Protein AF-0000000082160540 (afdb_homodimer)

InterPro domains:
  IPR026715 Speriolin [PTHR22192] (45-196)
  IPR029384 Speriolin, C-terminal [PF15059] (49-196)

Organism: Oncorhynchus tshawytscha (NCBI:txid74940)

pLDDT: mean 82.11, std 20.95, range [32.53, 98.81]

Solvent-accessible surface area (backbone atoms only — not comparable to full-atom values): 21708 Å² total; per-residue (Å²): 120,69,70,64,54,54,53,51,54,51,49,51,47,49,50,51,47,50,48,49,50,47,50,47,47,51,44,46,64,68,45,56,50,77,78,50,38,81,89,70,48,64,58,89,51,62,51,19,50,56,6,31,53,37,48,41,32,52,51,49,54,49,44,63,38,41,71,87,53,91,48,60,66,90,63,46,82,84,42,44,70,61,47,44,53,50,75,24,27,39,89,86,78,59,51,66,42,62,68,58,34,50,51,36,51,49,44,42,53,53,50,51,53,57,40,36,75,70,65,55,40,83,85,52,44,50,61,48,35,40,50,41,28,41,70,45,29,54,69,83,67,77,57,50,70,64,51,26,52,69,61,32,62,63,34,67,68,54,49,51,50,48,46,67,70,59,39,54,77,92,47,33,66,62,50,51,44,48,47,50,50,34,51,51,52,20,64,72,71,69,48,65,62,66,78,127,118,70,72,65,55,53,54,52,53,50,49,50,47,49,49,49,48,50,48,48,51,48,52,46,48,51,43,46,64,68,45,57,50,76,80,49,40,80,89,68,45,64,60,90,51,60,51,19,48,56,5,31,50,38,48,41,31,52,52,48,54,48,45,65,38,40,70,86,54,92,50,60,66,91,65,45,81,84,41,43,70,60,47,44,54,51,76,26,29,39,88,87,78,60,51,66,42,62,68,58,34,50,52,35,50,48,44,41,53,53,50,51,53,57,41,37,75,71,66,54,40,83,84,52,46,50,62,48,35,41,49,40,28,41,72,44,29,55,71,82,66,77,57,50,72,65,50,26,51,68,60,31,61,61,33,66,68,54,49,51,48,48,46,68,70,57,41,54,77,91,47,32,67,63,49,51,44,47,47,49,50,34,51,51,50,21,64,73,72,70,47,65,61,64,79,126

Sequence (392 aa):
IDQQREDVVKGESIYIYLLIIFAWFLFVSICHPLYWCCNGVYCSDPERLLGEIAFQLDRRILSYVFQGQNRLYGFTVLNIRDKIIQVSTHPLTGKVDEGYRLQLSQRYTELMAKLKQLGYSMTLHPPFTEFIINTYGILKQRADSYSARELGYNSPDFLRRVVINAAPSKLLKDLLLLFSCLSFMARQDGKPLFLWIDQQREDVVKGESIYIYLLIIFAWFLFVSICHPLYWCCNGVYCSDPERLLGEIAFQLDRRILSYVFQGQNRLYGFTVLNIRDKIIQVSTHPLTGKVDEGYRLQLSQRYTELMAKLKQLGYSMTLHPPFTEFIINTYGILKQRADSYSARELGYNSPDFLRRVVINAAPSKLLKDLLLLFSCLSFMARQDGKPLFLW

Secondary structure (DSSP, 8-state):
-HHHHHHHHHHHHHHHHHHHHHHHHHHHHH---TT--TTS---S-HHHHHHHHHHHHHHHHHHHHTTT-S--TT--GGGHHHHHHHHHB-TTT--B-HHHHHHHHHHHHHHHHHHHHTT--TTTHHHHHHHHHHHH---SS---HHHHHHHTTT-HHHHHHHHHHHS-HHHHHHHHHHHHHHHHHHHHHT--SS--/-HHHHHHHHHHHHHHHHHHHHHHHHHHHHH---TT--TTS---S-HHHHHHHHHHHHHHHHHHHH-TT-S--TT--GGGHHHHHHHHHB-TTT--B-HHHHHHHHHHHHHHHHHHHHTT--TTTHHHHHHHHHHHH---SS---HHHHHHHTTT-HHHHHHHHHHHS-HHHHHHHHHHHHHHHHHHHHHT--SS--

Nearest PDB structures (foldseek):
  6za7-assembly1_B  TM=1.966E-01  e=6.380E+00  Agrobacterium fabrum str. C58
  3t8s-assembly2_B  TM=2.551E-01  e=9.098E+00  Rattus norvegicus
  5jxd-assembly1_A  TM=2.485E-01  e=2.174E+00  Mus musculus
  3t8s-assembly2_B  TM=2.551E-01  e=6.394E+00  Rattus norvegicus

Foldseek 3Di:
DVVVVVVVVVVVVVVVVVVVVVVVVVCVVVCCVQQCLPVRDRPVALLQLLLALLVLLFVLLLCQLCV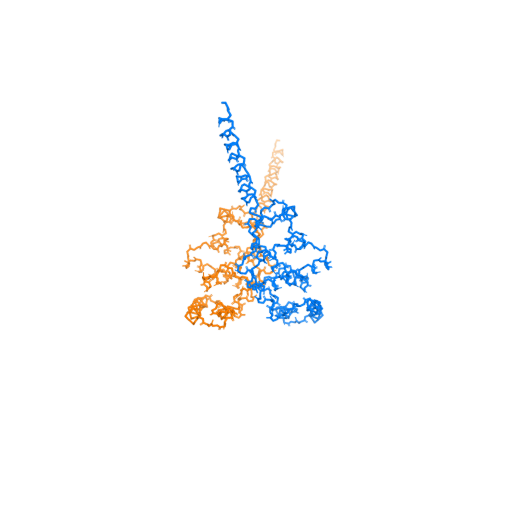PDPDQVPDTPLCQLVVLLVVQADPPPRDGNPVSSVSSVVSNVVLVVVLVVLVDDSVPQRVVSVVSCVVRNHDDDPQDPVRCVVSCVQPLVSSLSSLVRPPDPVCSVSSVSSSVSLVVSCVVVVHGSGDD/DVVVVVVVVVVVVVVVVVVVVVVVVVCVVVPCVQQCLPVRDRPVALLQLLLALLVLLFVLLLCQLCVPDPDQVPDTPLCQLVVLLVVQADPPPRDGNPVSSVSSVVSNVVLVVVLVVLVDDSVPQRVVSVVSCVVRNHDDDPQDPVRCVVSCVQPLVSSLVSLVRPPDPVCSVSSVSSSVSLVVSCVVVVHGSGDD

Radius of gyration: 30.59 Å; Cα contacts (8 Å, |Δi|>4): 361; chains: 2; bounding box: 71×104×91 Å

Structure (mmCIF, N/CA/C/O backbone):
data_AF-0000000082160540-model_v1
#
loop_
_entity.id
_entity.type
_entity.pdbx_description
1 polymer 'Speriolin C-terminal domain-containing protein'
#
loop_
_atom_site.group_PDB
_atom_site.id
_atom_site.type_symbol
_atom_site.label_atom_id
_atom_site.label_alt_id
_atom_site.label_comp_id
_atom_site.label_asym_id
_atom_site.label_entity_id
_atom_site.label_seq_id
_atom_site.pdbx_PDB_ins_code
_atom_site.Cartn_x
_atom_site.Cartn_y
_atom_site.Cartn_z
_atom_site.occupancy
_atom_site.B_iso_or_equiv
_atom_site.auth_seq_id
_atom_site.auth_comp_id
_atom_site.auth_asym_id
_atom_site.auth_atom_id
_atom_site.pdbx_PDB_model_num
ATOM 1 N N . ILE A 1 1 ? 33.281 -30.078 -70.812 1 34.84 1 ILE A N 1
ATOM 2 C CA . ILE A 1 1 ? 32.031 -29.406 -70.562 1 34.84 1 ILE A CA 1
ATOM 3 C C . ILE A 1 1 ? 31.359 -30.016 -69.312 1 34.84 1 ILE A C 1
ATOM 5 O O . ILE A 1 1 ? 30.609 -29.328 -68.625 1 34.84 1 ILE A O 1
ATOM 9 N N . ASP A 1 2 ? 31.828 -31.281 -69 1 43.88 2 ASP A N 1
ATOM 10 C CA . ASP A 1 2 ? 31.141 -31.984 -67.875 1 43.88 2 ASP A CA 1
ATOM 11 C C . ASP A 1 2 ? 31.688 -31.562 -66.562 1 43.88 2 ASP A C 1
ATOM 13 O O . ASP A 1 2 ? 30.953 -31.547 -65.562 1 43.88 2 ASP A O 1
ATOM 17 N N . GLN A 1 3 ? 33 -31.156 -66.438 1 50.53 3 GLN A N 1
ATOM 18 C CA . GLN A 1 3 ? 33.562 -30.812 -65.125 1 50.53 3 GLN A CA 1
ATOM 19 C C . GLN A 1 3 ? 33.062 -29.453 -64.688 1 50.53 3 GLN A C 1
ATOM 21 O O . GLN A 1 3 ? 32.938 -29.219 -63.469 1 50.53 3 GLN A O 1
ATOM 26 N N . GLN A 1 4 ? 32.719 -28.547 -65.625 1 44.53 4 GLN A N 1
ATOM 27 C CA . GLN A 1 4 ? 32.281 -27.219 -65.188 1 44.53 4 GLN A CA 1
ATOM 28 C C . GLN A 1 4 ? 30.844 -27.266 -64.688 1 44.53 4 GLN A C 1
ATOM 30 O O . GLN A 1 4 ? 30.453 -26.406 -63.875 1 44.53 4 GLN A O 1
ATOM 35 N N . ARG A 1 5 ? 30.047 -28.328 -65.125 1 45.97 5 ARG A N 1
ATOM 36 C CA . ARG A 1 5 ? 28.672 -28.375 -64.625 1 45.97 5 ARG A CA 1
ATOM 37 C C . ARG A 1 5 ? 28.625 -28.875 -63.188 1 45.97 5 ARG A C 1
ATOM 39 O O . ARG A 1 5 ? 27.703 -28.547 -62.469 1 45.97 5 ARG A O 1
ATOM 46 N N . GLU A 1 6 ? 29.703 -29.656 -62.781 1 50.44 6 GLU A N 1
ATOM 47 C CA . GLU A 1 6 ? 29.656 -30.172 -61.406 1 50.44 6 GLU A CA 1
ATOM 48 C C . GLU A 1 6 ? 29.984 -29.078 -60.406 1 50.44 6 GLU A C 1
ATOM 50 O O . GLU A 1 6 ? 29.453 -29.078 -59.281 1 50.44 6 GLU A O 1
ATOM 55 N N . ASP A 1 7 ? 30.797 -28.078 -60.875 1 49.47 7 ASP A N 1
ATOM 56 C CA . ASP A 1 7 ? 31.141 -27.031 -59.938 1 49.47 7 ASP A CA 1
ATOM 57 C C . ASP A 1 7 ? 29.969 -26.078 -59.719 1 49.47 7 ASP A C 1
ATOM 59 O O . ASP A 1 7 ? 29.797 -25.516 -58.625 1 49.47 7 ASP A O 1
ATOM 63 N N . VAL A 1 8 ? 29.078 -25.906 -60.812 1 51.69 8 VAL A N 1
ATOM 64 C CA . VAL A 1 8 ? 27.953 -24.984 -60.656 1 51.69 8 VAL A CA 1
ATOM 65 C C . VAL A 1 8 ? 26.891 -25.609 -59.75 1 51.69 8 VAL A C 1
ATOM 67 O O . VAL A 1 8 ? 26.281 -24.938 -58.938 1 51.69 8 VAL A O 1
ATOM 70 N N . VAL A 1 9 ? 26.75 -26.969 -59.812 1 52.41 9 VAL A N 1
ATOM 71 C CA . VAL A 1 9 ? 25.75 -27.609 -58.969 1 52.41 9 VAL A CA 1
ATOM 72 C C . VAL A 1 9 ? 26.219 -27.594 -57.5 1 52.41 9 VAL A C 1
ATOM 74 O O . VAL A 1 9 ? 25.406 -27.484 -56.594 1 52.41 9 VAL A O 1
ATOM 77 N N . LYS A 1 10 ? 27.594 -27.641 -57.312 1 55.28 10 LYS A N 1
ATOM 78 C CA . LYS A 1 10 ? 28.094 -27.578 -55.938 1 55.28 10 LYS A CA 1
ATOM 79 C C . LYS A 1 10 ? 28 -26.156 -55.375 1 55.28 10 LYS A C 1
ATOM 81 O O . LYS A 1 10 ? 27.703 -25.984 -54.219 1 55.28 10 LYS A O 1
ATOM 86 N N . GLY A 1 11 ? 28.125 -25.219 -56.281 1 52.22 11 GLY A N 1
ATOM 87 C CA . GLY A 1 11 ? 27.969 -23.844 -55.844 1 52.22 11 GLY A CA 1
ATOM 88 C C . GLY A 1 11 ? 26.547 -23.469 -55.531 1 52.22 11 GLY A C 1
ATOM 89 O O . GLY A 1 11 ? 26.281 -22.734 -54.562 1 52.22 11 GLY A O 1
ATOM 90 N N . GLU A 1 12 ? 25.609 -24 -56.375 1 60.16 12 GLU A N 1
ATOM 91 C CA . GLU A 1 12 ? 24.203 -23.734 -56.094 1 60.16 12 GLU A CA 1
ATOM 92 C C . GLU A 1 12 ? 23.75 -24.469 -54.844 1 60.16 12 GLU A C 1
ATOM 94 O O . GLU A 1 12 ? 22.922 -23.938 -54.094 1 60.16 12 GLU A O 1
ATOM 99 N N . SER A 1 13 ? 24.469 -25.609 -54.562 1 60.16 13 SER A N 1
ATOM 100 C CA . SER A 1 13 ? 24.125 -26.328 -53.344 1 60.16 13 SER A CA 1
ATOM 101 C C . SER A 1 13 ? 24.625 -25.594 -52.094 1 60.16 13 SER A C 1
ATOM 103 O O . SER A 1 13 ? 23.922 -25.484 -51.094 1 60.16 13 SER A O 1
ATOM 105 N N . ILE A 1 14 ? 25.75 -24.891 -52.25 1 61.16 14 ILE A N 1
ATOM 106 C CA . ILE A 1 14 ? 26.266 -24.141 -51.125 1 61.16 14 ILE A CA 1
ATOM 107 C C . ILE A 1 14 ? 25.438 -22.875 -50.906 1 61.16 14 ILE A C 1
ATOM 109 O O . ILE A 1 14 ? 25.125 -22.5 -49.781 1 61.16 14 ILE A O 1
ATOM 113 N N . TYR A 1 15 ? 24.984 -22.297 -52.031 1 58.31 15 TYR A N 1
ATOM 114 C CA . TYR A 1 15 ? 24.125 -21.125 -51.906 1 58.31 15 TYR A CA 1
ATOM 115 C C . TYR A 1 15 ? 22.75 -21.516 -51.344 1 58.31 15 TYR A C 1
ATOM 117 O O . TYR A 1 15 ? 22.188 -20.812 -50.5 1 58.31 15 TYR A O 1
ATOM 125 N N . ILE A 1 16 ? 22.219 -22.625 -51.719 1 59.19 16 ILE A N 1
ATOM 126 C CA . ILE A 1 16 ? 20.953 -23.109 -51.188 1 59.19 16 ILE A CA 1
ATOM 127 C C . ILE A 1 16 ? 21.125 -23.516 -49.719 1 59.19 16 ILE A C 1
ATOM 129 O O . ILE A 1 16 ? 20.297 -23.219 -48.875 1 59.19 16 ILE A O 1
ATOM 133 N N . TYR A 1 17 ? 22.297 -24.062 -49.406 1 60.78 17 TYR A N 1
ATOM 134 C CA . TYR A 1 17 ? 22.562 -24.375 -48 1 60.78 17 TYR A CA 1
ATOM 135 C C . TYR A 1 17 ? 22.766 -23.109 -47.188 1 60.78 17 TYR A C 1
ATOM 137 O O . TYR A 1 17 ? 22.266 -22.984 -46.094 1 60.78 17 TYR A O 1
ATOM 145 N N . LEU A 1 18 ? 23.391 -22.125 -47.719 1 62.56 18 LEU A N 1
ATOM 146 C CA . LEU A 1 18 ? 23.562 -20.844 -47.031 1 62.56 18 LEU A CA 1
ATOM 147 C C . LEU A 1 18 ? 22.25 -20.078 -46.969 1 62.56 18 LEU A C 1
ATOM 149 O O . LEU A 1 18 ? 21.938 -19.453 -45.938 1 62.56 18 LEU A O 1
ATOM 153 N N . LEU A 1 19 ? 21.391 -20.219 -47.969 1 60.53 19 LEU A N 1
ATOM 154 C CA . LEU A 1 19 ? 20.047 -19.625 -47.906 1 60.53 19 LEU A CA 1
ATOM 155 C C . LEU A 1 19 ? 19.156 -20.375 -46.938 1 60.53 19 LEU A C 1
ATOM 157 O O . LEU A 1 19 ? 18.391 -19.766 -46.188 1 60.53 19 LEU A O 1
ATOM 161 N N . ILE A 1 20 ? 19.312 -21.688 -46.781 1 58.38 20 ILE A N 1
ATOM 162 C CA . ILE A 1 20 ? 18.562 -22.469 -45.781 1 58.38 20 ILE A CA 1
ATOM 163 C C . ILE A 1 20 ? 19.109 -22.188 -44.375 1 58.38 20 ILE A C 1
ATOM 165 O O . ILE A 1 20 ? 18.344 -22.016 -43.438 1 58.38 20 ILE A O 1
ATOM 169 N N . ILE A 1 21 ? 20.375 -22.047 -44.188 1 57.72 21 ILE A N 1
ATOM 170 C CA . ILE A 1 21 ? 20.953 -21.688 -42.906 1 57.72 21 ILE A CA 1
ATOM 171 C C . ILE A 1 21 ? 20.594 -20.25 -42.562 1 57.72 21 ILE A C 1
ATOM 173 O O . ILE A 1 21 ? 20.234 -19.938 -41.438 1 57.72 21 ILE A O 1
ATOM 177 N N . PHE A 1 22 ? 20.578 -19.297 -43.5 1 59.81 22 PHE A N 1
ATOM 178 C CA . PHE A 1 22 ? 20.156 -17.922 -43.281 1 59.81 22 PHE A CA 1
ATOM 179 C C . PHE A 1 22 ? 18.656 -17.844 -43.062 1 59.81 22 PHE A C 1
ATOM 181 O O . PHE A 1 22 ? 18.188 -17.109 -42.188 1 59.81 22 PHE A O 1
ATOM 188 N N . ALA A 1 23 ? 17.766 -18.547 -43.781 1 54.62 23 ALA A N 1
ATOM 189 C CA . ALA A 1 23 ? 16.344 -18.656 -43.5 1 54.62 23 ALA A CA 1
ATOM 190 C C . ALA A 1 23 ? 16.109 -19.344 -42.156 1 54.62 23 ALA A C 1
ATOM 192 O O . ALA A 1 23 ? 15.227 -18.953 -41.375 1 54.62 23 ALA A O 1
ATOM 193 N N . TRP A 1 24 ? 16.906 -20.359 -41.719 1 51.16 24 TRP A N 1
ATOM 194 C CA . TRP A 1 24 ? 16.859 -20.953 -40.375 1 51.16 24 TRP A CA 1
ATOM 195 C C . TRP A 1 24 ? 17.391 -19.984 -39.344 1 51.16 24 TRP A C 1
ATOM 197 O O . TRP A 1 24 ? 16.812 -19.859 -38.25 1 51.16 24 TRP A O 1
ATOM 207 N N . PHE A 1 25 ? 18.453 -19.203 -39.5 1 52.34 25 PHE A N 1
ATOM 208 C CA . PHE A 1 25 ? 18.891 -18.141 -38.594 1 52.34 25 PHE A CA 1
ATOM 209 C C . PHE A 1 25 ? 17.875 -17.016 -38.531 1 52.34 25 PHE A C 1
ATOM 211 O O . PHE A 1 25 ? 17.578 -16.484 -37.469 1 52.34 25 PHE A O 1
ATOM 218 N N . LEU A 1 26 ? 17.297 -16.453 -39.594 1 47.84 26 LEU A N 1
ATOM 219 C CA . LEU A 1 26 ? 16.172 -15.523 -39.594 1 47.84 26 LEU A CA 1
ATOM 220 C C . LEU A 1 26 ? 14.93 -16.172 -39 1 47.84 26 LEU A C 1
ATOM 222 O O . LEU A 1 26 ? 14.188 -15.531 -38.25 1 47.84 26 LEU A O 1
ATOM 226 N N . PHE A 1 27 ? 14.594 -17.422 -39.219 1 45.84 27 PHE A N 1
ATOM 227 C CA . PHE A 1 27 ? 13.516 -18.141 -38.562 1 45.84 27 PHE A CA 1
ATOM 228 C C . PHE A 1 27 ? 13.844 -18.375 -37.094 1 45.84 27 PHE A C 1
ATOM 230 O O . PHE A 1 27 ? 12.992 -18.188 -36.219 1 45.84 27 PHE A O 1
ATOM 237 N N . VAL A 1 28 ? 15.016 -18.844 -36.625 1 43.19 28 VAL A N 1
ATOM 238 C CA . VAL A 1 28 ? 15.414 -18.938 -35.219 1 43.19 28 VAL A CA 1
ATOM 239 C C . VAL A 1 28 ? 15.57 -17.531 -34.656 1 43.19 28 VAL A C 1
ATOM 241 O O . VAL A 1 28 ? 15.242 -17.281 -33.469 1 43.19 28 VAL A O 1
ATOM 244 N N . SER A 1 29 ? 16.234 -16.5 -35.25 1 39.06 29 SER A N 1
ATOM 245 C CA . SER A 1 29 ? 16.188 -15.109 -34.781 1 39.06 29 SER A CA 1
ATOM 246 C C . SER A 1 29 ? 14.758 -14.578 -34.812 1 39.06 29 SER A C 1
ATOM 248 O O . SER A 1 29 ? 14.383 -13.781 -33.938 1 39.06 29 SER A O 1
ATOM 250 N N . ILE A 1 30 ? 13.891 -14.695 -35.812 1 38.97 30 ILE A N 1
ATOM 251 C CA . ILE A 1 30 ? 12.453 -14.43 -35.719 1 38.97 30 ILE A CA 1
ATOM 252 C C . ILE A 1 30 ? 11.812 -15.398 -34.719 1 38.97 30 ILE A C 1
ATOM 254 O O . ILE A 1 30 ? 10.906 -15.031 -33.969 1 38.97 30 ILE A O 1
ATOM 258 N N . CYS A 1 31 ? 12.148 -16.688 -34.719 1 32.69 31 CYS A N 1
ATOM 259 C CA . CYS A 1 31 ? 11.68 -17.625 -33.719 1 32.69 31 CYS A CA 1
ATOM 260 C C . CYS A 1 31 ? 12.414 -17.438 -32.375 1 32.69 31 CYS A C 1
ATOM 262 O O . CYS A 1 31 ? 12.422 -18.328 -31.547 1 32.69 31 CYS A O 1
ATOM 264 N N . HIS A 1 32 ? 13.461 -16.688 -32.25 1 34.75 32 HIS A N 1
ATOM 265 C CA . HIS A 1 32 ? 13.633 -16.547 -30.797 1 34.75 32 HIS A CA 1
ATOM 266 C C . HIS A 1 32 ? 12.289 -16.391 -30.094 1 34.75 32 HIS A C 1
ATOM 268 O O . HIS A 1 32 ? 11.719 -15.305 -30.078 1 34.75 32 HIS A O 1
ATOM 274 N N . PRO A 1 33 ? 11.461 -17.438 -30.172 1 37.16 33 PRO A N 1
ATOM 275 C CA . PRO A 1 33 ? 10.148 -17.672 -29.562 1 37.16 33 PRO A CA 1
ATOM 276 C C . PRO A 1 33 ? 10.094 -17.281 -28.094 1 37.16 33 PRO A C 1
ATOM 278 O O . PRO A 1 33 ? 9.07 -17.453 -27.438 1 37.16 33 PRO A O 1
ATOM 281 N N . LEU A 1 34 ? 11.25 -17.281 -27.422 1 36.16 34 LEU A N 1
ATOM 282 C CA . LEU A 1 34 ? 10.93 -17.312 -26 1 36.16 34 LEU A CA 1
ATOM 283 C C . LEU A 1 34 ? 9.883 -16.25 -25.656 1 36.16 34 LEU A C 1
ATOM 285 O O . LEU A 1 34 ? 8.93 -16.531 -24.922 1 36.16 34 LEU A O 1
ATOM 289 N N . TYR A 1 35 ? 10.391 -14.969 -25.406 1 36.53 35 TYR A N 1
ATOM 290 C CA . TYR A 1 35 ? 9.43 -14 -24.906 1 36.53 35 TYR A CA 1
ATOM 291 C C . TYR A 1 35 ? 8.422 -13.617 -25.984 1 36.53 35 TYR A C 1
ATOM 293 O O . TYR A 1 35 ? 8.164 -12.43 -26.203 1 36.53 35 TYR A O 1
ATOM 301 N N . TRP A 1 36 ? 8.336 -14.328 -27.109 1 35.22 36 TRP A N 1
ATOM 302 C CA . TRP A 1 36 ? 7.336 -13.961 -28.094 1 35.22 36 TRP A CA 1
ATOM 303 C C . TRP A 1 36 ? 5.93 -14.039 -27.516 1 35.22 36 TRP A C 1
ATOM 305 O O . TRP A 1 36 ? 5.504 -15.102 -27.062 1 35.22 36 TRP A O 1
ATOM 315 N N . CYS A 1 37 ? 5.41 -13.109 -26.812 1 40.12 37 CYS A N 1
ATOM 316 C CA . CYS A 1 37 ? 3.959 -13.039 -26.656 1 40.12 37 CYS A CA 1
ATOM 317 C C . CYS A 1 37 ? 3.252 -13.438 -27.953 1 40.12 37 CYS A C 1
ATOM 319 O O . CYS A 1 37 ? 3.654 -13.016 -29.031 1 40.12 37 CYS A O 1
ATOM 321 N N . CYS A 1 38 ? 2.66 -14.672 -28.062 1 37.84 38 CYS A N 1
ATOM 322 C CA . CYS A 1 38 ? 2.012 -15.242 -29.234 1 37.84 38 CYS A CA 1
ATOM 323 C C . CYS A 1 38 ? 1.504 -14.141 -30.156 1 37.84 38 CYS A C 1
ATOM 325 O O . CYS A 1 38 ? 1.688 -14.219 -31.375 1 37.84 38 CYS A O 1
ATOM 327 N N . ASN A 1 39 ? 0.405 -13.531 -29.859 1 40.5 39 ASN A N 1
ATOM 328 C CA . ASN A 1 39 ? -0.269 -12.711 -30.859 1 40.5 39 ASN A CA 1
ATOM 329 C C . ASN A 1 39 ? 0.513 -11.438 -31.156 1 40.5 39 ASN A C 1
ATOM 331 O O . ASN A 1 39 ? -0.065 -10.438 -31.578 1 40.5 39 ASN A O 1
ATOM 335 N N . GLY A 1 40 ? 1.898 -11.445 -31.188 1 40.47 40 GLY A N 1
ATOM 336 C CA . GLY A 1 40 ? 2.648 -10.32 -31.719 1 40.47 40 GLY A CA 1
ATOM 337 C C . GLY A 1 40 ? 2.832 -9.195 -30.719 1 40.47 40 GLY A C 1
ATOM 338 O O . GLY A 1 40 ? 3.463 -8.18 -31.016 1 40.47 40 GLY A O 1
ATOM 339 N N . VAL A 1 41 ? 1.991 -9.047 -29.781 1 42.28 41 VAL A N 1
ATOM 340 C CA . VAL A 1 41 ? 2.205 -7.895 -28.922 1 42.28 41 VAL A CA 1
ATOM 341 C C . VAL A 1 41 ? 3.279 -8.219 -27.891 1 42.28 41 VAL A C 1
ATOM 343 O O . VAL A 1 41 ? 3.188 -9.227 -27.188 1 42.28 41 VAL A O 1
ATOM 346 N N . TYR A 1 42 ? 4.535 -7.875 -28.125 1 44.84 42 TYR A N 1
ATOM 347 C CA . TYR A 1 42 ? 5.668 -7.926 -27.219 1 44.84 42 TYR A CA 1
ATOM 348 C C . TYR A 1 42 ? 5.301 -7.344 -25.859 1 44.84 42 TYR A C 1
ATOM 350 O O . TYR A 1 42 ? 4.836 -6.203 -25.766 1 44.84 42 TYR A O 1
ATOM 358 N N . CYS A 1 43 ? 4.777 -8.258 -25.062 1 53.09 43 CYS A N 1
ATOM 359 C CA . CYS A 1 43 ? 4.766 -7.633 -23.75 1 53.09 43 CYS A CA 1
ATOM 360 C C . CYS A 1 43 ? 6.172 -7.242 -23.312 1 53.09 43 CYS A C 1
ATOM 362 O O . CYS A 1 43 ? 7.062 -8.094 -23.25 1 53.09 43 CYS A O 1
ATOM 364 N N . SER A 1 44 ? 6.625 -6.121 -23.516 1 57.09 44 SER A N 1
ATOM 365 C CA . SER A 1 44 ? 7.969 -5.586 -23.312 1 57.09 44 SER A CA 1
ATOM 366 C C . SER A 1 44 ? 8.547 -6.051 -21.984 1 57.09 44 SER A C 1
ATOM 368 O O . SER A 1 44 ? 9.766 -6.207 -21.859 1 57.09 44 SER A O 1
ATOM 370 N N . ASP A 1 45 ? 7.668 -6.566 -21 1 74.06 45 ASP A N 1
ATOM 371 C CA . ASP A 1 45 ? 8.273 -6.973 -19.734 1 74.06 45 ASP A CA 1
ATOM 372 C C . ASP A 1 45 ? 7.457 -8.07 -19.047 1 74.06 45 ASP A C 1
ATOM 374 O O . ASP A 1 45 ? 6.711 -7.805 -18.109 1 74.06 45 ASP A O 1
ATOM 378 N N . PRO A 1 46 ? 7.641 -9.273 -19.516 1 82.25 46 PRO A N 1
ATOM 379 C CA . PRO A 1 46 ? 6.832 -10.375 -18.984 1 82.25 46 PRO A CA 1
ATOM 380 C C . PRO A 1 46 ? 6.996 -10.562 -17.484 1 82.25 46 PRO A C 1
ATOM 382 O O . PRO A 1 46 ? 6.074 -11.039 -16.812 1 82.25 46 PRO A O 1
ATOM 385 N N . GLU A 1 47 ? 8.078 -10.172 -17 1 88.88 47 GLU A N 1
ATOM 386 C CA . GLU A 1 47 ? 8.297 -10.312 -15.562 1 88.88 47 GLU A CA 1
ATOM 387 C C . GLU A 1 47 ? 7.355 -9.406 -14.766 1 88.88 47 GLU A C 1
ATOM 389 O O . GLU A 1 47 ? 6.945 -9.758 -13.656 1 88.88 47 GLU A O 1
ATOM 394 N N . ARG A 1 48 ? 7.008 -8.414 -15.383 1 91.44 48 ARG A N 1
ATOM 395 C CA . ARG A 1 48 ? 6.109 -7.504 -14.672 1 91.44 48 ARG A CA 1
ATOM 396 C C . ARG A 1 48 ? 4.695 -8.07 -14.609 1 91.44 48 ARG A C 1
ATOM 398 O O . ARG A 1 48 ? 3.904 -7.68 -13.75 1 91.44 48 ARG A O 1
ATOM 405 N N . LEU A 1 49 ? 4.445 -8.938 -15.469 1 92.19 49 LEU A N 1
ATOM 406 C CA . LEU A 1 49 ? 3.139 -9.586 -15.43 1 92.19 49 LEU A CA 1
ATOM 407 C C . LEU A 1 49 ? 3.025 -10.516 -14.227 1 92.19 49 LEU A C 1
ATOM 409 O O . LEU A 1 49 ? 1.938 -10.688 -13.672 1 92.19 49 LEU A O 1
ATOM 413 N N . LEU A 1 50 ? 4.145 -11.062 -13.82 1 96 50 LEU A N 1
ATOM 414 C CA . LEU A 1 50 ? 4.133 -11.883 -12.617 1 96 50 LEU A CA 1
ATOM 415 C C . LEU A 1 50 ? 3.727 -11.062 -11.398 1 96 50 LEU A C 1
ATOM 417 O O . LEU A 1 50 ? 2.85 -11.469 -10.633 1 96 50 LEU A O 1
ATOM 421 N N . GLY A 1 51 ? 4.363 -9.93 -11.336 1 96.62 51 GLY A N 1
ATOM 422 C CA . GLY A 1 51 ? 3.99 -9.031 -10.258 1 96.62 51 GLY A CA 1
ATOM 423 C C . GLY A 1 51 ? 2.559 -8.539 -10.359 1 96.62 51 GLY A C 1
ATOM 424 O O . GLY A 1 51 ? 1.864 -8.422 -9.352 1 96.62 51 GLY A O 1
ATOM 425 N N . GLU A 1 52 ? 2.127 -8.32 -11.539 1 95.31 52 GLU A N 1
ATOM 426 C CA . GLU A 1 52 ? 0.773 -7.816 -11.758 1 95.31 52 GLU A CA 1
ATOM 427 C C . GLU A 1 52 ? -0.271 -8.852 -11.344 1 95.31 52 GLU A C 1
ATOM 429 O O . GLU A 1 52 ? -1.275 -8.516 -10.719 1 95.31 52 GLU A O 1
ATOM 434 N N . ILE A 1 53 ? -0.021 -10.031 -11.68 1 96.69 53 ILE A N 1
ATOM 435 C CA . ILE A 1 53 ? -0.93 -11.109 -11.312 1 96.69 53 ILE A CA 1
ATOM 436 C C . ILE A 1 53 ? -1.058 -11.18 -9.789 1 96.69 53 ILE A C 1
ATOM 438 O O . ILE A 1 53 ? -2.168 -11.242 -9.258 1 96.69 53 ILE A O 1
ATOM 442 N N . ALA A 1 54 ? 0.039 -11.133 -9.117 1 98 54 ALA A N 1
ATOM 443 C CA . ALA A 1 54 ? 0.056 -11.164 -7.656 1 98 54 ALA A CA 1
ATOM 444 C C . ALA A 1 54 ? -0.678 -9.961 -7.07 1 98 54 ALA A C 1
ATOM 446 O O . ALA A 1 54 ? -1.484 -10.109 -6.148 1 98 54 ALA A O 1
ATOM 447 N N . PHE A 1 55 ? -0.452 -8.875 -7.633 1 96.94 55 PHE A N 1
ATOM 448 C CA . PHE A 1 55 ? -1.048 -7.629 -7.156 1 96.94 55 PHE A CA 1
ATOM 449 C C . PHE A 1 55 ? -2.561 -7.652 -7.332 1 96.94 55 PHE A C 1
ATOM 451 O O . PHE A 1 55 ? -3.301 -7.258 -6.426 1 96.94 55 PHE A O 1
ATOM 458 N N . GLN A 1 56 ? -3.012 -8.07 -8.453 1 96.69 56 GLN A N 1
ATOM 459 C CA . GLN A 1 56 ? -4.438 -8.125 -8.758 1 96.69 56 GLN A CA 1
ATOM 460 C C . GLN A 1 56 ? -5.164 -9.086 -7.816 1 96.69 56 GLN A C 1
ATOM 462 O O . GLN A 1 56 ? -6.305 -8.828 -7.422 1 96.69 56 GLN A O 1
ATOM 467 N N . LEU A 1 57 ? -4.496 -10.133 -7.523 1 98.5 57 LEU A N 1
ATOM 468 C CA . LEU A 1 57 ? -5.113 -11.062 -6.578 1 98.5 57 LEU A CA 1
ATOM 469 C C . LEU A 1 57 ? -5.289 -10.398 -5.215 1 98.5 57 LEU A C 1
ATOM 471 O O . LEU A 1 57 ? -6.379 -10.438 -4.641 1 98.5 57 LEU A O 1
ATOM 475 N N . ASP A 1 58 ? -4.203 -9.789 -4.719 1 98.06 58 ASP A N 1
ATOM 476 C CA . ASP A 1 58 ? -4.289 -9.102 -3.434 1 98.06 58 ASP A CA 1
ATOM 477 C C . ASP A 1 58 ? -5.418 -8.078 -3.436 1 98.06 58 ASP A C 1
ATOM 479 O O . ASP A 1 58 ? -6.215 -8.023 -2.494 1 98.06 58 ASP A O 1
ATOM 483 N N . ARG A 1 59 ? -5.457 -7.328 -4.43 1 96.25 59 ARG A N 1
ATOM 484 C CA . ARG A 1 59 ? -6.453 -6.266 -4.516 1 96.25 59 ARG A CA 1
ATOM 485 C C . ARG A 1 59 ? -7.867 -6.844 -4.547 1 96.25 59 ARG A C 1
ATOM 487 O O . ARG A 1 59 ? -8.781 -6.297 -3.932 1 96.25 59 ARG A O 1
ATOM 494 N N . ARG A 1 60 ? -7.953 -7.891 -5.234 1 97.06 60 ARG A N 1
ATOM 495 C CA . ARG A 1 60 ? -9.273 -8.5 -5.371 1 97.06 60 ARG A CA 1
ATOM 496 C C . ARG A 1 60 ? -9.734 -9.117 -4.051 1 97.06 60 ARG A C 1
ATOM 498 O O . ARG A 1 60 ? -10.906 -9.031 -3.695 1 97.06 60 ARG A O 1
ATOM 505 N N . ILE A 1 61 ? -8.875 -9.719 -3.361 1 98.5 61 ILE A N 1
ATOM 506 C CA . ILE A 1 61 ? -9.188 -10.266 -2.045 1 98.5 61 ILE A CA 1
ATOM 507 C C . ILE A 1 61 ? -9.641 -9.141 -1.116 1 98.5 61 ILE A C 1
ATOM 509 O O . ILE A 1 61 ? -10.688 -9.242 -0.469 1 98.5 61 ILE A O 1
ATOM 513 N N . LEU A 1 62 ? -8.906 -8.133 -1.122 1 98 62 LEU A N 1
ATOM 514 C CA . LEU A 1 62 ? -9.219 -7.008 -0.244 1 98 62 LEU A CA 1
ATOM 515 C C . LEU A 1 62 ? -10.547 -6.363 -0.629 1 98 62 LEU A C 1
ATOM 517 O O . LEU A 1 62 ? -11.367 -6.062 0.239 1 98 62 LEU A O 1
ATOM 521 N N . SER A 1 63 ? -10.742 -6.215 -1.883 1 96.62 63 SER A N 1
ATOM 522 C CA . SER A 1 63 ? -11.984 -5.613 -2.35 1 96.62 63 SER A CA 1
ATOM 523 C C . SER A 1 63 ? -13.188 -6.492 -2.014 1 96.62 63 SER A C 1
ATOM 525 O O . SER A 1 63 ? -14.273 -5.984 -1.716 1 96.62 63 SER A O 1
ATOM 527 N N . TYR A 1 64 ? -13 -7.719 -2.131 1 97.56 64 TYR A N 1
ATOM 528 C CA . TYR A 1 64 ? -14.078 -8.641 -1.798 1 97.56 64 TYR A CA 1
ATOM 529 C C . TYR A 1 64 ? -14.484 -8.5 -0.338 1 97.56 64 TYR A C 1
ATOM 531 O O . TYR A 1 64 ? -15.68 -8.445 -0.024 1 97.56 64 TYR A O 1
ATOM 539 N N . VAL A 1 65 ? -13.555 -8.43 0.522 1 98.44 65 VAL A N 1
ATOM 540 C CA . VAL A 1 65 ? -13.828 -8.383 1.954 1 98.44 65 VAL A CA 1
ATOM 541 C C . VAL A 1 65 ? -14.359 -6.996 2.332 1 98.44 65 VAL A C 1
ATOM 543 O O . VAL A 1 65 ? -15.359 -6.879 3.045 1 98.44 65 VAL A O 1
ATOM 546 N N . PHE A 1 66 ? -13.703 -5.992 1.803 1 97.88 66 PHE A N 1
ATOM 547 C CA . PHE A 1 66 ? -14 -4.629 2.215 1 97.88 66 PHE A CA 1
ATOM 548 C C . PHE A 1 66 ? -14.805 -3.9 1.142 1 97.88 66 PHE A C 1
ATOM 550 O O . PHE A 1 66 ? -14.375 -2.855 0.646 1 97.88 66 PHE A O 1
ATOM 557 N N . GLN A 1 67 ? -15.938 -4.297 0.85 1 92.81 67 GLN A N 1
ATOM 558 C CA . GLN A 1 67 ? -16.781 -3.787 -0.229 1 92.81 67 GLN A CA 1
ATOM 559 C C . GLN A 1 67 ? -17.156 -2.328 0.009 1 92.81 67 GLN A C 1
ATOM 561 O O . GLN A 1 67 ? -17.359 -1.571 -0.942 1 92.81 67 GLN A O 1
ATOM 566 N N . GLY A 1 68 ? -17.125 -1.865 1.171 1 88.44 68 GLY A N 1
ATOM 567 C CA . GLY A 1 68 ? -17.562 -0.512 1.485 1 88.44 68 GLY A CA 1
ATOM 568 C C . GLY A 1 68 ? -16.422 0.488 1.5 1 88.44 68 GLY A C 1
ATOM 569 O O . GLY A 1 68 ? -16.641 1.688 1.667 1 88.44 68 GLY A O 1
ATOM 570 N N . GLN A 1 69 ? -15.273 -0.007 1.324 1 90.44 69 GLN A N 1
ATOM 571 C CA . GLN A 1 69 ? -14.094 0.849 1.354 1 90.44 69 GLN A CA 1
ATOM 572 C C . GLN A 1 69 ? -13.656 1.237 -0.056 1 90.44 69 GLN A C 1
ATOM 574 O O . GLN A 1 69 ? -13.391 0.37 -0.89 1 90.44 69 GLN A O 1
ATOM 579 N N . ASN A 1 70 ? -13.523 2.506 -0.312 1 87.5 70 ASN A N 1
ATOM 580 C CA . ASN A 1 70 ? -13.125 2.982 -1.634 1 87.5 70 ASN A CA 1
ATOM 581 C C . ASN A 1 70 ? -11.609 2.932 -1.819 1 87.5 70 ASN A C 1
ATOM 583 O O . ASN A 1 70 ? -11.125 2.779 -2.939 1 87.5 70 ASN A O 1
ATOM 587 N N . ARG A 1 71 ? -10.961 3.166 -0.802 1 91.88 71 ARG A N 1
ATOM 588 C CA . ARG A 1 71 ? -9.5 3.152 -0.777 1 91.88 71 ARG A CA 1
ATOM 589 C C . ARG A 1 71 ? -8.977 2.229 0.319 1 91.88 71 ARG A C 1
ATOM 591 O O . ARG A 1 71 ? -9.555 2.16 1.406 1 91.88 71 ARG A O 1
ATOM 598 N N . LEU A 1 72 ? -7.922 1.571 -0.035 1 94.75 72 LEU A N 1
ATOM 599 C CA . LEU A 1 72 ? -7.461 0.526 0.872 1 94.75 72 LEU A CA 1
ATOM 600 C C . LEU A 1 72 ? -5.992 0.722 1.225 1 94.75 72 LEU A C 1
ATOM 602 O O . LEU A 1 72 ? -5.238 -0.25 1.333 1 94.75 72 LEU A O 1
ATOM 606 N N . TYR A 1 73 ? -5.594 1.955 1.299 1 94 73 TYR A N 1
ATOM 607 C CA . TYR A 1 73 ? -4.227 2.229 1.724 1 94 73 TYR A CA 1
ATOM 608 C C . TYR A 1 73 ? -3.965 1.666 3.115 1 94 73 TYR A C 1
ATOM 610 O O . TYR A 1 73 ? -4.77 1.857 4.031 1 94 73 TYR A O 1
ATOM 618 N N . GLY A 1 74 ? -2.887 0.949 3.174 1 94.25 74 GLY A N 1
ATOM 619 C CA . GLY A 1 74 ? -2.529 0.361 4.453 1 94.25 74 GLY A CA 1
ATOM 620 C C . GLY A 1 74 ? -3.121 -1.021 4.664 1 94.25 74 GLY A C 1
ATOM 621 O O . GLY A 1 74 ? -2.805 -1.694 5.645 1 94.25 74 GLY A O 1
ATOM 622 N N . PHE A 1 75 ? -3.969 -1.367 3.783 1 95.94 75 PHE A N 1
ATOM 623 C CA . PHE A 1 75 ? -4.59 -2.684 3.861 1 95.94 75 PHE A CA 1
ATOM 624 C C . PHE A 1 75 ? -3.746 -3.725 3.133 1 95.94 75 PHE A C 1
ATOM 626 O O . PHE A 1 75 ? -3.285 -3.484 2.016 1 95.94 75 PHE A O 1
ATOM 633 N N . THR A 1 76 ? -3.506 -4.82 3.768 1 95.75 76 THR A N 1
ATOM 634 C CA . THR A 1 76 ? -2.877 -6 3.18 1 95.75 76 THR A CA 1
ATOM 635 C C . THR A 1 76 ? -3.668 -7.262 3.52 1 95.75 76 THR A C 1
ATOM 637 O O . THR A 1 76 ? -4.48 -7.258 4.445 1 95.75 76 THR A O 1
ATOM 640 N N . VAL A 1 77 ? -3.383 -8.227 2.744 1 97.38 77 VAL A N 1
ATOM 641 C CA . VAL A 1 77 ? -4.102 -9.469 2.996 1 97.38 77 VAL A CA 1
ATOM 642 C C . VAL A 1 77 ? -3.752 -10 4.383 1 97.38 77 VAL A C 1
ATOM 644 O O . VAL A 1 77 ? -4.594 -10.594 5.062 1 97.38 77 VAL A O 1
ATOM 647 N N . LEU A 1 78 ? -2.58 -9.672 4.867 1 94.12 78 LEU A N 1
ATOM 648 C CA . LEU A 1 78 ? -2.111 -10.188 6.148 1 94.12 78 LEU A CA 1
ATOM 649 C C . LEU A 1 78 ? -2.789 -9.469 7.309 1 94.12 78 LEU A C 1
ATOM 651 O O . LEU A 1 78 ? -2.861 -10 8.422 1 94.12 78 LEU A O 1
ATOM 655 N N . ASN A 1 79 ? -3.305 -8.32 7.027 1 95.25 79 ASN A N 1
ATOM 656 C CA . ASN A 1 79 ? -3.842 -7.586 8.164 1 95.25 79 ASN A CA 1
ATOM 657 C C . ASN A 1 79 ? -5.355 -7.414 8.062 1 95.25 79 ASN A C 1
ATOM 659 O O . ASN A 1 79 ? -5.926 -6.523 8.695 1 95.25 79 ASN A O 1
ATOM 663 N N . ILE A 1 80 ? -5.945 -8.258 7.379 1 97.81 80 ILE A N 1
ATOM 664 C CA . ILE A 1 80 ? -7.379 -8.148 7.129 1 97.81 80 ILE A CA 1
ATOM 665 C C . ILE A 1 80 ? -8.141 -8.195 8.453 1 97.81 80 ILE A C 1
ATOM 667 O O . ILE A 1 80 ? -9.055 -7.398 8.68 1 97.81 80 ILE A O 1
ATOM 671 N N . ARG A 1 81 ? -7.801 -9.07 9.32 1 97.25 81 ARG A N 1
ATOM 672 C CA . ARG A 1 81 ? -8.531 -9.211 10.57 1 97.25 81 ARG A CA 1
ATOM 673 C C . ARG A 1 81 ? -8.422 -7.953 11.422 1 97.25 81 ARG A C 1
ATOM 675 O O . ARG A 1 81 ? -9.406 -7.488 11.984 1 97.25 81 ARG A O 1
ATOM 682 N N . ASP A 1 82 ? -7.242 -7.445 11.438 1 96.5 82 ASP A N 1
ATOM 683 C CA . ASP A 1 82 ? -7.043 -6.191 12.164 1 96.5 82 ASP A CA 1
ATOM 684 C C . ASP A 1 82 ? -7.836 -5.055 11.523 1 96.5 82 ASP A C 1
ATOM 686 O O . ASP A 1 82 ? -8.422 -4.227 12.219 1 96.5 82 ASP A O 1
ATOM 690 N N . LYS A 1 83 ? -7.859 -5.047 10.203 1 97.31 83 LYS A N 1
ATOM 691 C CA . LYS A 1 83 ? -8.531 -3.967 9.492 1 97.31 83 LYS A CA 1
ATOM 692 C C . LYS A 1 83 ? -10.047 -4.078 9.633 1 97.31 83 LYS A C 1
ATOM 694 O O . LYS A 1 83 ? -10.75 -3.062 9.672 1 97.31 83 LYS A O 1
ATOM 699 N N . ILE A 1 84 ? -10.539 -5.258 9.789 1 98.19 84 ILE A N 1
ATOM 700 C CA . ILE A 1 84 ? -11.969 -5.441 10.047 1 98.19 84 ILE A CA 1
ATOM 701 C C . ILE A 1 84 ? -12.344 -4.77 11.367 1 98.19 84 ILE A C 1
ATOM 703 O O . ILE A 1 84 ? -13.352 -4.062 11.445 1 98.19 84 ILE A O 1
ATOM 707 N N . ILE A 1 85 ? -11.516 -4.984 12.344 1 97.38 85 ILE A N 1
ATOM 708 C CA . ILE A 1 85 ? -11.742 -4.355 13.641 1 97.38 85 ILE A CA 1
ATOM 709 C C . ILE A 1 85 ? -11.656 -2.838 13.5 1 97.38 85 ILE A C 1
ATOM 711 O O . ILE A 1 85 ? -12.508 -2.109 14.008 1 97.38 85 ILE A O 1
ATOM 715 N N . GLN A 1 86 ? -10.734 -2.432 12.781 1 94.75 86 GLN A N 1
ATOM 716 C CA . GLN A 1 86 ? -10.484 -1.001 12.625 1 94.75 86 GLN A CA 1
ATOM 717 C C . GLN A 1 86 ? -11.664 -0.312 11.938 1 94.75 86 GLN A C 1
ATOM 719 O O . GLN A 1 86 ? -12.164 0.704 12.422 1 94.75 86 GLN A O 1
ATOM 724 N N . VAL A 1 87 ? -12.117 -0.881 10.836 1 95.44 87 VAL A N 1
ATOM 725 C CA . VAL A 1 87 ? -13.109 -0.187 10.016 1 95.44 87 VAL A CA 1
ATOM 726 C C . VAL A 1 87 ? -14.484 -0.31 10.656 1 95.44 87 VAL A C 1
ATOM 728 O O . VAL A 1 87 ? -15.406 0.445 10.328 1 95.44 87 VAL A O 1
ATOM 731 N N . SER A 1 88 ? -14.641 -1.269 11.539 1 96.88 88 SER A N 1
ATOM 732 C CA . SER A 1 88 ? -15.93 -1.451 12.188 1 96.88 88 SER A CA 1
ATOM 733 C C . SER A 1 88 ? -16 -0.669 13.5 1 96.88 88 SER A C 1
ATOM 735 O O . SER A 1 88 ? -17.031 -0.672 14.172 1 96.88 88 SER A O 1
ATOM 737 N N . THR A 1 89 ? -14.906 -0.096 13.898 1 95.19 89 THR A N 1
ATOM 738 C CA . THR A 1 89 ? -14.836 0.68 15.125 1 95.19 89 THR A CA 1
ATOM 739 C C . THR A 1 89 ? -14.781 2.174 14.828 1 95.19 89 THR A C 1
ATOM 741 O O . THR A 1 89 ? -13.938 2.625 14.047 1 95.19 89 THR A O 1
ATOM 744 N N . HIS A 1 90 ? -15.688 2.957 15.383 1 90.56 90 HIS A N 1
ATOM 745 C CA . HIS A 1 90 ? -15.688 4.402 15.188 1 90.56 90 HIS A CA 1
ATOM 746 C C . HIS A 1 90 ? -14.414 5.035 15.75 1 90.56 90 HIS A C 1
ATOM 748 O O . HIS A 1 90 ? -14.078 4.832 16.922 1 90.56 90 HIS A O 1
ATOM 754 N N . PRO A 1 91 ? -13.797 5.852 14.992 1 80.56 91 PRO A N 1
ATOM 755 C CA . PRO A 1 91 ? -12.469 6.332 15.391 1 80.56 91 PRO A CA 1
ATOM 756 C C . PRO A 1 91 ? -12.531 7.266 16.594 1 80.56 91 PRO A C 1
ATOM 758 O O . PRO A 1 91 ? -11.594 7.301 17.406 1 80.56 91 PRO A O 1
ATOM 761 N N . LEU A 1 92 ? -13.602 7.98 16.766 1 79.75 92 LEU A N 1
ATOM 762 C CA . LEU A 1 92 ? -13.664 8.992 17.812 1 79.75 92 LEU A CA 1
ATOM 763 C C . LEU A 1 92 ? -14.312 8.43 19.078 1 79.75 92 LEU A C 1
ATOM 765 O O . LEU A 1 92 ? -13.867 8.719 20.188 1 79.75 92 LEU A O 1
ATOM 769 N N . THR A 1 93 ? -15.32 7.602 18.859 1 88.31 93 THR A N 1
ATOM 770 C CA . THR A 1 93 ? -16.078 7.168 20.016 1 88.31 93 THR A CA 1
ATOM 771 C C . THR A 1 93 ? -15.625 5.785 20.484 1 88.31 93 THR A C 1
ATOM 773 O O . THR A 1 93 ? -15.891 5.383 21.609 1 88.31 93 THR A O 1
ATOM 776 N N . GLY A 1 94 ? -15.07 5.043 19.547 1 90.44 94 GLY A N 1
ATOM 777 C CA . GLY A 1 94 ? -14.68 3.678 19.859 1 90.44 94 GLY A CA 1
ATOM 778 C C . GLY A 1 94 ? -15.828 2.691 19.781 1 90.44 94 GLY A C 1
ATOM 779 O O . GLY A 1 94 ? -15.648 1.497 20.016 1 90.44 94 GLY A O 1
ATOM 780 N N . LYS A 1 95 ? -16.969 3.246 19.484 1 95.94 95 LYS A N 1
ATOM 781 C CA . LYS A 1 95 ? -18.141 2.375 19.344 1 95.94 95 LYS A CA 1
ATOM 782 C C . LYS A 1 95 ? -17.969 1.41 18.172 1 95.94 95 LYS A C 1
ATOM 784 O O . LYS A 1 95 ? -17.547 1.813 17.094 1 95.94 95 LYS A O 1
ATOM 789 N N . VAL A 1 96 ? -18.375 0.188 18.453 1 97.06 96 VAL A N 1
ATOM 790 C CA . VAL A 1 96 ? -18.188 -0.859 17.453 1 97.06 96 VAL A CA 1
ATOM 791 C C . VAL A 1 96 ? -19.531 -1.159 16.781 1 97.06 96 VAL A C 1
ATOM 793 O O . VAL A 1 96 ? -20.547 -1.343 17.453 1 97.06 96 VAL A O 1
ATOM 796 N N . ASP A 1 97 ? -19.531 -1.137 15.461 1 97.06 97 ASP A N 1
ATOM 797 C CA . ASP A 1 97 ? -20.641 -1.67 14.688 1 97.06 97 ASP A CA 1
ATOM 798 C C . ASP A 1 97 ? -20.547 -3.189 14.562 1 97.06 97 ASP A C 1
ATOM 800 O O . ASP A 1 97 ? -19.953 -3.703 13.617 1 97.06 97 ASP A O 1
ATOM 804 N N . GLU A 1 98 ? -21.219 -3.822 15.414 1 97.38 98 GLU A N 1
ATOM 805 C CA . GLU A 1 98 ? -21.109 -5.273 15.516 1 97.38 98 GLU A CA 1
ATOM 806 C C . GLU A 1 98 ? -21.656 -5.953 14.258 1 97.38 98 GLU A C 1
ATOM 808 O O . GLU A 1 98 ? -21.125 -6.977 13.82 1 97.38 98 GLU A O 1
ATOM 813 N N . GLY A 1 99 ? -22.672 -5.434 13.781 1 97.5 99 GLY A N 1
ATOM 814 C CA . GLY A 1 99 ? -23.234 -5.996 12.555 1 97.5 99 GLY A CA 1
ATOM 815 C C . GLY A 1 99 ? -22.281 -5.93 11.383 1 97.5 99 GLY A C 1
ATOM 816 O O . GLY A 1 99 ? -22.094 -6.918 10.672 1 97.5 99 GLY A O 1
ATOM 817 N N . TYR A 1 100 ? -21.703 -4.797 11.227 1 97.12 100 TYR A N 1
ATOM 818 C CA . TYR A 1 100 ? -20.75 -4.598 10.141 1 97.12 100 TYR A CA 1
ATOM 819 C C . TYR A 1 100 ? -19.516 -5.48 10.344 1 97.12 100 TYR A C 1
ATOM 821 O O . TYR A 1 100 ? -19.016 -6.086 9.391 1 97.12 100 TYR A O 1
ATOM 829 N N . ARG A 1 101 ? -19.062 -5.531 11.508 1 97.62 101 ARG A N 1
ATOM 830 C CA . ARG A 1 101 ? -17.922 -6.383 11.836 1 97.62 101 ARG A CA 1
ATOM 831 C C . ARG A 1 101 ? -18.203 -7.836 11.477 1 97.62 101 ARG A C 1
ATOM 833 O O . ARG A 1 101 ? -17.359 -8.516 10.898 1 97.62 101 ARG A O 1
ATOM 840 N N . LEU A 1 102 ? -19.344 -8.281 11.875 1 98.19 102 LEU A N 1
ATOM 841 C CA . LEU A 1 102 ? -19.734 -9.656 11.602 1 98.19 102 LEU A CA 1
ATOM 842 C C . LEU A 1 102 ? -19.828 -9.898 10.094 1 98.19 102 LEU A C 1
ATOM 844 O O . LEU A 1 102 ? -19.375 -10.945 9.602 1 98.19 102 LEU A O 1
ATOM 848 N N . GLN A 1 103 ? -20.406 -8.977 9.43 1 98.31 103 GLN A N 1
ATOM 849 C CA . GLN A 1 103 ? -20.531 -9.102 7.984 1 98.31 103 GLN A CA 1
ATOM 850 C C . GLN A 1 103 ? -19.172 -9.25 7.312 1 98.31 103 GLN A C 1
ATOM 852 O O . GLN A 1 103 ? -18.969 -10.148 6.492 1 98.31 103 GLN A O 1
ATOM 857 N N . LEU A 1 104 ? -18.25 -8.391 7.664 1 98.44 104 LEU A N 1
ATOM 858 C CA . LEU A 1 104 ? -16.906 -8.422 7.07 1 98.44 104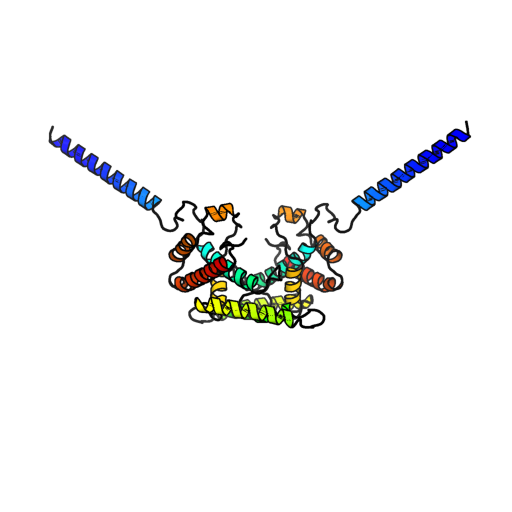 LEU A CA 1
ATOM 859 C C . LEU A 1 104 ? -16.188 -9.711 7.445 1 98.44 104 LEU A C 1
ATOM 861 O O . LEU A 1 104 ? -15.484 -10.297 6.617 1 98.44 104 LEU A O 1
ATOM 865 N N . SER A 1 105 ? -16.375 -10.117 8.672 1 98.62 105 SER A N 1
ATOM 866 C CA . SER A 1 105 ? -15.742 -11.344 9.133 1 98.62 105 SER A CA 1
ATOM 867 C C . SER A 1 105 ? -16.25 -12.555 8.359 1 98.62 105 SER A C 1
ATOM 869 O O . SER A 1 105 ? -15.484 -13.453 8.023 1 98.62 105 SER A O 1
ATOM 871 N N . GLN A 1 106 ? -17.469 -12.555 8.109 1 98.56 106 GLN A N 1
ATOM 872 C CA . GLN A 1 106 ? -18.078 -13.648 7.352 1 98.56 106 GLN A CA 1
ATOM 873 C C . GLN A 1 106 ? -17.562 -13.664 5.914 1 98.56 106 GLN A C 1
ATOM 875 O O . GLN A 1 106 ? -17.234 -14.727 5.379 1 98.56 106 GLN A O 1
ATOM 880 N N . ARG A 1 107 ? -17.5 -12.523 5.344 1 98.31 107 ARG A N 1
ATOM 881 C CA . ARG A 1 107 ? -16.984 -12.43 3.982 1 98.31 107 ARG A CA 1
ATOM 882 C C . ARG A 1 107 ? -15.539 -12.93 3.91 1 98.31 107 ARG A C 1
ATOM 884 O O . ARG A 1 107 ? -15.18 -13.648 2.979 1 98.31 107 ARG A O 1
ATOM 891 N N . TYR A 1 108 ? -14.797 -12.562 4.867 1 98.62 108 TYR A N 1
ATOM 892 C CA . TYR A 1 108 ? -13.406 -12.992 4.945 1 98.62 108 TYR A CA 1
ATOM 893 C C . TYR A 1 108 ? -13.312 -14.5 5.09 1 98.62 108 TYR A C 1
ATOM 895 O O . TYR A 1 108 ? -12.602 -15.164 4.324 1 98.62 108 TYR A O 1
ATOM 903 N N . THR A 1 109 ? -14.039 -15.008 6.016 1 98.5 109 THR A N 1
ATOM 904 C CA . THR A 1 109 ? -13.977 -16.438 6.324 1 98.5 109 THR A CA 1
ATOM 905 C C . THR A 1 109 ? -14.453 -17.266 5.137 1 98.5 109 THR A C 1
ATOM 907 O O . THR A 1 109 ? -13.844 -18.281 4.797 1 98.5 109 THR A O 1
ATOM 910 N N . GLU A 1 110 ? -15.461 -16.844 4.551 1 98.25 110 GLU A N 1
ATOM 911 C CA . GLU A 1 110 ? -16 -17.562 3.398 1 98.25 110 GLU A CA 1
ATOM 912 C C . GLU A 1 110 ? -15.016 -17.547 2.232 1 98.25 110 GLU A C 1
ATOM 914 O O . GLU A 1 110 ? -14.781 -18.594 1.609 1 98.25 110 GLU A O 1
ATOM 919 N N . LEU A 1 111 ? -14.484 -16.422 1.968 1 98.56 111 LEU A N 1
ATOM 920 C CA . LEU A 1 111 ? -13.539 -16.312 0.86 1 98.56 111 LEU A CA 1
ATOM 921 C C . LEU A 1 111 ? -12.297 -17.156 1.119 1 98.56 111 LEU A C 1
ATOM 923 O O . LEU A 1 111 ? -11.836 -17.875 0.233 1 98.56 111 LEU A O 1
ATOM 927 N N . MET A 1 112 ? -11.766 -17.078 2.299 1 98.44 112 MET A N 1
ATOM 928 C CA . MET A 1 112 ? -10.547 -17.812 2.619 1 98.44 112 MET A CA 1
ATOM 929 C C . MET A 1 112 ? -10.773 -19.328 2.529 1 98.44 112 MET A C 1
ATOM 931 O O . MET A 1 112 ? -9.875 -20.062 2.129 1 98.44 112 MET A O 1
ATOM 935 N N . ALA A 1 113 ? -11.922 -19.734 2.9 1 98.38 113 ALA A N 1
ATOM 936 C CA . ALA A 1 113 ? -12.258 -21.141 2.777 1 98.38 113 ALA A CA 1
ATOM 937 C C . ALA A 1 113 ? -12.234 -21.594 1.316 1 98.38 113 ALA A C 1
ATOM 939 O O . ALA A 1 113 ? -11.719 -22.656 0.993 1 98.38 113 ALA A O 1
ATOM 940 N N . LYS A 1 114 ? -12.812 -20.797 0.493 1 98.5 114 LYS A N 1
ATOM 941 C CA . LYS A 1 114 ? -12.844 -21.094 -0.934 1 98.5 114 LYS A CA 1
ATOM 942 C C . LYS A 1 114 ? -11.43 -21.125 -1.521 1 98.5 114 LYS A C 1
ATOM 944 O O . LYS A 1 114 ? -11.086 -22.031 -2.271 1 98.5 114 LYS A O 1
ATOM 949 N N . LEU A 1 115 ? -10.617 -20.125 -1.167 1 98.75 115 LEU A N 1
ATOM 950 C CA . LEU A 1 115 ? -9.258 -20.062 -1.694 1 98.75 115 LEU A CA 1
ATOM 951 C C . LEU A 1 115 ? -8.398 -21.188 -1.143 1 98.75 115 LEU A C 1
ATOM 953 O O . LEU A 1 115 ? -7.512 -21.688 -1.835 1 98.75 115 LEU A O 1
ATOM 957 N N . LYS A 1 116 ? -8.695 -21.578 0.062 1 98.62 116 LYS A N 1
ATOM 958 C CA . LYS A 1 116 ? -7.973 -22.688 0.674 1 98.62 116 LYS A CA 1
ATOM 959 C C . LYS A 1 116 ? -8.172 -23.984 -0.12 1 98.62 116 LYS A C 1
ATOM 961 O O . LYS A 1 116 ? -7.262 -24.797 -0.226 1 98.62 116 LYS A O 1
ATOM 966 N N . GLN A 1 117 ? -9.312 -24.125 -0.648 1 98.31 117 GLN A N 1
ATOM 967 C CA . GLN A 1 117 ? -9.602 -25.297 -1.463 1 98.31 117 GLN A CA 1
ATOM 968 C C . GLN A 1 117 ? -8.719 -25.344 -2.707 1 98.31 117 GLN A C 1
ATOM 970 O O . GLN A 1 117 ? -8.461 -26.406 -3.258 1 98.31 117 GLN A O 1
ATOM 975 N N . LEU A 1 118 ? -8.266 -24.172 -3.07 1 98.31 118 LEU A N 1
ATOM 976 C CA . LEU A 1 118 ? -7.391 -24.078 -4.234 1 98.31 118 LEU A CA 1
ATOM 977 C C . LEU A 1 118 ? -5.926 -24.219 -3.824 1 98.31 118 LEU A C 1
ATOM 979 O O . LEU A 1 118 ? -5.039 -24.25 -4.68 1 98.31 118 LEU A O 1
ATOM 983 N N . GLY A 1 119 ? -5.703 -24.266 -2.52 1 98.56 119 GLY A N 1
ATOM 984 C CA . GLY A 1 119 ? -4.348 -24.438 -2.023 1 98.56 119 GLY A CA 1
ATOM 985 C C . GLY A 1 119 ? -3.77 -23.172 -1.41 1 98.56 119 GLY A C 1
ATOM 986 O O . GLY A 1 119 ? -2.619 -23.172 -0.966 1 98.56 119 GLY A O 1
ATOM 987 N N . TYR A 1 120 ? -4.562 -22.125 -1.379 1 98.62 120 TYR A N 1
ATOM 988 C CA . TYR A 1 120 ? -4.102 -20.844 -0.839 1 98.62 120 TYR A CA 1
ATOM 989 C C . TYR A 1 120 ? -3.893 -20.938 0.668 1 98.62 120 TYR A C 1
ATOM 991 O O . TYR A 1 120 ? -4.762 -21.422 1.393 1 98.62 120 TYR A O 1
ATOM 999 N N . SER A 1 121 ? -2.752 -20.484 1.062 1 98.12 121 SER A N 1
ATOM 1000 C CA . SER A 1 121 ? -2.375 -20.5 2.473 1 98.12 121 SER A CA 1
ATOM 1001 C C . SER A 1 121 ? -2.061 -19.094 2.969 1 98.12 121 SER A C 1
ATOM 1003 O O . SER A 1 121 ? -1.218 -18.391 2.396 1 98.12 121 SER A O 1
ATOM 1005 N N . MET A 1 122 ? -2.65 -18.781 4.121 1 96.25 122 MET A N 1
ATOM 1006 C CA . MET A 1 122 ? -2.459 -17.453 4.695 1 96.25 122 MET A CA 1
ATOM 1007 C C . MET A 1 122 ? -1.043 -17.281 5.238 1 96.25 122 MET A C 1
ATOM 1009 O O . MET A 1 122 ? -0.563 -16.172 5.414 1 96.25 122 MET A O 1
ATOM 1013 N N . THR A 1 123 ? -0.467 -18.312 5.543 1 94.75 123 THR A N 1
ATOM 1014 C CA . THR A 1 123 ? 0.879 -18.25 6.102 1 94.75 123 THR A CA 1
ATOM 1015 C C . THR A 1 123 ? 1.922 -18.188 4.988 1 94.75 123 THR A C 1
ATOM 1017 O O . THR A 1 123 ? 3.01 -17.641 5.18 1 94.75 123 THR A O 1
ATOM 1020 N N . LEU A 1 124 ? 1.59 -18.562 3.842 1 95.44 124 LEU A N 1
ATOM 1021 C CA . LEU A 1 124 ? 2.582 -18.672 2.779 1 95.44 124 LEU A CA 1
ATOM 1022 C C . LEU A 1 124 ? 2.346 -17.625 1.698 1 95.44 124 LEU A C 1
ATOM 1024 O O . LEU A 1 124 ? 3.27 -16.906 1.318 1 95.44 124 LEU A O 1
ATOM 1028 N N . HIS A 1 125 ? 1.131 -17.453 1.277 1 98.19 125 HIS A N 1
ATOM 1029 C CA . HIS A 1 125 ? 0.906 -16.812 -0.012 1 98.19 125 HIS A CA 1
ATOM 1030 C C . HIS A 1 125 ? 0.873 -15.297 0.127 1 98.19 125 HIS A C 1
ATOM 1032 O O . HIS A 1 125 ? 1.377 -14.578 -0.739 1 98.19 125 HIS A O 1
ATOM 1038 N N . PRO A 1 126 ? 0.387 -14.789 1.23 1 97.38 126 PRO A N 1
ATOM 1039 C CA . PRO A 1 126 ? 0.472 -13.328 1.327 1 97.38 126 PRO A CA 1
ATOM 1040 C C . PRO A 1 126 ? 1.912 -12.82 1.377 1 97.38 126 PRO A C 1
ATOM 1042 O O . PRO A 1 126 ? 2.285 -11.938 0.603 1 97.38 126 PRO A O 1
ATOM 1045 N N . PRO A 1 127 ? 2.801 -13.414 2.178 1 94.88 127 PRO A N 1
ATOM 1046 C CA . PRO A 1 127 ? 4.203 -13.008 2.096 1 94.88 127 PRO A CA 1
ATOM 1047 C C . PRO A 1 127 ? 4.812 -13.258 0.718 1 94.88 127 PRO A C 1
ATOM 1049 O O . PRO A 1 127 ? 5.617 -12.453 0.238 1 94.88 127 PRO A O 1
ATOM 1052 N N . PHE A 1 128 ? 4.465 -14.328 0.117 1 96.5 128 PHE A N 1
ATOM 1053 C CA . PHE A 1 128 ? 4.949 -14.656 -1.219 1 96.5 128 PHE A CA 1
ATOM 1054 C C . PHE A 1 128 ? 4.496 -13.609 -2.23 1 96.5 128 PHE A C 1
ATOM 1056 O O . PHE A 1 128 ? 5.281 -13.18 -3.074 1 96.5 128 PHE A O 1
ATOM 1063 N N . THR A 1 129 ? 3.285 -13.172 -2.119 1 98.06 129 THR A N 1
ATOM 1064 C CA . THR A 1 129 ? 2.732 -12.148 -2.992 1 98.06 129 THR A CA 1
ATOM 1065 C C . THR A 1 129 ? 3.516 -10.844 -2.855 1 98.06 129 THR A C 1
ATOM 1067 O O . THR A 1 129 ? 3.885 -10.227 -3.857 1 98.06 129 THR A O 1
ATOM 1070 N N . GLU A 1 130 ? 3.684 -10.461 -1.648 1 96.44 130 GLU A N 1
ATOM 1071 C CA . GLU A 1 130 ? 4.48 -9.266 -1.386 1 96.44 130 GLU A CA 1
ATOM 1072 C C . GLU A 1 130 ? 5.867 -9.383 -2.016 1 96.44 130 GLU A C 1
ATOM 1074 O O . GLU A 1 130 ? 6.352 -8.43 -2.631 1 96.44 130 GLU A O 1
ATOM 1079 N N . PHE A 1 131 ? 6.488 -10.5 -1.885 1 94.62 131 PHE A N 1
ATOM 1080 C CA . PHE A 1 131 ? 7.809 -10.766 -2.445 1 94.62 131 PHE A CA 1
ATOM 1081 C C . PHE A 1 131 ? 7.789 -10.633 -3.963 1 94.62 131 PHE A C 1
ATOM 1083 O O . PHE A 1 131 ? 8.656 -9.977 -4.543 1 94.62 131 PHE A O 1
ATOM 1090 N N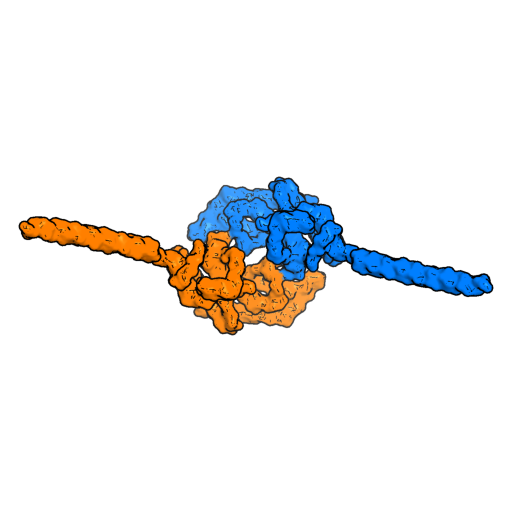 . ILE A 1 132 ? 6.836 -11.195 -4.605 1 96.75 132 ILE A N 1
ATOM 1091 C CA . ILE A 1 132 ? 6.727 -11.188 -6.059 1 96.75 132 ILE A CA 1
ATOM 1092 C C . ILE A 1 132 ? 6.531 -9.758 -6.562 1 96.75 132 ILE A C 1
ATOM 1094 O O . ILE A 1 132 ? 7.195 -9.328 -7.508 1 96.75 132 ILE A O 1
ATOM 1098 N N . ILE A 1 133 ? 5.668 -9.047 -5.938 1 96.5 133 ILE A N 1
ATOM 1099 C CA . ILE A 1 133 ? 5.367 -7.684 -6.348 1 96.5 133 ILE A CA 1
ATOM 1100 C C . ILE A 1 133 ? 6.613 -6.812 -6.199 1 96.5 133 ILE A C 1
ATOM 1102 O O . ILE A 1 133 ? 6.945 -6.035 -7.094 1 96.5 133 ILE A O 1
ATOM 1106 N N . ASN A 1 134 ? 7.254 -6.984 -5.133 1 94.31 134 ASN A N 1
ATOM 1107 C CA . ASN A 1 134 ? 8.422 -6.148 -4.879 1 94.31 134 ASN A CA 1
ATOM 1108 C C . ASN A 1 134 ? 9.609 -6.566 -5.738 1 94.31 134 ASN A C 1
ATOM 1110 O O . ASN A 1 134 ? 10.516 -5.77 -5.984 1 94.31 134 ASN A O 1
ATOM 1114 N N . THR A 1 135 ? 9.641 -7.797 -6.121 1 93.38 135 THR A N 1
ATOM 1115 C CA . THR A 1 135 ? 10.742 -8.305 -6.941 1 93.38 135 THR A CA 1
ATOM 1116 C C . THR A 1 135 ? 10.555 -7.91 -8.406 1 93.38 135 THR A C 1
ATOM 1118 O O . THR A 1 135 ? 11.484 -7.418 -9.039 1 93.38 135 THR A O 1
ATOM 1121 N N . TYR A 1 136 ? 9.375 -8.031 -8.938 1 93.5 136 TYR A N 1
ATOM 1122 C CA . TYR A 1 136 ? 9.18 -7.934 -10.383 1 93.5 136 TYR A CA 1
ATOM 1123 C C . TYR A 1 136 ? 8.461 -6.641 -10.75 1 93.5 136 TYR A C 1
ATOM 1125 O O . TYR A 1 136 ? 8.492 -6.211 -11.906 1 93.5 136 TYR A O 1
ATOM 1133 N N . GLY A 1 137 ? 7.77 -6.047 -9.75 1 93.31 137 GLY A N 1
ATOM 1134 C CA . GLY A 1 137 ? 6.977 -4.867 -10.055 1 93.31 137 GLY A CA 1
ATOM 1135 C C . GLY A 1 137 ? 5.641 -5.195 -10.695 1 93.31 137 GLY A C 1
ATOM 1136 O O . GLY A 1 137 ? 5.285 -6.367 -10.844 1 93.31 137 GLY A O 1
ATOM 1137 N N . ILE A 1 138 ? 4.855 -4.129 -10.891 1 92.25 138 ILE A N 1
ATOM 1138 C CA . ILE A 1 138 ? 3.553 -4.27 -11.531 1 92.25 138 ILE A CA 1
ATOM 1139 C C . ILE A 1 138 ? 3.545 -3.512 -12.852 1 92.25 138 ILE A C 1
ATOM 1141 O O . ILE A 1 138 ? 4.504 -2.807 -13.18 1 92.25 138 ILE A O 1
ATOM 1145 N N . LEU A 1 139 ? 2.553 -3.656 -13.602 1 84.81 139 LEU A N 1
ATOM 1146 C CA . LEU A 1 139 ? 2.463 -2.975 -14.891 1 84.81 139 LEU A CA 1
ATOM 1147 C C . LEU A 1 139 ? 2.332 -1.467 -14.695 1 84.81 139 LEU A C 1
ATOM 1149 O O . LEU A 1 139 ? 1.62 -1.01 -13.797 1 84.81 139 LEU A O 1
ATOM 1153 N N . LYS A 1 140 ? 3.148 -0.629 -15.328 1 72.56 140 LYS A N 1
ATOM 1154 C CA . LYS A 1 140 ? 3.176 0.826 -15.211 1 72.56 140 LYS A CA 1
ATOM 1155 C C . LYS A 1 140 ? 1.913 1.448 -15.805 1 72.56 140 LYS A C 1
ATOM 1157 O O . LYS A 1 140 ? 1.374 2.41 -15.25 1 72.56 140 LYS A O 1
ATOM 1162 N N . GLN A 1 141 ? 1.727 1.103 -17 1 60.91 141 GLN A N 1
ATOM 1163 C CA . GLN A 1 141 ? 0.616 1.766 -17.672 1 60.91 141 GLN A CA 1
ATOM 1164 C C . GLN A 1 141 ? -0.658 0.931 -17.594 1 60.91 141 GLN A C 1
ATOM 1166 O O . GLN A 1 141 ? -0.62 -0.29 -17.766 1 60.91 141 GLN A O 1
ATOM 1171 N N . ARG A 1 142 ? -1.636 1.731 -16.922 1 56.19 142 ARG A N 1
ATOM 1172 C CA . ARG A 1 142 ? -2.959 1.124 -17.016 1 56.19 142 ARG A CA 1
ATOM 1173 C C . ARG A 1 142 ? -3.342 0.873 -18.469 1 56.19 142 ARG A C 1
ATOM 1175 O O . ARG A 1 142 ? -3.283 1.784 -19.297 1 56.19 142 ARG A O 1
ATOM 1182 N N . ALA A 1 143 ? -3.172 -0.283 -18.844 1 51.47 143 ALA A N 1
ATOM 1183 C CA . ALA A 1 143 ? -3.631 -0.546 -20.203 1 51.47 143 ALA A CA 1
ATOM 1184 C C . ALA A 1 143 ? -5.121 -0.256 -20.344 1 51.47 143 ALA A C 1
ATOM 1186 O O . ALA A 1 143 ? -5.902 -0.516 -19.422 1 51.47 143 ALA A O 1
ATOM 1187 N N . ASP A 1 144 ? -5.375 0.671 -21.188 1 54.5 144 ASP A N 1
ATOM 1188 C CA . ASP A 1 144 ? -6.805 0.753 -21.484 1 54.5 144 ASP A CA 1
ATOM 1189 C C . ASP A 1 144 ? -7.367 -0.615 -21.844 1 54.5 144 ASP A C 1
ATOM 1191 O O . ASP A 1 144 ? -6.613 -1.539 -22.156 1 54.5 144 ASP A O 1
ATOM 1195 N N . SER A 1 145 ? -8.562 -0.755 -21.562 1 56.31 145 SER A N 1
ATOM 1196 C CA . SER A 1 145 ? -9.266 -2.016 -21.781 1 56.31 145 SER A CA 1
ATOM 1197 C C . SER A 1 145 ? -8.891 -2.617 -23.141 1 56.31 145 SER A C 1
ATOM 1199 O O . SER A 1 145 ? -8.68 -3.828 -23.25 1 56.31 145 SER A O 1
ATOM 1201 N N . TYR A 1 146 ? -8.773 -1.709 -24.031 1 54.38 146 TYR A N 1
ATOM 1202 C CA . TYR A 1 146 ? -8.477 -2.172 -25.375 1 54.38 146 TYR A CA 1
ATOM 1203 C C . TYR A 1 146 ? -7.051 -2.693 -25.484 1 54.38 146 TYR A C 1
ATOM 1205 O O . TYR A 1 146 ? -6.809 -3.756 -26.062 1 54.38 146 TYR A O 1
ATOM 1213 N N . SER A 1 147 ? -6.293 -1.992 -24.859 1 60.47 147 SER A N 1
ATOM 1214 C CA . SER A 1 147 ? -4.898 -2.418 -24.906 1 60.47 147 SER A CA 1
ATOM 1215 C C . SER A 1 147 ? -4.68 -3.688 -24.094 1 60.47 147 SER A C 1
ATOM 1217 O O . SER A 1 147 ? 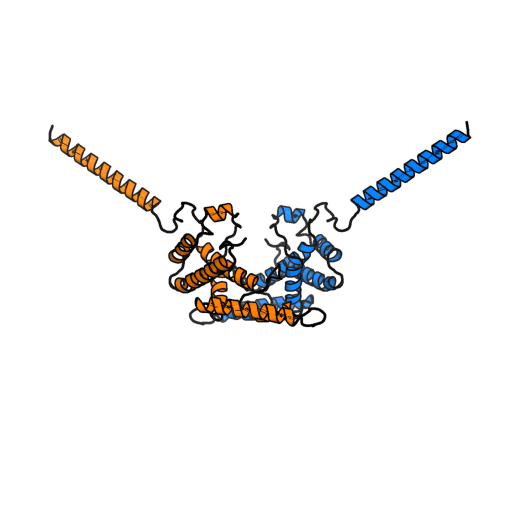-3.93 -4.574 -24.516 1 60.47 147 SER A O 1
ATOM 1219 N N . ALA A 1 148 ? -5.504 -3.717 -23.109 1 60.53 148 ALA A N 1
ATOM 1220 C CA . ALA A 1 148 ? -5.395 -4.914 -22.281 1 60.53 148 ALA A CA 1
ATOM 1221 C C . ALA A 1 148 ? -5.852 -6.152 -23.047 1 60.53 148 ALA A C 1
ATOM 1223 O O . ALA A 1 148 ? -5.254 -7.227 -22.906 1 60.53 148 ALA A O 1
ATOM 1224 N N . ARG A 1 149 ? -6.848 -5.867 -23.766 1 62.06 149 ARG A N 1
ATOM 1225 C CA . ARG A 1 149 ? -7.355 -6.961 -24.578 1 62.06 149 ARG A CA 1
ATOM 1226 C C . ARG A 1 149 ? -6.355 -7.344 -25.672 1 62.06 149 ARG A C 1
ATOM 1228 O O . ARG A 1 149 ? -6.105 -8.531 -25.891 1 62.06 149 ARG A O 1
ATOM 1235 N N . GLU A 1 150 ? -5.91 -6.379 -26.156 1 61.31 150 GLU A N 1
ATOM 1236 C CA . GLU A 1 150 ? -4.98 -6.602 -27.266 1 61.31 150 GLU A CA 1
ATOM 1237 C C . GLU A 1 150 ? -3.703 -7.285 -26.781 1 61.31 150 GLU A C 1
ATOM 1239 O O . GLU A 1 150 ? -3.137 -8.125 -27.484 1 61.31 150 GLU A O 1
ATOM 1244 N N . LEU A 1 151 ? -3.557 -6.973 -25.594 1 66.62 151 LEU A N 1
ATOM 1245 C CA . LEU A 1 151 ? -2.307 -7.488 -25.047 1 66.62 151 LEU A CA 1
ATOM 1246 C C . LEU A 1 151 ? -2.525 -8.836 -24.375 1 66.62 151 LEU A C 1
ATOM 1248 O O . LEU A 1 151 ? -1.562 -9.516 -24 1 66.62 151 LEU A O 1
ATOM 1252 N N . GLY A 1 152 ? -3.732 -9.203 -24.344 1 72.69 152 GLY A N 1
ATOM 1253 C CA . GLY A 1 152 ? -4.031 -10.516 -23.812 1 72.69 152 GLY A CA 1
ATOM 1254 C C . GLY A 1 152 ? -4.105 -10.539 -22.297 1 72.69 152 GLY A C 1
ATOM 1255 O O . GLY A 1 152 ? -4.148 -11.609 -21.688 1 72.69 152 GLY A O 1
ATOM 1256 N N . TYR A 1 153 ? -4.188 -9.469 -21.703 1 77.44 153 TYR A N 1
ATOM 1257 C CA . TYR A 1 153 ? -4.105 -9.383 -20.25 1 77.44 153 TYR A CA 1
ATOM 1258 C C . TYR A 1 153 ? -5.375 -9.93 -19.594 1 77.44 153 TYR A C 1
ATOM 1260 O O . TYR A 1 153 ? -5.395 -10.219 -18.406 1 77.44 153 TYR A O 1
ATOM 1268 N N . ASN A 1 154 ? -6.316 -10.195 -20.438 1 82.31 154 ASN A N 1
ATOM 1269 C CA . ASN A 1 154 ? -7.539 -10.781 -19.891 1 82.31 154 ASN A CA 1
ATOM 1270 C C . ASN A 1 154 ? -7.773 -12.188 -20.422 1 82.31 154 ASN A C 1
ATOM 1272 O O . ASN A 1 154 ? -8.859 -12.75 -20.25 1 82.31 154 ASN A O 1
ATOM 1276 N N . SER A 1 155 ? -6.793 -12.695 -20.984 1 87 155 SER A N 1
ATOM 1277 C CA . SER A 1 155 ? -6.84 -14.086 -21.422 1 87 155 SER A CA 1
ATOM 1278 C C . SER A 1 155 ? -6.152 -15.008 -20.438 1 87 155 SER A C 1
ATOM 1280 O O . SER A 1 155 ? -4.926 -14.977 -20.297 1 87 155 SER A O 1
ATOM 1282 N N . PRO A 1 156 ? -6.965 -15.852 -19.875 1 92.19 156 PRO A N 1
ATOM 1283 C CA . PRO A 1 156 ? -6.367 -16.766 -18.891 1 92.19 156 PRO A CA 1
ATOM 1284 C C . PRO A 1 156 ? -5.289 -17.656 -19.5 1 92.19 156 PRO A C 1
ATOM 1286 O O . PRO A 1 156 ? -4.27 -17.922 -18.859 1 92.19 156 PRO A O 1
ATOM 1289 N N . ASP A 1 157 ? -5.535 -18.062 -20.672 1 92.06 157 ASP A N 1
ATOM 1290 C CA . ASP A 1 157 ? -4.559 -18.922 -21.328 1 92.06 157 ASP A CA 1
ATOM 1291 C C . ASP A 1 157 ? -3.246 -18.188 -21.578 1 92.06 157 ASP A C 1
ATOM 1293 O O . ASP A 1 157 ? -2.166 -18.75 -21.359 1 92.06 157 ASP A O 1
ATOM 1297 N N . PHE A 1 158 ? -3.357 -17.047 -22.016 1 90.31 158 PHE A N 1
ATOM 1298 C CA . PHE A 1 158 ? -2.166 -16.234 -22.25 1 90.31 158 PHE A CA 1
ATOM 1299 C C . PHE A 1 158 ? -1.394 -16.031 -20.953 1 90.31 158 PHE A C 1
ATOM 1301 O O . PHE A 1 158 ? -0.183 -16.25 -20.906 1 90.31 158 PHE A O 1
ATOM 1308 N N . LEU A 1 159 ? -2.072 -15.648 -19.953 1 93.5 159 LEU A N 1
ATOM 1309 C CA . LEU A 1 159 ? -1.418 -15.352 -18.672 1 93.5 159 LEU A CA 1
ATOM 1310 C C . LEU A 1 159 ? -0.805 -16.609 -18.078 1 93.5 159 LEU A C 1
ATOM 1312 O O . LEU A 1 159 ? 0.272 -16.547 -17.469 1 93.5 159 LEU A O 1
ATOM 1316 N N . ARG A 1 160 ? -1.493 -17.672 -18.266 1 95.06 160 ARG A N 1
ATOM 1317 C CA . ARG A 1 160 ? -0.935 -18.938 -17.781 1 95.06 160 ARG A CA 1
ATOM 1318 C C . ARG A 1 160 ? 0.391 -19.25 -18.469 1 95.06 160 ARG A C 1
ATOM 1320 O O . ARG A 1 160 ? 1.356 -19.641 -17.828 1 95.06 160 ARG A O 1
ATOM 1327 N N . ARG A 1 161 ? 0.404 -19 -19.688 1 93.06 161 ARG A N 1
ATOM 1328 C CA . ARG A 1 161 ? 1.624 -19.234 -20.438 1 93.06 161 ARG A CA 1
ATOM 1329 C C . ARG A 1 161 ? 2.738 -18.297 -20.016 1 93.06 161 ARG A C 1
ATOM 1331 O O . ARG A 1 161 ? 3.904 -18.688 -19.938 1 93.06 161 ARG A O 1
ATOM 1338 N N . VAL A 1 162 ? 2.357 -17.094 -19.75 1 92.12 162 VAL A N 1
ATOM 1339 C CA . VAL A 1 162 ? 3.338 -16.125 -19.281 1 92.12 162 VAL A CA 1
ATOM 1340 C C . VAL A 1 162 ? 3.951 -16.609 -17.969 1 92.12 162 VAL A C 1
ATOM 1342 O O . VAL A 1 162 ? 5.172 -16.547 -17.797 1 92.12 162 VAL A O 1
ATOM 1345 N N . VAL A 1 163 ? 3.135 -17.109 -17.078 1 96.56 163 VAL A N 1
ATOM 1346 C CA . VAL A 1 163 ? 3.615 -17.578 -15.773 1 96.56 163 VAL A CA 1
ATOM 1347 C C . VAL A 1 163 ? 4.566 -18.75 -15.969 1 96.56 163 VAL A C 1
ATOM 1349 O O . VAL A 1 163 ? 5.66 -18.781 -15.398 1 96.56 163 VAL A O 1
ATOM 1352 N N . ILE A 1 164 ? 4.207 -19.625 -16.844 1 95.75 164 ILE A N 1
ATOM 1353 C CA . ILE A 1 164 ? 4.988 -20.828 -17.062 1 95.75 164 ILE A CA 1
ATOM 1354 C C . ILE A 1 164 ? 6.34 -20.469 -17.672 1 95.75 164 ILE A C 1
ATOM 1356 O O . ILE A 1 164 ? 7.371 -21.016 -17.297 1 95.75 164 ILE A O 1
ATOM 1360 N N . ASN A 1 165 ? 6.355 -19.453 -18.484 1 93.44 165 ASN A N 1
ATOM 1361 C CA . ASN A 1 165 ? 7.562 -19.156 -19.234 1 93.44 165 ASN A CA 1
ATOM 1362 C C . ASN A 1 165 ? 8.469 -18.188 -18.484 1 93.44 165 ASN A C 1
ATOM 1364 O O . ASN A 1 165 ? 9.695 -18.25 -18.609 1 93.44 165 ASN A O 1
ATOM 1368 N N . ALA A 1 166 ? 7.879 -17.359 -17.734 1 94.31 166 ALA A N 1
ATOM 1369 C CA . ALA A 1 166 ? 8.656 -16.266 -17.172 1 94.31 166 ALA A CA 1
ATOM 1370 C C . ALA A 1 166 ? 9.047 -16.547 -15.727 1 94.31 166 ALA A C 1
ATOM 1372 O O . ALA A 1 166 ? 10.016 -15.992 -15.211 1 94.31 166 ALA A O 1
ATOM 1373 N N . ALA A 1 167 ? 8.336 -17.406 -15.102 1 95.81 167 ALA A N 1
ATOM 1374 C CA . ALA A 1 167 ? 8.578 -17.641 -13.68 1 95.81 167 ALA A CA 1
ATOM 1375 C C . ALA A 1 167 ? 9.812 -18.516 -13.469 1 95.81 167 ALA A C 1
ATOM 1377 O O . ALA A 1 167 ? 9.977 -19.531 -14.141 1 95.81 167 ALA A O 1
ATOM 1378 N N . PRO A 1 168 ? 10.703 -18.094 -12.555 1 94.56 168 PRO A N 1
ATOM 1379 C CA . PRO A 1 168 ? 11.727 -19.047 -12.133 1 94.56 168 PRO A CA 1
ATOM 1380 C C . PRO A 1 168 ? 11.133 -20.359 -11.609 1 94.56 168 PRO A C 1
ATOM 1382 O O . PRO A 1 168 ? 10.078 -20.344 -10.969 1 94.56 168 PRO A O 1
ATOM 1385 N N . SER A 1 169 ? 11.844 -21.344 -11.781 1 95.56 169 SER A N 1
ATOM 1386 C CA . SER A 1 169 ? 11.352 -22.688 -11.461 1 95.56 169 SER A CA 1
ATOM 1387 C C . SER A 1 169 ? 10.953 -22.781 -9.992 1 95.56 169 SER A C 1
ATOM 1389 O O . SER A 1 169 ? 9.922 -23.391 -9.664 1 95.56 169 SER A O 1
ATOM 1391 N N . LYS A 1 170 ? 11.656 -22.172 -9.133 1 94.06 170 LYS A N 1
ATOM 1392 C CA . LYS A 1 170 ? 11.422 -22.266 -7.695 1 94.06 170 LYS A CA 1
ATOM 1393 C C . LYS A 1 170 ? 10.141 -21.547 -7.297 1 94.06 170 LYS A C 1
ATOM 1395 O O . LYS A 1 170 ? 9.586 -21.797 -6.227 1 94.06 170 LYS A O 1
ATOM 1400 N N . LEU A 1 171 ? 9.727 -20.641 -8.18 1 96.5 171 LEU A N 1
ATOM 1401 C CA . LEU A 1 171 ? 8.578 -19.812 -7.84 1 96.5 171 LEU A CA 1
ATOM 1402 C C . LEU A 1 171 ? 7.34 -20.25 -8.617 1 96.5 171 LEU A C 1
ATOM 1404 O O . LEU A 1 171 ? 6.234 -19.781 -8.344 1 96.5 171 LEU A O 1
ATOM 1408 N N . LEU A 1 172 ? 7.5 -21.141 -9.5 1 97.81 172 LEU A N 1
ATOM 1409 C CA . LEU A 1 172 ? 6.477 -21.453 -10.492 1 97.81 172 LEU A CA 1
ATOM 1410 C C . LEU A 1 172 ? 5.227 -22.016 -9.828 1 97.81 172 LEU A C 1
ATOM 1412 O O . LEU A 1 172 ? 4.113 -21.562 -10.102 1 97.81 172 LEU A O 1
ATOM 1416 N N . LYS A 1 173 ? 5.406 -22.891 -8.977 1 98.06 173 LYS A N 1
ATOM 1417 C CA . LYS A 1 173 ? 4.27 -23.547 -8.336 1 98.06 173 LYS A CA 1
ATOM 1418 C C . LYS A 1 173 ? 3.377 -22.531 -7.625 1 98.06 173 LYS A C 1
ATOM 1420 O O . LYS A 1 173 ? 2.16 -22.531 -7.828 1 98.06 173 LYS A O 1
ATOM 1425 N N . ASP A 1 174 ? 3.959 -21.734 -6.848 1 98.19 174 ASP A N 1
ATOM 1426 C CA . ASP A 1 174 ? 3.191 -20.766 -6.07 1 98.19 174 ASP A CA 1
ATOM 1427 C C . ASP A 1 174 ? 2.629 -19.656 -6.961 1 98.19 174 ASP A C 1
ATOM 1429 O O . ASP A 1 174 ? 1.546 -19.141 -6.699 1 98.19 174 ASP A O 1
ATOM 1433 N N . LEU A 1 175 ? 3.334 -19.328 -7.984 1 98.56 175 LEU A N 1
ATOM 1434 C CA . LEU A 1 175 ? 2.818 -18.328 -8.914 1 98.56 175 LEU A CA 1
ATOM 1435 C C . LEU A 1 175 ? 1.6 -18.859 -9.656 1 98.56 175 LEU A C 1
ATOM 1437 O O . LEU A 1 175 ? 0.633 -18.125 -9.875 1 98.56 175 LEU A O 1
ATOM 1441 N N . LEU A 1 176 ? 1.667 -20.078 -10.023 1 98.62 176 LEU A N 1
ATOM 1442 C CA . LEU A 1 176 ? 0.517 -20.703 -10.672 1 98.62 176 LEU A CA 1
ATOM 1443 C C . LEU A 1 176 ? -0.672 -20.781 -9.727 1 98.62 176 LEU A C 1
ATOM 1445 O O . LEU A 1 176 ? -1.821 -20.625 -10.141 1 98.62 176 LEU A O 1
ATOM 1449 N N . LEU A 1 177 ? -0.382 -21.031 -8.531 1 98.81 177 LEU A N 1
ATOM 1450 C CA . LEU A 1 177 ? -1.446 -21.047 -7.531 1 98.81 177 LEU A CA 1
ATOM 1451 C C . LEU A 1 177 ? -2.094 -19.672 -7.398 1 98.81 177 LEU A C 1
ATOM 1453 O O . LEU A 1 177 ? -3.32 -19.562 -7.352 1 98.81 177 LEU A O 1
ATOM 1457 N N . LEU A 1 178 ? -1.269 -18.625 -7.305 1 98.81 178 LEU A N 1
ATOM 1458 C CA . LEU A 1 178 ? -1.817 -17.266 -7.262 1 98.81 178 LEU A CA 1
ATOM 1459 C C . LEU A 1 178 ? -2.691 -17 -8.477 1 98.81 178 LEU A C 1
ATOM 1461 O O . LEU A 1 178 ? -3.77 -16.422 -8.359 1 98.81 178 LEU A O 1
ATOM 1465 N N . PHE A 1 179 ? -2.199 -17.422 -9.578 1 98.56 179 PHE A N 1
ATOM 1466 C CA . PHE A 1 179 ? -2.949 -17.203 -10.812 1 98.56 179 PHE A CA 1
ATOM 1467 C C . PHE A 1 179 ? -4.273 -17.953 -10.773 1 98.56 179 PHE A C 1
ATOM 1469 O O . PHE A 1 179 ? -5.305 -17.438 -11.195 1 98.56 179 PHE A O 1
ATOM 1476 N N . SER A 1 180 ? -4.227 -19.141 -10.305 1 98.5 180 SER A N 1
ATOM 1477 C CA . SER A 1 180 ? -5.449 -19.938 -10.18 1 98.5 180 SER A CA 1
ATOM 1478 C C . SER A 1 180 ? -6.461 -19.25 -9.266 1 98.5 180 SER A C 1
ATOM 1480 O O . SER A 1 180 ? -7.656 -19.219 -9.562 1 98.5 180 SER A O 1
ATOM 1482 N N . CYS A 1 181 ? -6.027 -18.734 -8.219 1 98.81 181 CYS A N 1
ATOM 1483 C CA . CYS A 1 181 ? -6.895 -18.016 -7.289 1 98.81 181 CYS A CA 1
ATOM 1484 C C . CYS A 1 181 ? -7.469 -16.766 -7.938 1 98.81 181 CYS A C 1
ATOM 1486 O O . CYS A 1 181 ? -8.656 -16.484 -7.793 1 98.81 181 CYS A O 1
ATOM 1488 N N . LEU A 1 182 ? -6.605 -16.047 -8.617 1 98.5 182 LEU A N 1
ATOM 1489 C CA . LEU A 1 182 ? -7.07 -14.859 -9.32 1 98.5 182 LEU A CA 1
ATOM 1490 C C . LEU A 1 182 ? -8.148 -15.219 -10.344 1 98.5 182 LEU A C 1
ATOM 1492 O O . LEU A 1 182 ? -9.18 -14.555 -10.422 1 98.5 182 LEU A O 1
ATOM 1496 N N . SER A 1 183 ? -7.895 -16.25 -11.094 1 97.81 183 SER A N 1
ATOM 1497 C CA . SER A 1 183 ? -8.844 -16.703 -12.102 1 97.81 183 SER A CA 1
ATOM 1498 C C . SER A 1 183 ? -10.164 -17.125 -11.461 1 97.81 183 SER A C 1
ATOM 1500 O O . SER A 1 183 ? -11.234 -16.828 -11.984 1 97.81 183 SER A O 1
ATOM 1502 N N . PHE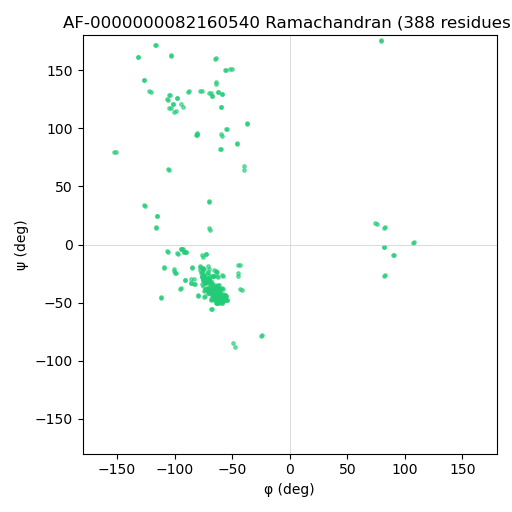 A 1 184 ? -10.062 -17.828 -10.445 1 98.19 184 PHE A N 1
ATOM 1503 C CA . PHE A 1 184 ? -11.25 -18.266 -9.711 1 98.19 184 PHE A CA 1
ATOM 1504 C C . PHE A 1 184 ? -12.086 -17.062 -9.297 1 98.19 184 PHE A C 1
ATOM 1506 O O . PHE A 1 184 ? -13.297 -17.031 -9.523 1 98.19 184 PHE A O 1
ATOM 1513 N N . MET A 1 185 ? -11.461 -16.078 -8.758 1 98 185 MET A N 1
ATOM 1514 C CA . MET A 1 185 ? -12.195 -14.922 -8.273 1 98 185 MET A CA 1
ATOM 1515 C C . MET A 1 185 ? -12.781 -14.125 -9.438 1 98 185 MET A C 1
ATOM 1517 O O . MET A 1 185 ? -13.883 -13.578 -9.328 1 98 185 MET A O 1
ATOM 1521 N N . ALA A 1 186 ? -12.055 -14 -10.438 1 96.5 186 ALA A N 1
ATOM 1522 C CA . ALA A 1 186 ? -12.562 -13.32 -11.625 1 96.5 186 ALA A CA 1
ATOM 1523 C C . ALA A 1 186 ? -13.828 -13.984 -12.141 1 96.5 186 ALA A C 1
ATOM 1525 O O . ALA A 1 186 ? -14.789 -13.305 -12.523 1 96.5 186 ALA A O 1
ATOM 1526 N N . ARG A 1 187 ? -13.82 -15.227 -12.18 1 96.19 187 ARG A N 1
ATOM 1527 C CA . ARG A 1 187 ? -15 -15.977 -12.609 1 96.19 187 ARG A CA 1
ATOM 1528 C C . ARG A 1 187 ? -16.172 -15.742 -11.656 1 96.19 187 ARG A C 1
ATOM 1530 O O . ARG A 1 187 ? -17.312 -15.57 -12.102 1 96.19 187 ARG A O 1
ATOM 1537 N N . GLN A 1 188 ? -15.883 -15.703 -10.438 1 95.56 188 GLN A N 1
ATOM 1538 C CA . GLN A 1 188 ? -16.922 -15.539 -9.43 1 95.56 188 GLN A CA 1
ATOM 1539 C C . GLN A 1 188 ? -17.594 -14.172 -9.555 1 95.56 188 GLN A C 1
ATOM 1541 O O . GLN A 1 188 ? -18.812 -14.062 -9.398 1 95.56 188 GLN A O 1
ATOM 1546 N N . ASP A 1 189 ? -16.828 -13.148 -9.789 1 94.69 189 ASP A N 1
ATOM 1547 C CA . ASP A 1 189 ? -17.438 -11.82 -9.805 1 94.69 189 ASP A CA 1
ATOM 1548 C C . ASP A 1 189 ? -17.75 -11.375 -11.234 1 94.69 189 ASP A C 1
ATOM 1550 O O . ASP A 1 189 ? -18.359 -10.328 -11.445 1 94.69 189 ASP A O 1
ATOM 1554 N N . GLY A 1 190 ? -17.297 -12.125 -12.188 1 93.62 190 GLY A N 1
ATOM 1555 C CA . GLY A 1 190 ? -17.594 -11.859 -13.578 1 93.62 190 GLY A CA 1
ATOM 1556 C C . GLY A 1 190 ? -16.828 -10.68 -14.148 1 93.62 190 GLY A C 1
ATOM 1557 O O . GLY A 1 190 ? -17.234 -10.07 -15.133 1 93.62 190 GLY A O 1
ATOM 1558 N N . LYS A 1 191 ? -15.789 -10.289 -13.539 1 93.44 191 LYS A N 1
ATOM 1559 C CA . LYS A 1 191 ? -14.953 -9.172 -13.977 1 93.44 191 LYS A CA 1
ATOM 1560 C C . LYS A 1 191 ? -13.68 -9.664 -14.648 1 93.44 191 LYS A C 1
ATOM 1562 O O . LYS A 1 191 ? -13.289 -10.82 -14.477 1 93.44 191 LYS A O 1
ATOM 1567 N N . PRO A 1 192 ? -13.016 -8.758 -15.406 1 91.56 192 PRO A N 1
ATOM 1568 C CA . PRO A 1 192 ? -11.758 -9.141 -16.031 1 91.56 192 PRO A CA 1
ATOM 1569 C C . PRO A 1 192 ? -10.664 -9.469 -15.016 1 91.56 192 PRO A C 1
ATOM 1571 O O . PRO A 1 192 ? -10.75 -9.055 -13.859 1 91.56 192 PRO A O 1
ATOM 1574 N N . LEU A 1 193 ? -9.656 -10.195 -15.453 1 93.75 193 LEU A N 1
ATOM 1575 C CA . LEU A 1 193 ? -8.555 -10.586 -14.578 1 93.75 193 LEU A CA 1
ATOM 1576 C C . LEU A 1 193 ? -7.844 -9.359 -14.016 1 93.75 193 LEU A C 1
ATOM 1578 O O . LEU A 1 193 ? -7.547 -9.305 -12.82 1 93.75 193 LEU A O 1
ATOM 1582 N N . PHE A 1 194 ? -7.562 -8.469 -14.883 1 90.62 194 PHE A N 1
ATOM 1583 C CA . PHE A 1 194 ? -6.926 -7.238 -14.43 1 90.62 194 PHE A CA 1
ATOM 1584 C C . PHE A 1 194 ? -7.938 -6.105 -14.344 1 90.62 194 PHE A C 1
ATOM 1586 O O . PHE A 1 194 ? -8.602 -5.777 -15.328 1 90.62 194 PHE A O 1
ATOM 1593 N N . LEU A 1 195 ? -7.992 -5.625 -13.094 1 83.5 195 LEU A N 1
ATOM 1594 C CA . LEU A 1 195 ? -8.898 -4.512 -12.836 1 83.5 195 LEU A CA 1
ATOM 1595 C C . LEU A 1 195 ? -8.133 -3.197 -12.727 1 83.5 195 LEU A C 1
ATOM 1597 O O . LEU A 1 195 ? -7.082 -3.135 -12.094 1 83.5 195 LEU A O 1
ATOM 1601 N N . TRP A 1 196 ? -8.375 -2.266 -13.586 1 71.69 196 TRP A N 1
ATOM 1602 C CA . TRP A 1 196 ? -7.723 -0.962 -13.516 1 71.69 196 TRP A CA 1
ATOM 1603 C C . TRP A 1 196 ? -8.695 0.107 -13.031 1 71.69 196 TRP A C 1
ATOM 1605 O O . TRP A 1 196 ? -9.906 0.001 -13.258 1 71.69 196 TRP A O 1
ATOM 1615 N N . ILE B 1 1 ? -37.281 72.75 -16.891 1 34.38 1 ILE B N 1
ATOM 1616 C CA . ILE B 1 1 ? -35.969 72.188 -17.297 1 34.38 1 ILE B CA 1
ATOM 1617 C C . ILE B 1 1 ? -35.281 71.625 -16.094 1 34.38 1 ILE B C 1
ATOM 1619 O O . ILE B 1 1 ? -34.5 70.625 -16.234 1 34.38 1 ILE B O 1
ATOM 1623 N N . ASP B 1 2 ? -35.75 72.062 -14.844 1 43 2 ASP B N 1
ATOM 1624 C CA . ASP B 1 2 ? -35.031 71.625 -13.648 1 43 2 ASP B CA 1
ATOM 1625 C C . ASP B 1 2 ? -35.531 70.25 -13.164 1 43 2 ASP B C 1
ATOM 1627 O O . ASP B 1 2 ? -34.781 69.5 -12.578 1 43 2 ASP B O 1
ATOM 1631 N N . GLN B 1 3 ? -36.844 69.938 -13.414 1 49.31 3 GLN B N 1
ATOM 1632 C CA . GLN B 1 3 ? -37.375 68.625 -12.898 1 49.31 3 GLN B CA 1
ATOM 1633 C C . GLN B 1 3 ? -36.844 67.5 -13.711 1 49.31 3 GLN B C 1
ATOM 1635 O O . GLN B 1 3 ? -36.688 66.375 -13.18 1 49.31 3 GLN B O 1
ATOM 1640 N N . GLN B 1 4 ? -36.531 67.688 -15.008 1 43.78 4 GLN B N 1
ATOM 1641 C CA . GLN B 1 4 ? -36.094 66.625 -15.844 1 43.78 4 GLN B CA 1
ATOM 1642 C C . GLN B 1 4 ? -34.625 66.25 -15.539 1 43.78 4 GLN B C 1
ATOM 1644 O O . GLN B 1 4 ? -34.219 65.125 -15.766 1 43.78 4 GLN B O 1
ATOM 1649 N N . ARG B 1 5 ? -33.844 67.25 -14.953 1 45.5 5 ARG B N 1
ATOM 1650 C CA . ARG B 1 5 ? -32.438 66.938 -14.672 1 45.5 5 ARG B CA 1
ATOM 1651 C C . ARG B 1 5 ? -32.312 66.062 -13.422 1 45.5 5 ARG B C 1
ATOM 1653 O O . ARG B 1 5 ? -31.359 65.312 -13.273 1 45.5 5 ARG B O 1
ATOM 1660 N N . GLU B 1 6 ? -33.406 66.188 -12.516 1 50.25 6 GLU B N 1
ATOM 1661 C CA . GLU B 1 6 ? -33.281 65.375 -11.281 1 50.25 6 GLU B CA 1
ATOM 1662 C C . GLU B 1 6 ? -33.562 63.906 -11.531 1 50.25 6 GLU B C 1
ATOM 1664 O O . GLU B 1 6 ? -33 63.031 -10.875 1 50.25 6 GLU B O 1
ATOM 1669 N N . ASP B 1 7 ? -34.406 63.656 -12.578 1 49.22 7 ASP B N 1
ATOM 1670 C CA . ASP B 1 7 ? -34.719 62.25 -12.812 1 49.22 7 ASP B CA 1
ATOM 1671 C C . ASP B 1 7 ? -33.562 61.531 -13.492 1 49.22 7 ASP B C 1
ATOM 1673 O O . ASP B 1 7 ? -33.375 60.312 -13.312 1 49.22 7 ASP B O 1
ATOM 1677 N N . VAL B 1 8 ? -32.719 62.312 -14.312 1 50.94 8 VAL B N 1
ATOM 1678 C CA . VAL B 1 8 ? -31.609 61.688 -15 1 50.94 8 VAL B CA 1
ATOM 1679 C C . VAL B 1 8 ? -30.5 61.375 -14 1 50.94 8 VAL B C 1
ATOM 1681 O O . VAL B 1 8 ? -29.859 60.312 -14.07 1 50.94 8 VAL B O 1
ATOM 1684 N N . VAL B 1 9 ? -30.375 62.219 -12.961 1 52.38 9 VAL B N 1
ATOM 1685 C CA . VAL B 1 9 ? -29.328 61.969 -11.984 1 52.38 9 VAL B CA 1
ATOM 1686 C C . VAL B 1 9 ? -29.719 60.781 -11.102 1 52.38 9 VAL B C 1
ATOM 1688 O O . VAL B 1 9 ? -28.859 60 -10.672 1 52.38 9 VAL B O 1
ATOM 1691 N N . LYS B 1 10 ? -31.094 60.656 -10.93 1 55.75 10 LYS B N 1
ATOM 1692 C CA . LYS B 1 10 ? -31.516 59.5 -10.117 1 55.75 10 LYS B CA 1
ATOM 1693 C C . LYS B 1 10 ? -31.406 58.188 -10.906 1 55.75 10 LYS B C 1
ATOM 1695 O O . LYS B 1 10 ? -31.031 57.156 -10.344 1 55.75 10 LYS B O 1
ATOM 1700 N N . GLY B 1 11 ? -31.578 58.312 -12.148 1 52.19 11 GLY B N 1
ATOM 1701 C CA . GLY B 1 11 ? -31.438 57.156 -12.992 1 52.19 11 GLY B CA 1
ATOM 1702 C C . GLY B 1 11 ? -30 56.719 -13.188 1 52.19 11 GLY B C 1
ATOM 1703 O O . GLY B 1 11 ? -29.688 55.531 -13.188 1 52.19 11 GLY B O 1
ATOM 1704 N N . GLU B 1 12 ? -29.109 57.781 -13.305 1 59.94 12 GLU B N 1
ATOM 1705 C CA . GLU B 1 12 ? -27.688 57.438 -13.422 1 59.94 12 GLU B CA 1
ATOM 1706 C C . GLU B 1 12 ? -27.141 56.875 -12.117 1 59.94 12 GLU B C 1
ATOM 1708 O O . GLU B 1 12 ? -26.297 56 -12.117 1 59.94 12 GLU B O 1
ATOM 1713 N N . SER B 1 13 ? -27.812 57.344 -11 1 60.19 13 SER B N 1
ATOM 1714 C CA . SER B 1 13 ? -27.375 56.812 -9.711 1 60.19 13 SER B CA 1
ATOM 1715 C C . SER B 1 13 ? -27.828 55.375 -9.516 1 60.19 13 SER B C 1
ATOM 1717 O O . SER B 1 13 ? -27.062 54.531 -9.023 1 60.19 13 SER B O 1
ATOM 1719 N N . ILE B 1 14 ? -28.984 55.031 -10.094 1 61.38 14 ILE B N 1
ATOM 1720 C CA . ILE B 1 14 ? -29.453 53.656 -9.969 1 61.38 14 ILE B CA 1
ATOM 1721 C C . ILE B 1 14 ? -28.656 52.75 -10.898 1 61.38 14 ILE B C 1
ATOM 1723 O O . ILE B 1 14 ? -28.281 51.625 -10.523 1 61.38 14 ILE B O 1
ATOM 1727 N N . TYR B 1 15 ? -28.266 53.312 -12.07 1 58.34 15 TYR B N 1
ATOM 1728 C CA . TYR B 1 15 ? -27.438 52.531 -12.961 1 58.34 15 TYR B CA 1
ATOM 1729 C C . TYR B 1 15 ? -26.031 52.375 -12.406 1 58.34 15 TYR B C 1
ATOM 1731 O O . TYR B 1 15 ? -25.422 51.281 -12.492 1 58.34 15 TYR B O 1
ATOM 1739 N N . ILE B 1 16 ? -25.484 53.375 -11.789 1 59.09 16 ILE B N 1
ATOM 1740 C CA . ILE B 1 16 ? -24.172 53.281 -11.156 1 59.09 16 ILE B CA 1
ATOM 1741 C C . ILE B 1 16 ? -24.25 52.375 -9.93 1 59.09 16 ILE B C 1
ATOM 1743 O O . ILE B 1 16 ? -23.359 51.531 -9.711 1 59.09 16 ILE B O 1
ATOM 1747 N N . TYR B 1 17 ? -25.391 52.406 -9.25 1 60.44 17 TYR B N 1
ATOM 1748 C CA . TYR B 1 17 ? -25.562 51.469 -8.133 1 60.44 17 TYR B CA 1
ATOM 1749 C C . TYR B 1 17 ? -25.75 50.031 -8.625 1 60.44 17 TYR B C 1
ATOM 1751 O O . TYR B 1 17 ? -25.188 49.094 -8.07 1 60.44 17 TYR B O 1
ATOM 1759 N N . LEU B 1 18 ? -26.438 49.844 -9.688 1 62.41 18 LEU B N 1
ATOM 1760 C CA . LEU B 1 18 ? -26.594 48.5 -10.273 1 62.41 18 LEU B CA 1
ATOM 1761 C C . LEU B 1 18 ? -25.297 48.031 -10.922 1 62.41 18 LEU B C 1
ATOM 1763 O O . LEU B 1 18 ? -24.938 46.875 -10.82 1 62.41 18 LEU B O 1
ATOM 1767 N N . LEU B 1 19 ? -24.484 48.969 -11.453 1 60.09 19 LEU B N 1
ATOM 1768 C CA . LEU B 1 19 ? -23.156 48.594 -11.969 1 60.09 19 LEU B CA 1
ATOM 1769 C C . LEU B 1 19 ? -22.188 48.312 -10.828 1 60.09 19 LEU B C 1
ATOM 1771 O O . LEU B 1 19 ? -21.391 47.375 -10.914 1 60.09 19 LEU B O 1
ATOM 1775 N N . ILE B 1 20 ? -22.297 48.969 -9.688 1 57.81 20 ILE B N 1
ATOM 1776 C CA . ILE B 1 20 ? -21.469 48.719 -8.523 1 57.81 20 ILE B CA 1
ATOM 1777 C C . ILE B 1 20 ? -21.922 47.406 -7.852 1 57.81 20 ILE B C 1
ATOM 1779 O O . ILE B 1 20 ? -21.109 46.594 -7.461 1 57.81 20 ILE B O 1
ATOM 1783 N N . ILE B 1 21 ? -23.188 47.125 -7.77 1 57.56 21 ILE B N 1
ATOM 1784 C CA . ILE B 1 21 ? -23.688 45.844 -7.227 1 57.56 21 ILE B CA 1
ATOM 1785 C C . ILE B 1 21 ? -23.344 44.719 -8.188 1 57.56 21 ILE B C 1
ATOM 1787 O O . ILE B 1 21 ? -22.922 43.656 -7.758 1 57.56 21 ILE B O 1
ATOM 1791 N N . PHE B 1 22 ? -23.422 44.875 -9.516 1 60.06 22 PHE B N 1
ATOM 1792 C CA . PHE B 1 22 ? -23.016 43.875 -10.492 1 60.06 22 PHE B CA 1
ATOM 1793 C C . PHE B 1 22 ? -21.5 43.719 -10.516 1 60.06 22 PHE B C 1
ATOM 1795 O O . PHE B 1 22 ? -21 42.594 -10.594 1 60.06 22 PHE B O 1
ATOM 1802 N N . ALA B 1 23 ? -20.656 44.75 -10.461 1 54.72 23 ALA B N 1
ATOM 1803 C CA . ALA B 1 23 ? -19.219 44.656 -10.281 1 54.72 23 ALA B CA 1
ATOM 1804 C C . ALA B 1 23 ? -18.875 44 -8.938 1 54.72 23 ALA B C 1
ATOM 1806 O O . ALA B 1 23 ? -17.938 43.219 -8.836 1 54.72 23 ALA B O 1
ATOM 1807 N N . TRP B 1 24 ? -19.625 44.281 -7.816 1 51.06 24 TRP B N 1
ATOM 1808 C CA . TRP B 1 24 ? -19.469 43.594 -6.535 1 51.06 24 TRP B CA 1
ATOM 1809 C C . TRP B 1 24 ? -19.953 42.156 -6.633 1 51.06 24 TRP B C 1
ATOM 1811 O O . TRP B 1 24 ? -19.312 41.219 -6.105 1 51.06 24 TRP B O 1
ATOM 1821 N N . PHE B 1 25 ? -21.047 41.75 -7.281 1 53 25 PHE B N 1
ATOM 1822 C CA . PHE B 1 25 ? -21.438 40.344 -7.535 1 53 25 PHE B CA 1
ATOM 1823 C C . PHE B 1 25 ? -20.453 39.656 -8.461 1 53 25 PHE B C 1
ATOM 1825 O O . PHE B 1 25 ? -20.094 38.5 -8.242 1 53 25 PHE B O 1
ATOM 1832 N N . LEU B 1 26 ? -19.953 40.188 -9.578 1 48.25 26 LEU B N 1
ATOM 1833 C CA . LEU B 1 26 ? -18.859 39.656 -10.383 1 48.25 26 LEU B CA 1
ATOM 1834 C C . LEU B 1 26 ? -17.562 39.625 -9.578 1 48.25 26 LEU B C 1
ATOM 1836 O O . LEU B 1 26 ? -16.797 38.656 -9.68 1 48.25 26 LEU B O 1
ATOM 1840 N N . PHE B 1 27 ? -17.203 40.594 -8.742 1 45.53 27 PHE B N 1
ATOM 1841 C CA . PHE B 1 27 ? -16.062 40.531 -7.836 1 45.53 27 PHE B CA 1
ATOM 1842 C C . PHE B 1 27 ? -16.297 39.5 -6.734 1 45.53 27 PHE B C 1
ATOM 1844 O O . PHE B 1 27 ? -15.383 38.75 -6.402 1 45.53 27 PHE B O 1
ATOM 1851 N N . VAL B 1 28 ? -17.406 39.406 -6.008 1 43.25 28 VAL B N 1
ATOM 1852 C CA . VAL B 1 28 ? -17.703 38.344 -5.051 1 43.25 28 VAL B CA 1
ATOM 1853 C C . VAL B 1 28 ? -17.859 37 -5.789 1 43.25 28 VAL B C 1
ATOM 1855 O O . VAL B 1 28 ? -17.469 35.969 -5.277 1 43.25 28 VAL B O 1
ATOM 1858 N N . SER B 1 29 ? -18.594 36.812 -6.918 1 38.38 29 SER B N 1
ATOM 1859 C CA . SER B 1 29 ? -18.547 35.625 -7.734 1 38.38 29 SER B CA 1
ATOM 1860 C C . SER B 1 29 ? -17.141 35.344 -8.258 1 38.38 29 SER B C 1
ATOM 1862 O O . SER B 1 29 ? -16.734 34.188 -8.383 1 38.38 29 SER B O 1
ATOM 1864 N N . ILE B 1 30 ? -16.344 36.25 -8.844 1 38.78 30 ILE B N 1
ATOM 1865 C CA . ILE B 1 30 ? -14.922 36.062 -9.094 1 38.78 30 ILE B CA 1
ATOM 1866 C C . ILE B 1 30 ? -14.18 35.906 -7.766 1 38.78 30 ILE B C 1
ATOM 1868 O O . ILE B 1 30 ? -13.234 35.125 -7.668 1 38.78 30 ILE B O 1
ATOM 1872 N N . CYS B 1 31 ? -14.492 36.656 -6.734 1 32.53 31 CYS B N 1
ATOM 1873 C CA . CYS B 1 31 ? -13.914 36.469 -5.406 1 32.53 31 CYS B CA 1
ATOM 1874 C C . CYS B 1 31 ? -14.539 35.281 -4.699 1 32.53 31 CYS B C 1
ATOM 1876 O O . CYS B 1 31 ? -14.453 35.156 -3.477 1 32.53 31 CYS B O 1
ATOM 1878 N N . HIS B 1 32 ? -15.578 34.625 -5.113 1 34.72 32 HIS B N 1
ATOM 1879 C CA . HIS B 1 32 ? -15.641 33.406 -4.32 1 34.72 32 HIS B CA 1
ATOM 1880 C C . HIS B 1 32 ? -14.25 32.844 -4.105 1 34.72 32 HIS B C 1
ATOM 1882 O O . HIS B 1 32 ? -13.688 32.188 -5.004 1 34.72 32 HIS B O 1
ATOM 1888 N N . PRO B 1 33 ? -13.406 33.531 -3.35 1 37.72 33 PRO B N 1
ATOM 1889 C CA . PRO B 1 33 ? -12.047 33.281 -2.871 1 37.72 33 PRO B CA 1
ATOM 1890 C C . PRO B 1 33 ? -11.875 31.859 -2.332 1 37.72 33 PRO B C 1
ATOM 1892 O O . PRO B 1 33 ? -10.781 31.484 -1.9 1 37.72 33 PRO B O 1
ATOM 1895 N N . LEU B 1 34 ? -12.961 31.25 -1.842 1 36 34 LEU B N 1
ATOM 1896 C CA . LEU B 1 34 ? -12.508 30.141 -1.008 1 36 34 LEU B CA 1
ATOM 1897 C C . LEU B 1 34 ? -11.453 29.312 -1.734 1 36 34 LEU B C 1
ATOM 1899 O O . LEU B 1 34 ? -10.422 28.969 -1.156 1 36 34 LEU B O 1
ATOM 1903 N N . TYR B 1 35 ? -11.961 28.266 -2.537 1 36.34 35 TYR B N 1
ATOM 1904 C CA . TYR B 1 35 ? -10.969 27.328 -3.07 1 36.34 35 TYR B CA 1
ATOM 1905 C C . TYR B 1 35 ? -10.117 28 -4.141 1 36.34 35 TYR B C 1
ATOM 1907 O O . TYR B 1 35 ? -10.023 27.516 -5.266 1 36.34 35 TYR B O 1
ATOM 1915 N N . TRP B 1 36 ? -10.133 29.328 -4.27 1 34.84 36 TRP B N 1
ATOM 1916 C CA . TRP B 1 36 ? -9.266 29.938 -5.27 1 34.84 36 TRP B CA 1
ATOM 1917 C C . TRP B 1 36 ? -7.801 29.625 -4.996 1 34.84 36 TRP B C 1
ATOM 1919 O O . TRP B 1 36 ? -7.277 29.938 -3.924 1 34.84 36 TRP B O 1
ATOM 1929 N N . CYS B 1 37 ? -7.254 28.531 -5.359 1 39.66 37 CYS B N 1
ATOM 1930 C CA . CYS B 1 37 ? -5.801 28.453 -5.453 1 39.66 37 CYS B CA 1
ATOM 1931 C C . CYS B 1 37 ? -5.223 29.766 -5.992 1 39.66 37 CYS B C 1
ATOM 1933 O O . CYS B 1 37 ? -5.75 30.328 -6.945 1 39.66 37 CYS B O 1
ATOM 1935 N N . CYS B 1 38 ? -4.617 30.656 -5.148 1 37.38 38 CYS B N 1
ATOM 1936 C CA . CYS B 1 38 ? -4.062 31.953 -5.508 1 37.38 38 CYS B CA 1
ATOM 1937 C C . CYS B 1 38 ? -3.684 32 -6.98 1 37.38 38 CYS B C 1
ATOM 1939 O O . CYS B 1 38 ? -3.969 32.969 -7.672 1 37.38 38 CYS B O 1
ATOM 1941 N N . ASN B 1 39 ? -2.6 31.438 -7.371 1 40.38 39 ASN B N 1
ATOM 1942 C CA . ASN B 1 39 ? -2.064 31.719 -8.695 1 40.38 39 ASN B CA 1
ATOM 1943 C C . ASN B 1 39 ? -2.928 31.109 -9.797 1 40.38 39 ASN B C 1
ATOM 1945 O O . ASN B 1 39 ? -2.441 30.844 -10.898 1 40.38 39 ASN B O 1
ATOM 1949 N N . GLY B 1 40 ? -4.32 31.078 -9.68 1 40.28 40 GLY B N 1
ATOM 1950 C CA . GLY B 1 40 ? -5.172 30.75 -10.812 1 40.28 40 GLY B CA 1
ATOM 1951 C C . GLY B 1 40 ? -5.293 29.25 -11.047 1 40.28 40 GLY B C 1
ATOM 1952 O O . GLY B 1 40 ? -5.98 28.828 -11.969 1 40.28 40 GLY B O 1
ATOM 1953 N N . VAL B 1 41 ? -4.359 28.484 -10.688 1 41.38 41 VAL B N 1
ATOM 1954 C CA . VAL B 1 41 ? -4.535 27.094 -11.062 1 41.38 41 VAL B CA 1
ATOM 1955 C C . VAL B 1 41 ? -5.484 26.406 -10.078 1 41.38 41 VAL B C 1
ATOM 1957 O O . VAL B 1 41 ? -5.285 26.469 -8.867 1 41.38 41 VAL B O 1
ATOM 1960 N N . TYR B 1 42 ? -6.766 26.344 -10.375 1 44.44 42 TYR B N 1
ATOM 1961 C CA . TYR B 1 42 ? -7.812 25.594 -9.68 1 44.44 42 TYR B CA 1
ATOM 1962 C C . TYR B 1 42 ? -7.359 24.172 -9.367 1 44.44 42 TYR B C 1
ATOM 1964 O O . TYR B 1 42 ? -6.965 23.438 -10.273 1 44.44 42 TYR B O 1
ATOM 1972 N N . CYS B 1 43 ? -6.703 24.125 -8.234 1 52.94 43 CYS B N 1
ATOM 1973 C CA . CYS B 1 43 ? -6.605 22.703 -7.941 1 52.94 43 CYS B CA 1
ATOM 1974 C C . CYS B 1 43 ? -7.988 22.078 -7.82 1 52.94 43 CYS B C 1
ATOM 1976 O O . CYS B 1 43 ? -8.805 22.516 -7.004 1 52.94 43 CYS B O 1
ATOM 1978 N N . SER B 1 44 ? -8.523 21.516 -8.773 1 57.09 44 SER B N 1
ATOM 1979 C CA . SER B 1 44 ? -9.875 20.984 -8.914 1 57.09 44 SER B CA 1
ATOM 1980 C C . SER B 1 44 ? -10.281 20.188 -7.676 1 57.09 44 SER B C 1
ATOM 1982 O O . SER B 1 44 ? -11.461 20.125 -7.328 1 57.09 44 SER B O 1
ATOM 1984 N N . ASP B 1 45 ? -9.258 19.75 -6.801 1 73.69 45 ASP B N 1
ATOM 1985 C CA . ASP B 1 45 ? -9.695 18.969 -5.648 1 73.69 45 ASP B CA 1
ATOM 1986 C C . ASP B 1 45 ? -8.75 19.156 -4.469 1 73.69 45 ASP B C 1
ATOM 1988 O O . ASP B 1 45 ? -7.914 18.281 -4.199 1 73.69 45 ASP B O 1
ATOM 1992 N N . PRO B 1 46 ? -8.898 20.25 -3.775 1 82.19 46 PRO B N 1
ATOM 1993 C CA . PRO B 1 46 ? -7.977 20.547 -2.68 1 82.19 46 PRO B CA 1
ATOM 1994 C C . PRO B 1 46 ? -7.957 19.453 -1.61 1 82.19 46 PRO B C 1
ATOM 1996 O O . PRO B 1 46 ? -6.941 19.266 -0.933 1 82.19 46 PRO B O 1
ATOM 1999 N N . GLU B 1 47 ? -9 18.781 -1.506 1 88.69 47 GLU B N 1
ATOM 2000 C CA . GLU B 1 47 ? -9.047 17.719 -0.503 1 88.69 47 GLU B CA 1
ATOM 2001 C C . GLU B 1 47 ? -8.086 16.594 -0.843 1 88.69 47 GLU B C 1
ATOM 2003 O O . GLU B 1 47 ? -7.531 15.945 0.053 1 88.69 47 GLU B O 1
ATOM 2008 N N . ARG B 1 48 ? -7.855 16.484 -2.037 1 91.38 48 ARG B N 1
ATOM 2009 C CA . ARG B 1 48 ? -6.938 15.422 -2.428 1 91.38 48 ARG B CA 1
ATOM 2010 C C . ARG B 1 48 ? -5.496 15.789 -2.092 1 91.38 48 ARG B C 1
ATOM 2012 O O . ARG B 1 48 ? -4.641 14.914 -1.974 1 91.38 48 ARG B O 1
ATOM 2019 N N . LEU B 1 49 ? -5.285 17.016 -1.949 1 92.25 49 LEU B N 1
ATOM 2020 C CA . LEU B 1 49 ? -3.951 17.453 -1.559 1 92.25 49 LEU B CA 1
ATOM 2021 C C . LEU B 1 49 ? -3.656 17.062 -0.112 1 92.25 49 LEU B C 1
ATOM 2023 O O . LEU B 1 49 ? -2.506 16.781 0.24 1 92.25 49 LEU B O 1
ATOM 2027 N N . LEU B 1 50 ? -4.703 17.016 0.685 1 95.94 50 LEU B N 1
ATOM 2028 C CA . LEU B 1 50 ? -4.516 16.562 2.059 1 95.94 50 LEU B CA 1
ATOM 2029 C C . LEU B 1 50 ? -4.023 15.117 2.096 1 95.94 50 LEU B C 1
ATOM 2031 O O . LEU B 1 50 ? -3.045 14.805 2.779 1 95.94 50 LEU B O 1
ATOM 2035 N N . GLY B 1 51 ? -4.707 14.352 1.314 1 96.69 51 GLY B N 1
ATOM 2036 C CA . GLY B 1 51 ? -4.266 12.969 1.209 1 96.69 51 GLY B CA 1
ATOM 2037 C C . GLY B 1 51 ? -2.885 12.828 0.598 1 96.69 51 GLY B C 1
ATOM 2038 O O . GLY B 1 51 ? -2.088 11.992 1.033 1 96.69 51 GLY B O 1
ATOM 2039 N N . GLU B 1 52 ? -2.6 13.648 -0.341 1 95.31 52 GLU B N 1
ATOM 2040 C CA . GLU B 1 52 ? -1.309 13.586 -1.018 1 95.31 52 GLU B CA 1
ATOM 2041 C C . GLU B 1 52 ? -0.169 13.945 -0.069 1 95.31 52 GLU B C 1
ATOM 2043 O O . GLU B 1 52 ? 0.878 13.297 -0.072 1 95.31 52 GLU B O 1
ATOM 2048 N N . ILE B 1 53 ? -0.387 14.914 0.692 1 96.69 53 ILE B N 1
ATOM 2049 C CA . ILE B 1 53 ? 0.615 15.328 1.668 1 96.69 53 ILE B CA 1
ATOM 2050 C C . ILE B 1 53 ? 0.915 14.172 2.619 1 96.69 53 ILE B C 1
ATOM 2052 O O . ILE B 1 53 ? 2.08 13.844 2.867 1 96.69 53 ILE B O 1
ATOM 2056 N N . ALA B 1 54 ? -0.108 13.547 3.105 1 98 54 ALA B N 1
ATOM 2057 C CA . ALA B 1 54 ? 0.038 12.406 4.012 1 98 54 ALA B CA 1
ATOM 2058 C C . ALA B 1 54 ? 0.765 11.25 3.328 1 98 54 ALA B C 1
ATOM 2060 O O . ALA B 1 54 ? 1.676 10.656 3.906 1 98 54 ALA B O 1
ATOM 2061 N N . PHE B 1 55 ? 0.421 11.031 2.156 1 96.94 55 PHE B N 1
ATOM 2062 C CA . PHE B 1 55 ? 0.996 9.93 1.389 1 96.94 55 PHE B CA 1
ATOM 2063 C C . PHE B 1 55 ? 2.48 10.164 1.136 1 96.94 55 PHE B C 1
ATOM 2065 O O . PHE B 1 55 ? 3.291 9.242 1.28 1 96.94 55 PHE B O 1
ATOM 2072 N N . GLN B 1 56 ? 2.822 11.328 0.741 1 96.69 56 GLN B N 1
ATOM 2073 C CA . GLN B 1 56 ? 4.207 11.672 0.445 1 96.69 56 GLN B CA 1
ATOM 2074 C C . GLN B 1 56 ? 5.082 11.555 1.688 1 96.69 56 GLN B C 1
ATOM 2076 O O . GLN B 1 56 ? 6.246 11.148 1.6 1 96.69 56 GLN B O 1
ATOM 2081 N N . LEU B 1 57 ? 4.508 11.93 2.771 1 98.5 57 LEU B N 1
ATOM 2082 C CA . LEU B 1 57 ? 5.273 11.773 4.004 1 98.5 57 LEU B CA 1
ATOM 2083 C C . LEU B 1 57 ? 5.566 10.305 4.281 1 98.5 57 LEU B C 1
ATOM 2085 O O . LEU B 1 57 ? 6.715 9.93 4.535 1 98.5 57 LEU B O 1
ATOM 2089 N N . ASP B 1 58 ? 4.516 9.484 4.219 1 98.06 58 ASP B N 1
ATOM 2090 C CA . ASP B 1 58 ? 4.699 8.055 4.438 1 98.06 58 ASP B CA 1
ATOM 2091 C C . ASP B 1 58 ? 5.766 7.484 3.502 1 98.06 58 ASP B C 1
ATOM 2093 O O . ASP B 1 58 ? 6.656 6.75 3.938 1 98.06 58 ASP B O 1
ATOM 2097 N N . ARG B 1 59 ? 5.648 7.824 2.303 1 96.31 59 ARG B N 1
ATOM 2098 C CA . ARG B 1 59 ? 6.574 7.297 1.304 1 96.31 59 ARG B CA 1
ATOM 2099 C C . ARG B 1 59 ? 8 7.75 1.584 1 96.31 59 ARG B C 1
ATOM 2101 O O . ARG B 1 59 ? 8.945 6.98 1.419 1 96.31 59 ARG B O 1
ATOM 2108 N N . ARG B 1 60 ? 8.07 8.945 1.986 1 97.12 60 ARG B N 1
ATOM 2109 C CA . ARG B 1 60 ? 9.398 9.492 2.236 1 97.12 60 ARG B CA 1
ATOM 2110 C C . ARG B 1 60 ? 10.039 8.852 3.465 1 97.12 60 ARG B C 1
ATOM 2112 O O . ARG B 1 60 ? 11.242 8.578 3.48 1 97.12 60 ARG B O 1
ATOM 2119 N N . ILE B 1 61 ? 9.297 8.617 4.453 1 98.56 61 ILE B N 1
ATOM 2120 C CA . ILE B 1 61 ? 9.781 7.926 5.641 1 98.56 61 ILE B CA 1
ATOM 2121 C C . ILE B 1 61 ? 10.273 6.531 5.258 1 98.56 61 ILE B C 1
ATOM 2123 O O . ILE B 1 61 ? 11.383 6.137 5.613 1 98.56 61 ILE B O 1
ATOM 2127 N N . LEU B 1 62 ? 9.484 5.883 4.547 1 98.06 62 LEU B N 1
ATOM 2128 C CA . LEU B 1 62 ? 9.828 4.52 4.148 1 98.06 62 LEU B CA 1
ATOM 2129 C C . LEU B 1 62 ? 11.07 4.508 3.264 1 98.06 62 LEU B C 1
ATOM 2131 O O . LEU B 1 62 ? 11.969 3.684 3.459 1 98.06 62 LEU B O 1
ATOM 2135 N N . SER B 1 63 ? 11.117 5.418 2.369 1 96.75 63 SER B N 1
ATOM 2136 C CA . SER B 1 63 ? 12.266 5.488 1.476 1 96.75 63 SER B CA 1
ATOM 2137 C C . SER B 1 63 ? 13.539 5.82 2.242 1 96.75 63 SER B C 1
ATOM 2139 O O . SER B 1 63 ? 14.625 5.336 1.901 1 96.75 63 SER B O 1
ATOM 2141 N N . TYR B 1 64 ? 13.414 6.652 3.16 1 97.56 64 TYR B N 1
ATOM 2142 C CA . TYR B 1 64 ? 14.57 7.008 3.977 1 97.56 64 TYR B CA 1
ATOM 2143 C C . TYR B 1 64 ? 15.125 5.785 4.695 1 97.56 64 TYR B C 1
ATOM 2145 O O . TYR B 1 64 ? 16.344 5.566 4.711 1 97.56 64 TYR B O 1
ATOM 2153 N N . VAL B 1 65 ? 14.289 5.012 5.262 1 98.44 65 VAL B N 1
ATOM 2154 C CA . VAL B 1 65 ? 14.711 3.859 6.051 1 98.44 65 VAL B CA 1
ATOM 2155 C C . VAL B 1 65 ? 15.203 2.75 5.121 1 98.44 65 VAL B C 1
ATOM 2157 O O . VAL B 1 65 ? 16.266 2.168 5.352 1 98.44 65 VAL B O 1
ATOM 2160 N N . PHE B 1 66 ? 14.445 2.531 4.078 1 97.94 66 PHE B N 1
ATOM 2161 C CA . PHE B 1 66 ? 14.711 1.391 3.207 1 97.94 66 PHE B CA 1
ATOM 2162 C C . PHE B 1 66 ? 15.344 1.846 1.898 1 97.94 66 PHE B C 1
ATOM 2164 O O . PHE B 1 66 ? 14.812 1.588 0.82 1 97.94 66 PHE B O 1
ATOM 2171 N N . GLN B 1 67 ? 16.469 2.369 1.91 1 93 67 GLN B N 1
ATOM 2172 C CA . GLN B 1 67 ? 17.141 2.961 0.766 1 93 67 GLN B CA 1
ATOM 2173 C C . GLN B 1 67 ? 17.469 1.907 -0.292 1 93 67 GLN B C 1
ATOM 2175 O O . GLN B 1 67 ? 17.516 2.213 -1.485 1 93 67 GLN B O 1
ATOM 2180 N N . GLY B 1 68 ? 17.547 0.708 0.033 1 88.62 68 GLY B N 1
ATOM 2181 C CA . GLY B 1 68 ? 17.922 -0.338 -0.901 1 88.62 68 GLY B CA 1
ATOM 2182 C C . GLY B 1 68 ? 16.734 -1.019 -1.555 1 88.62 68 GLY B C 1
ATOM 2183 O O . GLY B 1 68 ? 16.906 -1.868 -2.432 1 88.62 68 GLY B O 1
ATOM 2184 N N . GLN B 1 69 ? 15.617 -0.641 -1.14 1 90.38 69 GLN B N 1
ATOM 2185 C CA . GLN B 1 69 ? 14.398 -1.248 -1.665 1 90.38 69 GLN B CA 1
ATOM 2186 C C . GLN B 1 69 ? 13.789 -0.39 -2.768 1 90.38 69 GLN B C 1
ATOM 2188 O O . GLN B 1 69 ? 13.484 0.786 -2.553 1 90.38 69 GLN B O 1
ATOM 2193 N N . ASN B 1 70 ? 13.555 -0.974 -3.908 1 87.69 70 ASN B N 1
ATOM 2194 C CA . ASN B 1 70 ? 12.992 -0.236 -5.035 1 87.69 70 ASN B CA 1
ATOM 2195 C C . ASN B 1 70 ? 11.469 -0.146 -4.938 1 87.69 70 ASN B C 1
ATOM 2197 O O . ASN B 1 70 ? 10.867 0.816 -5.418 1 87.69 70 ASN B O 1
ATOM 2201 N N . ARG B 1 71 ? 10.914 -1.135 -4.441 1 92 71 ARG B N 1
ATOM 2202 C CA . ARG B 1 71 ? 9.469 -1.227 -4.258 1 92 71 ARG B CA 1
ATOM 2203 C C . ARG B 1 71 ? 9.125 -1.562 -2.811 1 92 71 ARG B C 1
ATOM 2205 O O . ARG B 1 71 ? 9.82 -2.354 -2.17 1 92 71 ARG B O 1
ATOM 2212 N N . LEU B 1 72 ? 8.078 -0.928 -2.383 1 94.75 72 LEU B N 1
ATOM 2213 C CA . LEU B 1 72 ? 7.777 -1.032 -0.958 1 94.75 72 LEU B CA 1
ATOM 2214 C C . LEU B 1 72 ? 6.348 -1.512 -0.736 1 94.75 72 LEU B C 1
ATOM 2216 O O . LEU B 1 72 ? 5.672 -1.052 0.185 1 94.75 72 LEU B O 1
ATOM 2220 N N . TYR B 1 73 ? 5.891 -2.338 -1.624 1 94.06 73 TYR B N 1
ATOM 2221 C CA . TYR B 1 73 ? 4.562 -2.916 -1.434 1 94.06 73 TYR B CA 1
ATOM 2222 C C . TYR B 1 73 ? 4.488 -3.689 -0.123 1 94.06 73 TYR B C 1
ATOM 2224 O O . TYR B 1 73 ? 5.375 -4.488 0.185 1 94.06 73 TYR B O 1
ATOM 2232 N N . GLY B 1 74 ? 3.469 -3.359 0.603 1 94.31 74 GLY B N 1
ATOM 2233 C CA . GLY B 1 74 ? 3.287 -4.035 1.879 1 94.31 74 GLY B CA 1
ATOM 2234 C C . GLY B 1 74 ? 3.975 -3.328 3.031 1 94.31 74 GLY B C 1
ATOM 2235 O O . GLY B 1 74 ? 3.803 -3.707 4.191 1 94.31 74 GLY B O 1
ATOM 2236 N N . PHE B 1 75 ? 4.746 -2.377 2.684 1 96 75 PHE B N 1
ATOM 2237 C CA . PHE B 1 75 ? 5.445 -1.603 3.703 1 96 75 PHE B CA 1
ATOM 2238 C C . PHE B 1 75 ? 4.582 -0.439 4.18 1 96 75 PHE B C 1
ATOM 2240 O O . PHE B 1 75 ? 3.99 0.275 3.369 1 96 75 PHE B O 1
ATOM 2247 N N . THR B 1 76 ? 4.48 -0.29 5.465 1 95.88 76 THR B N 1
ATOM 2248 C CA . THR B 1 76 ? 3.861 0.86 6.113 1 95.88 76 THR B CA 1
ATOM 2249 C C . THR B 1 76 ? 4.754 1.398 7.227 1 95.88 76 THR B C 1
ATOM 2251 O O . THR B 1 76 ? 5.66 0.706 7.695 1 95.88 76 THR B O 1
ATOM 2254 N N . VAL B 1 77 ? 4.434 2.582 7.539 1 97.38 77 VAL B N 1
ATOM 2255 C CA . VAL B 1 77 ? 5.246 3.178 8.594 1 97.38 77 VAL B CA 1
ATOM 2256 C C . VAL B 1 77 ? 5.082 2.377 9.883 1 97.38 77 VAL B C 1
ATOM 2258 O O . VAL B 1 77 ? 6.027 2.242 10.664 1 97.38 77 VAL B O 1
ATOM 2261 N N . LEU B 1 78 ? 3.953 1.735 10.062 1 94.19 78 LEU B N 1
ATOM 2262 C CA . LEU B 1 78 ? 3.656 1.01 11.289 1 94.19 78 LEU B CA 1
ATOM 2263 C C . LEU B 1 78 ? 4.418 -0.309 11.344 1 94.19 78 LEU B C 1
ATOM 2265 O O . LEU B 1 78 ? 4.656 -0.853 12.422 1 94.19 78 LEU B O 1
ATOM 2269 N N . ASN B 1 79 ? 4.836 -0.762 10.211 1 95.31 79 ASN B N 1
ATOM 2270 C CA . ASN B 1 79 ? 5.453 -2.084 10.258 1 95.31 79 ASN B CA 1
ATOM 2271 C C . ASN B 1 79 ? 6.93 -2.023 9.891 1 95.31 79 ASN B C 1
ATOM 2273 O O . ASN B 1 79 ? 7.52 -3.033 9.5 1 95.31 79 ASN B O 1
ATOM 2277 N N . ILE B 1 80 ? 7.492 -0.935 10.07 1 97.81 80 ILE B N 1
ATOM 2278 C CA . ILE B 1 80 ? 8.883 -0.726 9.68 1 97.81 80 ILE B CA 1
ATOM 2279 C C . ILE B 1 80 ? 9.781 -1.708 10.422 1 97.81 80 ILE B C 1
ATOM 2281 O O . ILE B 1 80 ? 10.672 -2.32 9.828 1 97.81 80 ILE B O 1
ATOM 2285 N N . ARG B 1 81 ? 9.586 -1.881 11.672 1 97.25 81 ARG B N 1
ATOM 2286 C CA . ARG B 1 81 ? 10.461 -2.746 12.461 1 97.25 81 ARG B CA 1
ATOM 2287 C C . ARG B 1 81 ? 10.367 -4.191 11.984 1 97.25 81 ARG B C 1
ATOM 2289 O O . ARG B 1 81 ? 11.391 -4.871 11.844 1 97.25 81 ARG B O 1
ATOM 2296 N N . ASP B 1 82 ? 9.172 -4.578 11.719 1 96.5 82 ASP B N 1
ATOM 2297 C CA . ASP B 1 82 ? 8.984 -5.922 11.18 1 96.5 82 ASP B CA 1
ATOM 2298 C C . ASP B 1 82 ? 9.641 -6.062 9.805 1 96.5 82 ASP B C 1
ATOM 2300 O O . ASP B 1 82 ? 10.25 -7.094 9.508 1 96.5 82 ASP B O 1
ATOM 2304 N N . LYS B 1 83 ? 9.516 -5.023 9.008 1 97.25 83 LYS B N 1
ATOM 2305 C CA . LYS B 1 83 ? 10.047 -5.078 7.652 1 97.25 83 LYS B CA 1
ATOM 2306 C C . LYS B 1 83 ? 11.578 -5.047 7.656 1 97.25 83 LYS B C 1
ATOM 2308 O O . LYS B 1 83 ? 12.219 -5.656 6.801 1 97.25 83 LYS B O 1
ATOM 2313 N N . ILE B 1 84 ? 12.156 -4.41 8.633 1 98.25 84 ILE B N 1
ATOM 2314 C CA . ILE B 1 84 ? 13.609 -4.426 8.773 1 98.25 84 ILE B CA 1
ATOM 2315 C C . ILE B 1 84 ? 14.086 -5.859 8.992 1 98.25 84 ILE B C 1
ATOM 2317 O O . ILE B 1 84 ? 15.055 -6.301 8.367 1 98.25 84 ILE B O 1
ATOM 2321 N N . ILE B 1 85 ? 13.375 -6.555 9.844 1 97.44 85 ILE B N 1
ATOM 2322 C CA . ILE B 1 85 ? 13.711 -7.953 10.102 1 97.44 85 ILE B CA 1
ATOM 2323 C C . ILE B 1 85 ? 13.523 -8.773 8.828 1 97.44 85 ILE B C 1
ATOM 2325 O O . ILE B 1 85 ? 14.391 -9.57 8.461 1 97.44 85 ILE B O 1
ATOM 2329 N N . GLN B 1 86 ? 12.508 -8.492 8.164 1 94.81 86 GLN B N 1
ATOM 2330 C CA . GLN B 1 86 ? 12.172 -9.258 6.969 1 94.81 86 GLN B CA 1
ATOM 2331 C C . GLN B 1 86 ? 13.227 -9.062 5.879 1 94.81 86 GLN B C 1
ATOM 2333 O O . GLN B 1 86 ? 13.727 -10.039 5.312 1 94.81 86 GLN B O 1
ATOM 2338 N N . VAL B 1 87 ? 13.594 -7.82 5.613 1 95.5 87 VAL B N 1
ATOM 2339 C CA . VAL B 1 87 ? 14.445 -7.539 4.465 1 95.5 87 VAL B CA 1
ATOM 2340 C C . VAL B 1 87 ? 15.891 -7.906 4.793 1 95.5 87 VAL B C 1
ATOM 2342 O O . VAL B 1 87 ? 16.719 -8.055 3.895 1 95.5 87 VAL B O 1
ATOM 2345 N N . SER B 1 88 ? 16.203 -8.008 6.066 1 96.88 88 SER B N 1
ATOM 2346 C CA . SER B 1 88 ? 17.562 -8.344 6.457 1 96.88 88 SER B CA 1
ATOM 2347 C C . SER B 1 88 ? 17.734 -9.852 6.621 1 96.88 88 SER B C 1
ATOM 2349 O O . SER B 1 88 ? 18.828 -10.328 6.918 1 96.88 88 SER B O 1
ATOM 2351 N N . THR B 1 89 ? 16.656 -10.578 6.527 1 95.19 89 THR B N 1
ATOM 2352 C CA . THR B 1 89 ? 16.688 -12.031 6.668 1 95.19 89 THR B CA 1
ATOM 2353 C C . THR B 1 89 ? 16.5 -12.703 5.309 1 95.19 89 THR B C 1
ATOM 2355 O O . THR B 1 89 ? 15.547 -12.414 4.59 1 95.19 89 THR B O 1
ATOM 2358 N N . HIS B 1 90 ? 17.422 -13.57 4.922 1 90.62 90 HIS B N 1
ATOM 2359 C CA . HIS B 1 90 ? 17.312 -14.297 3.66 1 90.62 90 HIS B CA 1
ATOM 2360 C C . HIS B 1 90 ? 16.078 -15.195 3.645 1 90.62 90 HIS B C 1
ATOM 2362 O O . HIS B 1 90 ? 15.898 -16.016 4.543 1 90.62 90 HIS B O 1
ATOM 2368 N N . PRO B 1 91 ? 15.328 -15.125 2.613 1 80.44 91 PRO B N 1
ATOM 2369 C CA . PRO B 1 91 ? 14.031 -15.805 2.627 1 80.44 91 PRO B CA 1
ATOM 2370 C C . PRO B 1 91 ? 14.172 -17.328 2.6 1 80.44 91 PRO B C 1
ATOM 2372 O O . PRO B 1 91 ? 13.336 -18.047 3.166 1 80.44 91 PRO B O 1
ATOM 2375 N N . LEU B 1 92 ? 15.219 -17.828 1.987 1 79.62 92 LEU B N 1
ATOM 2376 C CA . LEU B 1 92 ? 15.336 -19.266 1.805 1 79.62 92 LEU B CA 1
ATOM 2377 C C . LEU B 1 92 ? 16.156 -19.891 2.932 1 79.62 92 LEU B C 1
ATOM 2379 O O . LEU B 1 92 ? 15.828 -20.969 3.42 1 79.62 92 LEU B O 1
ATOM 2383 N N . THR B 1 93 ? 17.172 -19.156 3.355 1 88.25 93 THR B N 1
ATOM 2384 C CA . THR B 1 93 ? 18.094 -19.766 4.309 1 88.25 93 THR B CA 1
ATOM 2385 C C . THR B 1 93 ? 17.766 -19.312 5.734 1 88.25 93 THR B C 1
ATOM 2387 O O . THR B 1 93 ? 18.188 -19.953 6.699 1 88.25 93 THR B O 1
ATOM 2390 N N . GLY B 1 94 ? 17.141 -18.172 5.836 1 90.38 94 GLY B N 1
ATOM 2391 C CA . GLY B 1 94 ? 16.875 -17.625 7.152 1 90.38 94 GLY B CA 1
ATOM 2392 C C . GLY B 1 94 ? 18.062 -16.891 7.754 1 90.38 94 GLY B C 1
ATOM 2393 O O . GLY B 1 94 ? 17.969 -16.375 8.867 1 90.38 94 GLY B O 1
ATOM 2394 N N . LYS B 1 95 ? 19.125 -16.922 7.008 1 95.94 95 LYS B N 1
ATOM 2395 C CA . LYS B 1 95 ? 20.312 -16.219 7.48 1 95.94 95 LYS B CA 1
ATOM 2396 C C . LYS B 1 95 ? 20.062 -14.719 7.566 1 95.94 95 LYS B C 1
ATOM 2398 O O . LYS B 1 95 ? 19.5 -14.125 6.648 1 95.94 95 LYS B O 1
ATOM 2403 N N . VAL B 1 96 ? 20.609 -14.18 8.648 1 97.12 96 VAL B N 1
ATOM 2404 C CA . VAL B 1 96 ? 20.375 -12.758 8.906 1 97.12 96 VAL B CA 1
ATOM 2405 C C . VAL B 1 96 ? 21.625 -11.961 8.578 1 97.12 96 VAL B C 1
ATOM 2407 O O . VAL B 1 96 ? 22.734 -12.328 9.008 1 97.12 96 VAL B O 1
ATOM 2410 N N . ASP B 1 97 ? 21.469 -10.93 7.777 1 97.12 97 ASP B N 1
ATOM 2411 C CA . ASP B 1 97 ? 22.516 -9.93 7.605 1 97.12 97 ASP B CA 1
ATOM 2412 C C . ASP B 1 97 ? 22.5 -8.906 8.75 1 97.12 97 ASP B C 1
ATOM 2414 O O . ASP B 1 97 ? 21.828 -7.883 8.656 1 97.12 97 ASP B O 1
ATOM 2418 N N . GLU B 1 98 ? 23.281 -9.164 9.688 1 97.44 98 GLU B N 1
ATOM 2419 C CA . GLU B 1 98 ? 23.25 -8.367 10.906 1 97.44 98 GLU B CA 1
ATOM 2420 C C . GLU B 1 98 ? 23.703 -6.934 10.633 1 97.44 98 GLU B C 1
ATOM 2422 O O . GLU B 1 98 ? 23.188 -5.992 11.242 1 97.44 98 GLU B O 1
ATOM 2427 N N . GLY B 1 99 ? 24.656 -6.809 9.82 1 97.62 99 GLY B N 1
ATOM 2428 C CA . GLY B 1 99 ? 25.094 -5.469 9.469 1 97.62 99 GLY B CA 1
ATOM 2429 C C . GLY B 1 99 ? 24.016 -4.629 8.82 1 97.62 99 GLY B C 1
ATOM 2430 O O . GLY B 1 99 ? 23.812 -3.473 9.188 1 97.62 99 GLY B O 1
ATOM 2431 N N . TYR B 1 100 ? 23.359 -5.223 7.891 1 97.25 100 TYR B N 1
ATOM 2432 C CA . TYR B 1 100 ? 22.281 -4.539 7.191 1 97.25 100 TYR B CA 1
ATOM 2433 C C . TYR B 1 100 ? 21.125 -4.227 8.141 1 97.25 100 TYR B C 1
ATOM 2435 O O . TYR B 1 100 ? 20.562 -3.131 8.102 1 97.25 100 TYR B O 1
ATOM 2443 N N . ARG B 1 101 ? 20.812 -5.145 8.945 1 97.69 101 ARG B N 1
ATOM 2444 C CA . ARG B 1 101 ? 19.766 -4.949 9.938 1 97.69 101 ARG B CA 1
ATOM 2445 C C . ARG B 1 101 ? 20.094 -3.768 10.844 1 97.69 101 ARG B C 1
ATOM 2447 O O . ARG B 1 101 ? 19.219 -2.939 11.125 1 97.69 101 ARG B O 1
ATOM 2454 N N . LEU B 1 102 ? 21.281 -3.754 11.297 1 98.25 102 LEU B N 1
ATOM 2455 C CA . LEU B 1 102 ? 21.719 -2.674 12.18 1 98.25 102 LEU B CA 1
ATOM 2456 C C . LEU B 1 102 ? 21.656 -1.33 11.461 1 98.25 102 LEU B C 1
ATOM 2458 O O . LEU B 1 102 ? 21.219 -0.332 12.039 1 98.25 102 LEU B O 1
ATOM 2462 N N . GLN B 1 103 ? 22.094 -1.329 10.266 1 98.31 103 GLN B N 1
ATOM 2463 C CA . GLN B 1 103 ? 22.078 -0.1 9.477 1 98.31 103 GLN B CA 1
ATOM 2464 C C . GLN B 1 103 ? 20.656 0.445 9.344 1 98.31 103 GLN B C 1
ATOM 2466 O O . GLN B 1 103 ? 20.422 1.631 9.578 1 98.31 103 GLN B O 1
ATOM 2471 N N . LEU B 1 104 ? 19.734 -0.409 8.984 1 98.44 104 LEU B N 1
ATOM 2472 C CA . LEU B 1 104 ? 18.344 0.008 8.805 1 98.44 104 LEU B CA 1
ATOM 2473 C C . LEU B 1 104 ? 17.734 0.449 10.125 1 98.44 104 LEU B C 1
ATOM 2475 O O . LEU B 1 104 ? 16.984 1.428 10.18 1 98.44 104 LEU B O 1
ATOM 2479 N N . SER B 1 105 ? 18.078 -0.271 11.156 1 98.62 105 SER B N 1
ATOM 2480 C CA . SER B 1 105 ? 17.578 0.076 12.477 1 98.62 105 SER B CA 1
ATOM 2481 C C . SER B 1 105 ? 18.062 1.451 12.922 1 98.62 105 SER B C 1
ATOM 2483 O O . SER B 1 105 ? 17.312 2.227 13.508 1 98.62 105 SER B O 1
ATOM 2485 N N . GLN B 1 106 ? 19.25 1.718 12.633 1 98.56 106 GLN B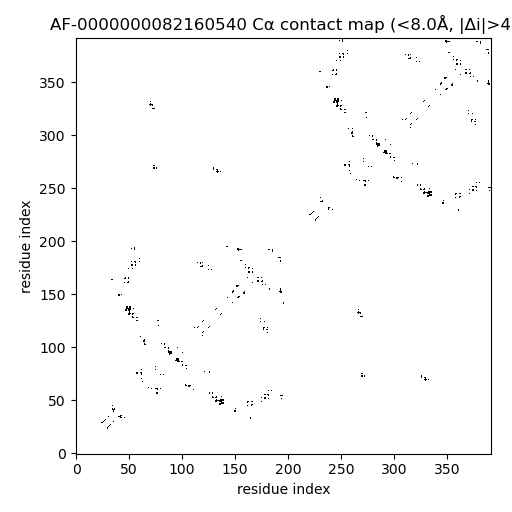 N 1
ATOM 2486 C CA . GLN B 1 106 ? 19.812 3.016 12.977 1 98.56 106 GLN B CA 1
ATOM 2487 C C . GLN B 1 106 ? 19.156 4.137 12.188 1 98.56 106 GLN B C 1
ATOM 2489 O O . GLN B 1 106 ? 18.828 5.188 12.742 1 98.56 106 GLN B O 1
ATOM 2494 N N . ARG B 1 107 ? 18.953 3.895 10.953 1 98.38 107 ARG B N 1
ATOM 2495 C CA . ARG B 1 107 ? 18.281 4.887 10.117 1 98.38 107 ARG B CA 1
ATOM 2496 C C . ARG B 1 107 ? 16.875 5.172 10.633 1 98.38 107 ARG B C 1
ATOM 2498 O O . ARG B 1 107 ? 16.453 6.328 10.688 1 98.38 107 ARG B O 1
ATOM 2505 N N . TYR B 1 108 ? 16.234 4.145 10.992 1 98.62 108 TYR B N 1
ATOM 2506 C CA . TYR B 1 108 ? 14.883 4.27 11.531 1 98.62 108 TYR B CA 1
ATOM 2507 C C . TYR B 1 108 ? 14.883 5.07 12.828 1 98.62 108 TYR B C 1
ATOM 2509 O O . TYR B 1 108 ? 14.133 6.031 12.977 1 98.62 108 TYR B O 1
ATOM 2517 N N . THR B 1 109 ? 15.734 4.676 13.703 1 98.5 109 THR B N 1
ATOM 2518 C CA . THR B 1 109 ? 15.789 5.289 15.023 1 98.5 109 THR B CA 1
ATOM 2519 C C . THR B 1 109 ? 16.172 6.762 14.922 1 98.5 109 THR B C 1
ATOM 2521 O O . THR B 1 109 ? 15.586 7.613 15.586 1 98.5 109 THR B O 1
ATOM 2524 N N . GLU B 1 110 ? 17.078 7.031 14.117 1 98.31 110 GLU B N 1
ATOM 2525 C CA . GLU B 1 110 ? 17.531 8.406 13.938 1 98.31 110 GLU B CA 1
ATOM 2526 C C . GLU B 1 110 ? 16.422 9.281 13.344 1 98.31 110 GLU B C 1
ATOM 2528 O O . GLU B 1 110 ? 16.188 10.391 13.82 1 98.31 110 GLU B O 1
ATOM 2533 N N . LEU B 1 111 ? 15.805 8.766 12.344 1 98.56 111 LEU B N 1
ATOM 2534 C CA . LEU B 1 111 ? 14.742 9.523 11.695 1 98.56 111 LEU B CA 1
ATOM 2535 C C . LEU B 1 111 ? 13.578 9.766 12.656 1 98.56 111 LEU B C 1
ATOM 2537 O O . LEU B 1 111 ? 13.062 10.883 12.75 1 98.56 111 LEU B O 1
ATOM 2541 N N . MET B 1 112 ? 13.188 8.766 13.375 1 98.44 112 MET B N 1
ATOM 2542 C CA . MET B 1 112 ? 12.047 8.891 14.281 1 98.44 112 MET B CA 1
ATOM 2543 C C . MET B 1 112 ? 12.344 9.883 15.391 1 98.44 112 MET B C 1
ATOM 2545 O O . MET B 1 112 ? 11.453 10.609 15.844 1 98.44 112 MET B O 1
ATOM 2549 N N . ALA B 1 113 ? 13.547 9.906 15.812 1 98.38 113 ALA B N 1
ATOM 2550 C CA . ALA B 1 113 ? 13.938 10.891 16.828 1 98.38 113 ALA B CA 1
ATOM 2551 C C . ALA B 1 113 ? 13.781 12.312 16.297 1 98.38 113 ALA B C 1
ATOM 2553 O O . ALA B 1 113 ? 13.289 13.188 17.016 1 98.38 113 ALA B O 1
ATOM 2554 N N . LYS B 1 114 ? 14.219 12.516 15.109 1 98.5 114 LYS B N 1
ATOM 2555 C CA . LYS B 1 114 ? 14.109 13.828 14.492 1 98.5 114 LYS B CA 1
ATOM 2556 C C . LYS B 1 114 ? 12.648 14.234 14.312 1 98.5 114 LYS B C 1
ATOM 2558 O O . LYS B 1 114 ? 12.266 15.367 14.625 1 98.5 114 LYS B O 1
ATOM 2563 N N . LEU B 1 115 ? 11.836 13.297 13.836 1 98.75 115 LEU B N 1
ATOM 2564 C CA . LEU B 1 115 ? 10.422 13.594 13.609 1 98.75 115 LEU B CA 1
ATOM 2565 C C . LEU B 1 115 ? 9.695 13.797 14.93 1 98.75 115 LEU B C 1
ATOM 2567 O O . LEU B 1 115 ? 8.766 14.602 15.016 1 98.75 115 LEU B O 1
ATOM 2571 N N . LYS B 1 116 ? 10.141 13.086 15.93 1 98.62 116 LYS B N 1
ATOM 2572 C CA . LYS B 1 116 ? 9.555 13.242 17.266 1 98.62 116 LYS B CA 1
ATOM 2573 C C . LYS B 1 116 ? 9.742 14.664 17.781 1 98.62 116 LYS B C 1
ATOM 2575 O O . LYS B 1 116 ? 8.867 15.195 18.469 1 98.62 116 LYS B O 1
ATOM 2580 N N . GLN B 1 117 ? 10.812 15.242 17.453 1 98.31 117 GLN B N 1
ATOM 2581 C CA . GLN B 1 117 ? 11.078 16.609 17.859 1 98.31 117 GLN B CA 1
ATOM 2582 C C . GLN B 1 117 ? 10.062 17.578 17.234 1 98.31 117 GLN B C 1
ATOM 2584 O O . GLN B 1 117 ? 9.805 18.656 17.797 1 98.31 117 GLN B O 1
ATOM 2589 N N . LEU B 1 118 ? 9.516 17.125 16.141 1 98.31 118 LEU B N 1
ATOM 2590 C CA . LEU B 1 118 ? 8.508 17.953 15.469 1 98.31 118 LEU B CA 1
ATOM 2591 C C . LEU B 1 118 ? 7.113 17.641 15.992 1 98.31 118 LEU B C 1
ATOM 2593 O O . LEU B 1 118 ? 6.141 18.281 15.609 1 98.31 118 LEU B O 1
ATOM 2597 N N . GLY B 1 119 ? 7.043 16.625 16.828 1 98.56 119 GLY B N 1
ATOM 2598 C CA . GLY B 1 119 ? 5.762 16.266 17.406 1 98.56 119 GLY B CA 1
ATOM 2599 C C . GLY B 1 119 ? 5.18 14.977 16.844 1 98.56 119 GLY B C 1
ATOM 2600 O O . GLY B 1 119 ? 4.086 14.562 17.234 1 98.56 119 GLY B O 1
ATOM 2601 N N . TYR B 1 120 ? 5.91 14.344 15.953 1 98.62 120 TYR B N 1
ATOM 2602 C CA . TYR B 1 120 ? 5.434 13.117 15.32 1 98.62 120 TYR B CA 1
ATOM 2603 C C . TYR B 1 120 ? 5.402 11.969 16.312 1 98.62 120 TYR B C 1
ATOM 2605 O O . TYR B 1 120 ? 6.371 11.742 17.047 1 98.62 120 TYR B O 1
ATOM 2613 N N . SER B 1 121 ? 4.289 11.328 16.328 1 98.12 121 SER B N 1
ATOM 2614 C CA . SER B 1 121 ? 4.07 10.195 17.219 1 98.12 121 SER B CA 1
ATOM 2615 C C . SER B 1 121 ? 3.742 8.93 16.438 1 98.12 121 SER B C 1
ATOM 2617 O O . SER B 1 121 ? 2.803 8.914 15.633 1 98.12 121 SER B O 1
ATOM 2619 N N . MET B 1 122 ? 4.445 7.863 16.797 1 96.19 122 MET B N 1
ATOM 2620 C CA . MET B 1 122 ? 4.25 6.59 16.109 1 96.19 122 MET B CA 1
ATOM 2621 C C . MET B 1 122 ? 2.896 5.98 16.469 1 96.19 122 MET B C 1
ATOM 2623 O O . MET B 1 122 ? 2.381 5.133 15.742 1 96.19 122 MET B O 1
ATOM 2627 N N . THR B 1 123 ? 2.422 6.34 17.531 1 94.81 123 THR B N 1
ATOM 2628 C CA . THR B 1 123 ? 1.144 5.785 17.969 1 94.81 123 THR B CA 1
ATOM 2629 C C . THR B 1 123 ? -0.019 6.566 17.359 1 94.81 123 THR B C 1
ATOM 2631 O O . THR B 1 123 ? -1.104 6.016 17.156 1 94.81 123 THR B O 1
ATOM 2634 N N . LEU B 1 124 ? 0.2 7.711 16.938 1 95.44 124 LEU B N 1
ATOM 2635 C CA . LEU B 1 124 ? -0.898 8.562 16.5 1 95.44 124 LEU B CA 1
ATOM 2636 C C . LEU B 1 124 ? -0.844 8.789 14.992 1 95.44 124 LEU B C 1
ATOM 2638 O O . LEU B 1 124 ? -1.844 8.602 14.297 1 95.44 124 LEU B O 1
ATOM 2642 N N . HIS B 1 125 ? 0.312 9.094 14.477 1 98.25 125 HIS B N 1
ATOM 2643 C CA . HIS B 1 125 ? 0.354 9.734 13.172 1 98.25 125 HIS B CA 1
ATOM 2644 C C . HIS B 1 125 ? 0.318 8.703 12.047 1 98.25 125 HIS B C 1
ATOM 2646 O O . HIS B 1 125 ? -0.319 8.922 11.016 1 98.25 125 HIS B O 1
ATOM 2652 N N . PRO B 1 126 ? 0.891 7.551 12.258 1 97.38 126 PRO B N 1
ATOM 2653 C CA . PRO B 1 126 ? 0.738 6.582 11.164 1 97.38 126 PRO B CA 1
ATOM 2654 C C . PRO B 1 126 ? -0.713 6.156 10.953 1 97.38 126 PRO B C 1
ATOM 2656 O O . PRO B 1 126 ? -1.218 6.211 9.828 1 97.38 126 PRO B O 1
ATOM 2659 N N . PRO B 1 127 ? -1.479 5.836 12.008 1 94.94 127 PRO B N 1
ATOM 2660 C CA . PRO B 1 127 ? -2.904 5.578 11.789 1 94.94 127 PRO B CA 1
ATOM 2661 C C . PRO B 1 127 ? -3.648 6.789 11.227 1 94.94 127 PRO B C 1
ATOM 2663 O O . PRO B 1 127 ? -4.547 6.637 10.398 1 94.94 127 PRO B O 1
ATOM 2666 N N . PHE B 1 128 ? -3.301 7.938 11.672 1 96.56 128 PHE B N 1
ATOM 2667 C CA . PHE B 1 128 ? -3.912 9.164 11.188 1 96.56 128 PHE B CA 1
ATOM 2668 C C . PHE B 1 128 ? -3.633 9.352 9.695 1 96.56 128 PHE B C 1
ATOM 2670 O O . PHE B 1 128 ? -4.527 9.719 8.938 1 96.56 128 PHE B O 1
ATOM 2677 N N . THR B 1 129 ? -2.439 9.07 9.289 1 98.06 129 THR B N 1
ATOM 2678 C CA . THR B 1 129 ? -2.045 9.164 7.891 1 98.06 129 THR B CA 1
ATOM 2679 C C . THR B 1 129 ? -2.877 8.219 7.027 1 98.06 129 THR B C 1
ATOM 2681 O O . THR B 1 129 ? -3.391 8.617 5.98 1 98.06 129 THR B O 1
ATOM 2684 N N . GLU B 1 130 ? -2.938 7.023 7.469 1 96.5 130 GLU B N 1
ATOM 2685 C CA . GLU B 1 130 ? -3.766 6.047 6.77 1 96.5 130 GLU B CA 1
ATOM 2686 C C . GLU B 1 130 ? -5.203 6.535 6.633 1 96.5 130 GLU B C 1
ATOM 2688 O O . GLU B 1 130 ? -5.805 6.418 5.562 1 96.5 130 GLU B O 1
ATOM 2693 N N . PHE B 1 131 ? -5.75 7.078 7.668 1 94.75 131 PHE B N 1
ATOM 2694 C CA . PHE B 1 131 ? -7.109 7.613 7.691 1 94.75 131 PHE B CA 1
ATOM 2695 C C . PHE B 1 131 ? -7.266 8.734 6.672 1 94.75 131 PHE B C 1
ATOM 2697 O O . PHE B 1 131 ? -8.219 8.75 5.898 1 94.75 131 PHE B O 1
ATOM 2704 N N . ILE B 1 132 ? -6.355 9.641 6.629 1 96.81 132 ILE B N 1
ATOM 2705 C CA . ILE B 1 132 ? -6.406 10.797 5.742 1 96.81 132 ILE B CA 1
ATOM 2706 C C . ILE B 1 132 ? -6.348 10.336 4.289 1 96.81 132 ILE B C 1
ATOM 2708 O O . ILE B 1 132 ? -7.137 10.789 3.455 1 96.81 132 ILE B O 1
ATOM 2712 N N . ILE B 1 133 ? -5.461 9.453 3.994 1 96.44 133 ILE B N 1
ATOM 2713 C CA . ILE B 1 133 ? -5.285 8.969 2.631 1 96.44 133 ILE B CA 1
ATOM 2714 C C . ILE B 1 133 ? -6.555 8.25 2.172 1 96.44 133 ILE B C 1
ATOM 2716 O O . ILE B 1 133 ? -7.027 8.469 1.053 1 96.44 133 ILE B O 1
ATOM 2720 N N . ASN B 1 134 ? -7.059 7.484 3.02 1 94.31 134 ASN B N 1
ATOM 2721 C CA . ASN B 1 134 ? -8.242 6.715 2.645 1 94.31 134 ASN B CA 1
ATOM 2722 C C . ASN B 1 134 ? -9.484 7.59 2.588 1 94.31 134 ASN B C 1
ATOM 2724 O O . ASN B 1 134 ? -10.453 7.254 1.9 1 94.31 134 ASN B O 1
ATOM 2728 N N . THR B 1 135 ? -9.5 8.648 3.336 1 93.38 135 THR B N 1
ATOM 2729 C CA . THR B 1 135 ? -10.648 9.547 3.369 1 93.38 135 THR B CA 1
ATOM 2730 C C . THR B 1 135 ? -10.641 10.477 2.158 1 93.38 135 THR B C 1
A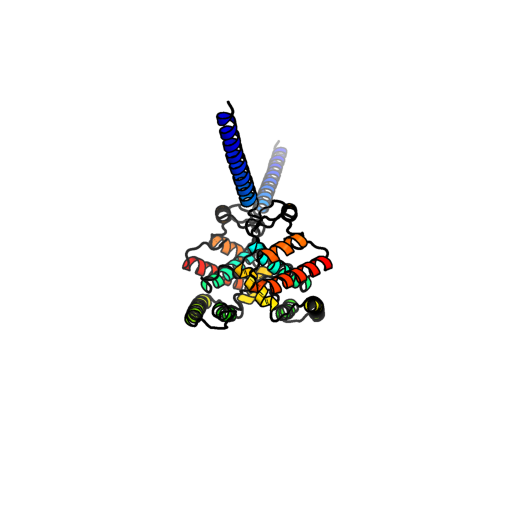TOM 2732 O O . THR B 1 135 ? -11.664 10.641 1.487 1 93.38 135 THR B O 1
ATOM 2735 N N . TYR B 1 136 ? -9.516 11.031 1.805 1 93.5 136 TYR B N 1
ATOM 2736 C CA . TYR B 1 136 ? -9.492 12.125 0.842 1 93.5 136 TYR B CA 1
ATOM 2737 C C . TYR B 1 136 ? -8.891 11.672 -0.483 1 93.5 136 TYR B C 1
ATOM 2739 O O . TYR B 1 136 ? -9.062 12.336 -1.509 1 93.5 136 TYR B O 1
ATOM 2747 N N . GLY B 1 137 ? -8.141 10.555 -0.44 1 93.31 137 GLY B N 1
ATOM 2748 C CA . GLY B 1 137 ? -7.449 10.117 -1.644 1 93.31 137 GLY B CA 1
ATOM 2749 C C . GLY B 1 137 ? -6.172 10.898 -1.914 1 93.31 137 GLY B C 1
ATOM 2750 O O . GLY B 1 137 ? -5.762 11.727 -1.103 1 93.31 137 GLY B O 1
ATOM 2751 N N . ILE B 1 138 ? -5.473 10.453 -2.979 1 92.19 138 ILE B N 1
ATOM 2752 C CA . ILE B 1 138 ? -4.242 11.109 -3.396 1 92.19 138 ILE B CA 1
ATOM 2753 C C . ILE B 1 138 ? -4.418 11.695 -4.793 1 92.19 138 ILE B C 1
ATOM 2755 O O . ILE B 1 138 ? -5.445 11.477 -5.441 1 92.19 138 ILE B O 1
ATOM 2759 N N . LEU B 1 139 ? -3.504 12.43 -5.238 1 84.81 139 LEU B N 1
ATOM 2760 C CA . LEU B 1 139 ? -3.59 13.039 -6.559 1 84.81 139 LEU B CA 1
ATOM 2761 C C . LEU B 1 139 ? -3.525 11.977 -7.652 1 84.81 139 LEU B C 1
ATOM 2763 O O . LEU B 1 139 ? -2.754 11.016 -7.551 1 84.81 139 LEU B O 1
ATOM 2767 N N . LYS B 1 140 ? -4.441 11.93 -8.602 1 72.62 140 LYS B N 1
ATOM 2768 C CA . LYS B 1 140 ? -4.535 10.953 -9.68 1 72.62 140 LYS B CA 1
ATOM 2769 C C . LYS B 1 140 ? -3.389 11.117 -10.672 1 72.62 140 LYS B C 1
ATOM 2771 O O . LYS B 1 140 ? -2.844 10.125 -11.172 1 72.62 140 LYS B O 1
ATOM 2776 N N . GLN B 1 141 ? -3.32 12.273 -11.141 1 60.56 141 GLN B N 1
ATOM 2777 C CA . GLN B 1 141 ? -2.33 12.477 -12.188 1 60.56 141 GLN B CA 1
ATOM 2778 C C . GLN B 1 141 ? -1.005 12.961 -11.609 1 60.56 141 GLN B C 1
ATOM 2780 O O . GLN B 1 141 ? -0.986 13.836 -10.734 1 60.56 141 GLN B O 1
ATOM 2785 N N . ARG B 1 142 ? -0.027 11.969 -11.93 1 56.06 142 ARG B N 1
ATOM 2786 C CA . ARG B 1 142 ? 1.316 12.469 -11.648 1 56.06 142 ARG B CA 1
ATOM 2787 C C . ARG B 1 142 ? 1.575 13.789 -12.359 1 56.06 142 ARG B C 1
ATOM 2789 O O . ARG B 1 142 ? 1.392 13.891 -13.578 1 56.06 142 ARG B O 1
ATOM 2796 N N . ALA B 1 143 ? 1.431 14.781 -11.633 1 51.28 143 ALA B N 1
ATOM 2797 C CA . ALA B 1 143 ? 1.762 16.047 -12.289 1 51.28 143 ALA B CA 1
ATOM 2798 C C . ALA B 1 143 ? 3.215 16.047 -12.758 1 51.28 143 ALA B C 1
ATOM 2800 O O . ALA B 1 143 ? 4.094 15.523 -12.078 1 51.28 143 ALA B O 1
ATOM 2801 N N . ASP B 1 144 ? 3.342 16.172 -14.031 1 54.38 144 ASP B N 1
ATOM 2802 C CA . ASP B 1 144 ? 4.727 16.422 -14.414 1 54.38 144 ASP B CA 1
ATOM 2803 C C . ASP B 1 144 ? 5.312 17.594 -13.625 1 54.38 144 ASP B C 1
ATOM 2805 O O . ASP B 1 144 ? 4.574 18.359 -13 1 54.38 144 ASP B O 1
ATOM 2809 N N . SER B 1 145 ? 6.531 17.516 -13.453 1 56.06 145 SER B N 1
ATOM 2810 C CA . SER B 1 145 ? 7.262 18.5 -12.672 1 56.06 145 SER B CA 1
ATOM 2811 C C . SER B 1 145 ? 6.773 19.922 -12.977 1 56.06 145 SER B C 1
ATOM 2813 O O . SER B 1 145 ? 6.613 20.734 -12.07 1 56.06 145 SER B O 1
ATOM 2815 N N . TYR B 1 146 ? 6.52 20.062 -14.227 1 54.28 146 TYR B N 1
ATOM 2816 C CA . TYR B 1 146 ? 6.102 21.406 -14.648 1 54.28 146 TYR B CA 1
ATOM 2817 C C . TYR B 1 146 ? 4.695 21.719 -14.148 1 54.28 146 TYR B C 1
ATOM 2819 O O . TYR B 1 146 ? 4.445 22.812 -13.633 1 54.28 146 TYR B O 1
ATOM 2827 N N . SER B 1 147 ? 3.977 20.766 -14.273 1 60.47 147 SER B N 1
ATOM 2828 C CA . SER B 1 147 ? 2.605 20.984 -13.82 1 60.47 147 SER B CA 1
ATOM 2829 C C . SER B 1 147 ? 2.537 21.109 -12.305 1 60.47 147 SER B C 1
ATOM 2831 O O . SER B 1 147 ? 1.796 21.938 -11.773 1 60.47 147 SER B O 1
ATOM 2833 N N . ALA B 1 148 ? 3.449 20.375 -11.766 1 60.53 148 ALA B N 1
ATOM 2834 C CA . ALA B 1 148 ? 3.492 20.453 -10.305 1 60.53 148 ALA B CA 1
ATOM 2835 C C . ALA B 1 148 ? 3.932 21.828 -9.828 1 60.53 148 ALA B C 1
ATOM 2837 O O . ALA B 1 148 ? 3.408 22.344 -8.844 1 60.53 148 ALA B O 1
ATOM 2838 N N . ARG B 1 149 ? 4.82 22.281 -10.594 1 62.28 149 ARG B N 1
ATOM 2839 C CA . ARG B 1 149 ? 5.297 23.625 -10.281 1 62.28 149 ARG B CA 1
ATOM 2840 C C . ARG B 1 149 ? 4.207 24.656 -10.523 1 62.28 149 ARG B C 1
ATOM 2842 O O . ARG B 1 149 ? 3.998 25.547 -9.695 1 62.28 149 ARG B O 1
ATOM 2849 N N . GLU B 1 150 ? 3.674 24.438 -11.531 1 61.16 150 GLU B N 1
ATOM 2850 C CA . GLU B 1 150 ? 2.643 25.406 -11.914 1 61.16 150 GLU B CA 1
ATOM 2851 C C . GLU B 1 150 ? 1.463 25.359 -10.945 1 61.16 150 GLU B C 1
ATOM 2853 O O . GLU B 1 150 ? 0.865 26.391 -10.648 1 61.16 150 GLU B O 1
ATOM 2858 N N . LEU B 1 151 ? 1.438 24.219 -10.469 1 66.56 151 LEU B N 1
ATOM 2859 C CA . LEU B 1 151 ? 0.284 24.031 -9.602 1 66.56 151 LEU B CA 1
ATOM 2860 C C . LEU B 1 151 ? 0.64 24.344 -8.148 1 66.56 151 LEU B C 1
ATOM 2862 O O . LEU B 1 151 ? -0.243 24.406 -7.293 1 66.56 151 LEU B O 1
ATOM 2866 N N . GLY B 1 152 ? 1.843 24.625 -7.977 1 72.88 152 GLY B N 1
ATOM 2867 C CA . GLY B 1 152 ? 2.264 25.016 -6.645 1 72.88 152 GLY B CA 1
ATOM 2868 C C . GLY B 1 152 ? 2.51 23.844 -5.719 1 72.88 152 GLY B C 1
ATOM 2869 O O . GLY B 1 152 ? 2.674 24.016 -4.512 1 72.88 152 GLY B O 1
ATOM 2870 N N . TYR B 1 153 ? 2.607 22.719 -6.227 1 77.5 153 TYR B N 1
ATOM 2871 C CA . TYR B 1 153 ? 2.688 21.516 -5.406 1 77.5 153 TYR B CA 1
ATOM 2872 C C . TYR B 1 153 ? 4.047 21.406 -4.723 1 77.5 153 TYR B C 1
ATOM 2874 O O . TYR B 1 153 ? 4.215 20.641 -3.773 1 77.5 153 TYR B O 1
ATOM 2882 N N . ASN B 1 154 ? 4.91 22.281 -5.125 1 82.19 154 ASN B N 1
ATOM 2883 C CA . ASN B 1 154 ? 6.211 22.281 -4.469 1 82.19 154 ASN B CA 1
ATOM 2884 C C . ASN B 1 154 ? 6.469 23.578 -3.713 1 82.19 154 ASN B C 1
ATOM 2886 O O . ASN B 1 154 ? 7.598 23.844 -3.297 1 82.19 154 ASN B O 1
ATOM 2890 N N . SER B 1 155 ? 5.457 24.266 -3.529 1 87 155 SER B N 1
ATOM 2891 C CA . SER B 1 155 ? 5.527 25.484 -2.707 1 87 155 SER B CA 1
ATOM 2892 C C . SER B 1 155 ? 5 25.219 -1.3 1 87 155 SER B C 1
ATOM 2894 O O . SER B 1 155 ? 3.799 25.016 -1.104 1 87 155 SER B O 1
ATOM 2896 N N . PRO B 1 156 ? 5.906 25.312 -0.397 1 92.12 156 PRO B N 1
ATOM 2897 C CA . PRO B 1 156 ? 5.469 25.062 0.979 1 92.12 156 PRO B CA 1
ATOM 2898 C C . PRO B 1 156 ? 4.379 26.031 1.437 1 92.12 156 PRO B C 1
ATOM 2900 O O . PRO B 1 156 ? 3.455 25.641 2.148 1 92.12 156 PRO B O 1
ATOM 2903 N N . ASP B 1 157 ? 4.531 27.219 1.031 1 91.88 157 ASP B N 1
ATOM 2904 C CA . ASP B 1 157 ? 3.539 28.219 1.437 1 91.88 157 ASP B CA 1
ATOM 2905 C C . ASP B 1 157 ? 2.166 27.891 0.849 1 91.88 157 ASP B C 1
ATOM 2907 O O . ASP B 1 157 ? 1.149 28 1.536 1 91.88 157 ASP B O 1
ATOM 2911 N N . PHE B 1 158 ? 2.172 27.547 -0.346 1 90.12 158 PHE B N 1
ATOM 2912 C CA . PHE B 1 158 ? 0.92 27.172 -0.994 1 90.12 158 PHE B CA 1
ATOM 2913 C C . PHE B 1 158 ? 0.286 25.969 -0.297 1 90.12 158 PHE B C 1
ATOM 2915 O O . PHE B 1 158 ? -0.898 26 0.045 1 90.12 158 PHE B O 1
ATOM 2922 N N . LEU B 1 159 ? 1.047 25 -0.062 1 93.44 159 LEU B N 1
ATOM 2923 C CA . LEU B 1 159 ? 0.521 23.781 0.536 1 93.44 159 LEU B CA 1
ATOM 2924 C C . LEU B 1 159 ? 0.047 24.031 1.963 1 93.44 159 LEU B C 1
ATOM 2926 O O . LEU B 1 159 ? -0.959 23.469 2.396 1 93.44 159 LEU B O 1
ATOM 2930 N N . ARG B 1 160 ? 0.766 24.875 2.621 1 95 160 ARG B N 1
ATOM 2931 C CA . ARG B 1 160 ? 0.334 25.234 3.967 1 95 160 ARG B CA 1
ATOM 2932 C C . ARG B 1 160 ? -1.042 25.891 3.943 1 95 160 ARG B C 1
ATOM 2934 O O . ARG B 1 160 ? -1.904 25.562 4.762 1 95 160 ARG B O 1
ATOM 2941 N N . ARG B 1 161 ? -1.194 26.688 3.025 1 93 161 ARG B N 1
ATOM 2942 C CA . ARG B 1 161 ? -2.477 27.375 2.895 1 93 161 ARG B CA 1
ATOM 2943 C C . ARG B 1 161 ? -3.586 26.391 2.531 1 93 161 ARG B C 1
ATOM 2945 O O . ARG B 1 161 ? -4.711 26.516 3.018 1 93 161 ARG B O 1
ATOM 2952 N N . VAL B 1 162 ? -3.248 25.469 1.696 1 92.06 162 VAL B N 1
ATOM 2953 C CA . VAL B 1 162 ? -4.223 24.453 1.319 1 92.06 162 VAL B CA 1
ATOM 2954 C C . VAL B 1 162 ? -4.66 23.672 2.557 1 92.06 162 VAL B C 1
ATOM 2956 O O . VAL B 1 162 ? -5.855 23.438 2.762 1 92.06 162 VAL B O 1
ATOM 2959 N N . VAL B 1 163 ? -3.73 23.328 3.414 1 96.56 163 VAL B N 1
ATOM 2960 C CA . VAL B 1 163 ? -4.043 22.562 4.613 1 96.56 163 VAL B CA 1
ATOM 2961 C C . VAL B 1 163 ? -4.941 23.375 5.535 1 96.56 163 VAL B C 1
ATOM 2963 O O . VAL B 1 163 ? -5.961 22.875 6.023 1 96.56 163 VAL B O 1
ATOM 2966 N N . ILE B 1 164 ? -4.633 24.609 5.664 1 95.62 164 ILE B N 1
ATOM 2967 C CA . ILE B 1 164 ? -5.367 25.484 6.574 1 95.62 164 ILE B CA 1
ATOM 2968 C C . ILE B 1 164 ? -6.793 25.688 6.062 1 95.62 164 ILE B C 1
ATOM 2970 O O . ILE B 1 164 ? -7.746 25.672 6.848 1 95.62 164 ILE B O 1
ATOM 2974 N N . ASN B 1 165 ? -6.949 25.703 4.773 1 93.31 165 ASN B N 1
ATOM 2975 C CA . ASN B 1 165 ? -8.25 26.047 4.207 1 93.31 165 ASN B CA 1
ATOM 2976 C C . ASN B 1 165 ? -9.117 24.812 3.996 1 93.31 165 ASN B C 1
ATOM 2978 O O . ASN B 1 165 ? -10.344 24.875 4.109 1 93.31 165 ASN B O 1
ATOM 2982 N N . ALA B 1 166 ? -8.492 23.75 3.74 1 94.31 166 ALA B N 1
ATOM 2983 C CA . ALA B 1 166 ? -9.266 22.594 3.299 1 94.31 166 ALA B CA 1
ATOM 2984 C C . ALA B 1 166 ? -9.477 21.609 4.445 1 94.31 166 ALA B C 1
ATOM 2986 O O . ALA B 1 166 ? -10.422 20.812 4.422 1 94.31 166 ALA B O 1
ATOM 2987 N N . ALA B 1 167 ? -8.656 21.656 5.398 1 95.81 167 ALA B N 1
ATOM 2988 C CA . ALA B 1 167 ? -8.727 20.656 6.465 1 95.81 167 ALA B CA 1
ATOM 2989 C C . ALA B 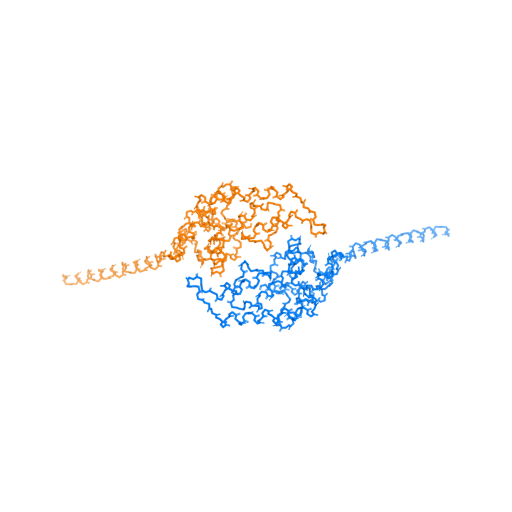1 167 ? -9.875 20.953 7.422 1 95.81 167 ALA B C 1
ATOM 2991 O O . ALA B 1 167 ? -10.055 22.094 7.852 1 95.81 167 ALA B O 1
ATOM 2992 N N . PRO B 1 168 ? -10.68 19.922 7.742 1 94.62 168 PRO B N 1
ATOM 2993 C CA . PRO B 1 168 ? -11.602 20.125 8.867 1 94.62 168 PRO B CA 1
ATOM 2994 C C . PRO B 1 168 ? -10.883 20.531 10.148 1 94.62 168 PRO B C 1
ATOM 2996 O O . PRO B 1 168 ? -9.766 20.078 10.406 1 94.62 168 PRO B O 1
ATOM 2999 N N . SER B 1 169 ? -11.547 21.234 10.906 1 95.56 169 SER B N 1
ATOM 3000 C CA . SER B 1 169 ? -10.953 21.812 12.109 1 95.56 169 SER B CA 1
ATOM 3001 C C . SER B 1 169 ? -10.383 20.734 13.023 1 95.56 169 SER B C 1
ATOM 3003 O O . SER B 1 169 ? -9.297 20.891 13.586 1 95.56 169 SER B O 1
ATOM 3005 N N . LYS B 1 170 ? -11.039 19.641 13.125 1 94.12 170 LYS B N 1
ATOM 3006 C CA . LYS B 1 170 ? -10.641 18.578 14.039 1 94.12 170 LYS B CA 1
ATOM 3007 C C . LYS B 1 170 ? -9.375 17.875 13.562 1 94.12 170 LYS B C 1
ATOM 3009 O O . LYS B 1 170 ? -8.68 17.219 14.344 1 94.12 170 LYS B O 1
ATOM 3014 N N . LEU B 1 171 ? -9.102 18.062 12.273 1 96.62 171 LEU B N 1
ATOM 3015 C CA . LEU B 1 171 ? -7.973 17.344 11.688 1 96.62 171 LEU B CA 1
ATOM 3016 C C . LEU B 1 171 ? -6.805 18.297 11.43 1 96.62 171 LEU B C 1
ATOM 3018 O O . LEU B 1 171 ? -5.703 17.859 11.094 1 96.62 171 LEU B O 1
ATOM 3022 N N . LEU B 1 172 ? -7.004 19.531 11.633 1 97.88 172 LEU B N 1
ATOM 3023 C CA . LEU B 1 172 ? -6.082 20.562 11.164 1 97.88 172 LEU B CA 1
ATOM 3024 C C . LEU B 1 172 ? -4.734 20.438 11.875 1 97.88 172 LEU B C 1
ATOM 3026 O O . LEU B 1 172 ? -3.686 20.453 11.227 1 97.88 172 LEU B O 1
ATOM 3030 N N . LYS B 1 173 ? -4.77 20.281 13.102 1 98.12 173 LYS B N 1
ATOM 3031 C CA . LYS B 1 173 ? -3.537 20.234 13.875 1 98.12 173 LYS B CA 1
ATOM 3032 C C . LYS B 1 173 ? -2.627 19.109 13.398 1 98.12 173 LYS B C 1
ATOM 3034 O O . LYS B 1 173 ? -1.443 19.328 13.133 1 98.12 173 LYS B O 1
ATOM 3039 N N . ASP B 1 174 ? -3.16 17.969 13.297 1 98.25 174 ASP B N 1
ATOM 3040 C CA . ASP B 1 174 ? -2.365 16.812 12.906 1 98.25 174 ASP B CA 1
ATOM 3041 C C . ASP B 1 174 ? -1.969 16.875 11.438 1 98.25 174 ASP B C 1
ATOM 3043 O O . ASP B 1 174 ? -0.893 16.422 11.055 1 98.25 174 ASP B O 1
ATOM 3047 N N . LEU B 1 175 ? -2.797 17.453 10.641 1 98.56 175 LEU B N 1
ATOM 3048 C CA . LEU B 1 175 ? -2.443 17.609 9.234 1 98.56 175 LEU B CA 1
ATOM 3049 C C . LEU B 1 175 ? -1.287 18.594 9.078 1 98.56 175 LEU B C 1
ATOM 3051 O O . LEU B 1 175 ? -0.393 18.375 8.258 1 98.56 175 LEU B O 1
ATOM 3055 N N . LEU B 1 176 ? -1.336 19.609 9.828 1 98.62 176 LEU B N 1
ATOM 3056 C CA . LEU B 1 176 ? -0.233 20.562 9.797 1 98.62 176 LEU B CA 1
ATOM 3057 C C . LEU B 1 176 ? 1.057 19.922 10.297 1 98.62 176 LEU B C 1
ATOM 3059 O O . LEU B 1 176 ? 2.141 20.234 9.797 1 98.62 176 LEU B O 1
ATOM 3063 N N . LEU B 1 177 ? 0.917 19.109 11.25 1 98.81 177 LEU B N 1
ATOM 3064 C CA . LEU B 1 177 ? 2.086 18.391 11.742 1 98.81 177 LEU B CA 1
ATOM 3065 C C . LEU B 1 177 ? 2.664 17.484 10.664 1 98.81 177 LEU B C 1
ATOM 3067 O O . LEU B 1 177 ? 3.881 17.453 10.461 1 98.81 177 LEU B O 1
ATOM 3071 N N . LEU B 1 178 ? 1.8 16.734 9.977 1 98.81 178 LEU B N 1
ATOM 3072 C CA . LEU B 1 178 ? 2.273 15.906 8.867 1 98.81 178 LEU B CA 1
ATOM 3073 C C . LEU B 1 178 ? 2.992 16.75 7.828 1 98.81 178 LEU B C 1
ATOM 3075 O O . LEU B 1 178 ? 4.043 16.359 7.316 1 98.81 178 LEU B O 1
ATOM 3079 N N . PHE B 1 179 ? 2.404 17.859 7.551 1 98.56 179 PHE B N 1
ATOM 3080 C CA . PHE B 1 179 ? 3.006 18.75 6.566 1 98.56 179 PHE B CA 1
ATOM 3081 C C . PHE B 1 179 ? 4.367 19.25 7.043 1 98.56 179 PHE B C 1
ATOM 3083 O O . PHE B 1 179 ? 5.312 19.312 6.258 1 98.56 179 PHE B O 1
ATOM 3090 N N . SER B 1 180 ? 4.441 19.594 8.258 1 98.5 180 SER B N 1
ATOM 3091 C CA . SER B 1 180 ? 5.711 20.031 8.828 1 98.5 180 SER B CA 1
ATOM 3092 C C . SER B 1 180 ? 6.773 18.938 8.719 1 98.5 180 SER B C 1
ATOM 3094 O O . SER B 1 180 ? 7.926 19.219 8.383 1 98.5 180 SER B O 1
ATOM 3096 N N . CYS B 1 181 ? 6.426 17.781 8.992 1 98.81 181 CYS B N 1
ATOM 3097 C CA . CYS B 1 181 ? 7.344 16.656 8.891 1 98.81 181 CYS B CA 1
ATOM 3098 C C . CYS B 1 181 ? 7.777 16.438 7.441 1 98.81 181 CYS B C 1
ATOM 3100 O O . CYS B 1 181 ? 8.953 16.203 7.172 1 98.81 181 CYS B O 1
ATOM 3102 N N . LEU B 1 182 ? 6.812 16.484 6.559 1 98.5 182 LEU B N 1
ATOM 3103 C CA . LEU B 1 182 ? 7.137 16.359 5.141 1 98.5 182 LEU B CA 1
ATOM 3104 C C . LEU B 1 182 ? 8.109 17.438 4.699 1 98.5 182 LEU B C 1
ATOM 3106 O O . LEU B 1 182 ? 9.094 17.156 4.012 1 98.5 182 LEU B O 1
ATOM 3110 N N . SER B 1 183 ? 7.828 18.641 5.09 1 97.81 183 SER B N 1
ATOM 3111 C CA . SER B 1 183 ? 8.688 19.781 4.754 1 97.81 183 SER B CA 1
ATOM 3112 C C . SER B 1 183 ? 10.086 19.594 5.324 1 97.81 183 SER B C 1
ATOM 3114 O O . SER B 1 183 ? 11.078 19.891 4.652 1 97.81 183 SER B O 1
ATOM 3116 N N . PHE B 1 184 ? 10.141 19.219 6.5 1 98.25 184 PHE B N 1
ATOM 3117 C CA . PHE B 1 184 ? 11.422 18.953 7.145 1 98.25 184 PHE B CA 1
ATOM 3118 C C . PHE B 1 184 ? 12.234 17.938 6.352 1 98.25 184 PHE B C 1
ATOM 3120 O O . PHE B 1 184 ? 13.414 18.172 6.062 1 98.25 184 PHE B O 1
ATOM 3127 N N . MET B 1 185 ? 11.617 16.891 5.977 1 98.06 185 MET B N 1
ATOM 3128 C CA . MET B 1 185 ? 12.336 15.844 5.266 1 98.06 185 MET B CA 1
ATOM 3129 C C . MET B 1 185 ? 12.75 16.312 3.873 1 98.06 185 MET B C 1
ATOM 3131 O O . MET B 1 185 ? 13.828 15.961 3.391 1 98.06 185 MET B O 1
ATOM 3135 N N . ALA B 1 186 ? 11.922 17 3.25 1 96.56 186 ALA B N 1
ATOM 3136 C CA . ALA B 1 186 ? 12.258 17.547 1.94 1 96.56 186 ALA B CA 1
ATOM 3137 C C . ALA B 1 186 ? 13.5 18.438 2.02 1 96.56 186 ALA B C 1
ATOM 3139 O O . ALA B 1 186 ? 14.367 18.375 1.15 1 96.56 186 ALA B O 1
ATOM 3140 N N . ARG B 1 187 ? 13.539 19.203 2.99 1 96.19 187 ARG B N 1
ATOM 3141 C CA . ARG B 1 187 ? 14.695 20.062 3.199 1 96.19 187 ARG B CA 1
ATOM 3142 C C . ARG B 1 187 ? 15.953 19.234 3.455 1 96.19 187 ARG B C 1
ATOM 3144 O O . ARG B 1 187 ? 17.031 19.547 2.934 1 96.19 187 ARG B O 1
ATOM 3151 N N . GLN B 1 188 ? 15.789 18.234 4.184 1 95.56 188 GLN B N 1
ATOM 3152 C CA . GLN B 1 188 ? 16.922 17.391 4.547 1 95.56 188 GLN B CA 1
ATOM 3153 C C . GLN B 1 188 ? 17.516 16.703 3.318 1 95.56 188 GLN B C 1
ATOM 3155 O O . GLN B 1 188 ? 18.734 16.578 3.191 1 95.56 188 GLN B O 1
ATOM 3160 N N . ASP B 1 189 ? 16.672 16.219 2.445 1 94.69 189 ASP B N 1
ATOM 3161 C CA . ASP B 1 189 ? 17.219 15.469 1.321 1 94.69 189 ASP B CA 1
ATOM 3162 C C . ASP B 1 189 ? 17.328 16.344 0.076 1 94.69 189 ASP B C 1
ATOM 3164 O O . ASP B 1 189 ? 17.859 15.898 -0.95 1 94.69 189 ASP B O 1
ATOM 3168 N N . GLY B 1 190 ? 16.812 17.516 0.145 1 93.69 190 GLY B N 1
ATOM 3169 C CA . GLY B 1 190 ? 16.953 18.469 -0.939 1 93.69 190 GLY B CA 1
ATOM 3170 C C . GLY B 1 190 ? 16.062 18.172 -2.125 1 93.69 190 GLY B C 1
ATOM 3171 O O . GLY B 1 190 ? 16.328 18.594 -3.246 1 93.69 190 GLY B O 1
ATOM 3172 N N . LYS B 1 191 ? 15.07 17.391 -1.962 1 93.5 191 LYS B N 1
ATOM 3173 C CA . LYS B 1 191 ? 14.133 17.016 -3.016 1 93.5 191 LYS B CA 1
ATOM 3174 C C . LYS B 1 191 ? 12.82 17.781 -2.885 1 93.5 191 LYS B C 1
ATOM 3176 O O . LYS B 1 191 ? 12.516 18.312 -1.816 1 93.5 191 LYS B O 1
ATOM 3181 N N . PRO B 1 192 ? 12.031 17.797 -3.979 1 91.62 192 PRO B N 1
ATOM 3182 C CA . PRO B 1 192 ? 10.734 18.469 -3.908 1 91.62 192 PRO B CA 1
ATOM 3183 C C . PRO B 1 192 ? 9.773 17.797 -2.926 1 91.62 192 PRO B C 1
ATOM 3185 O O . PRO B 1 192 ? 9.969 16.641 -2.566 1 91.62 192 PRO B O 1
ATOM 3188 N N . LEU B 1 193 ? 8.781 18.516 -2.496 1 93.75 193 LEU B N 1
ATOM 3189 C CA . LEU B 1 193 ? 7.797 18.016 -1.547 1 93.75 193 LEU B CA 1
ATOM 3190 C C . LEU B 1 193 ? 7.09 16.781 -2.105 1 93.75 193 LEU B C 1
ATOM 3192 O O . LEU B 1 193 ? 6.922 15.781 -1.4 1 93.75 193 LEU B O 1
ATOM 3196 N N . PHE B 1 194 ? 6.664 16.906 -3.301 1 90.56 194 PHE B N 1
ATOM 3197 C CA . PHE B 1 194 ? 6.012 15.773 -3.934 1 90.56 194 PHE B CA 1
ATOM 3198 C C . PHE B 1 194 ? 6.965 15.062 -4.895 1 90.56 194 PHE B C 1
ATOM 3200 O O . PHE B 1 194 ? 7.5 15.688 -5.812 1 90.56 194 PHE B O 1
ATOM 3207 N N . LEU B 1 195 ? 7.129 13.797 -4.547 1 83.5 195 LEU B N 1
ATOM 3208 C CA . LEU B 1 195 ? 7.988 12.961 -5.383 1 83.5 195 LEU B CA 1
ATOM 3209 C C . LEU B 1 195 ? 7.16 12.016 -6.25 1 83.5 195 LEU B C 1
ATOM 3211 O O . LEU B 1 195 ? 6.195 11.422 -5.773 1 83.5 195 LEU B O 1
ATOM 3215 N N . TRP B 1 196 ? 7.238 12.133 -7.531 1 71.5 196 TRP B N 1
ATOM 3216 C CA . TRP B 1 196 ? 6.516 11.234 -8.43 1 71.5 196 TRP B CA 1
ATOM 3217 C C . TRP B 1 196 ? 7.465 10.242 -9.094 1 71.5 196 TRP B C 1
ATOM 3219 O O . TRP B 1 196 ? 8.648 10.547 -9.289 1 71.5 196 TRP B O 1
#